Protein AF-0000000078283191 (afdb_homodimer)

Nearest PDB structures (foldseek):
  3tva-assembly1_A  TM=9.266E-01  e=3.000E-24  Planctopirus limnophila DSM 3776
  3tva-assembly2_B  TM=9.298E-01  e=2.323E-23  Planctopirus limnophila DSM 3776
  8ro4-assembly1_C  TM=7.508E-01  e=5.956E-14  Agrobacterium tumefaciens
  3p6l-assembly1_A  TM=7.601E-01  e=1.613E-10  Parabacteroides distasonis ATCC 8503
  1ixq-assembly1_C  TM=3.063E-01  e=9.419E-04  Escherichia coli

Organism: NCBI:txid1796616

Secondary structure (DSSP, 8-state):
--EEEEEEE-TT--HHHHHHHHHHTT--EEEEEE--GGG-SHHHHHHHHHHHHHHT-EEEEEEE---S----SSSHHHHHSTT-SHHHHHHHHHHHHHHHHHHHHTT--EEEE------SSTT-HHHHHHHHHHHHHHHHHHHTT-EEEEEPSSS-HHHHHHHHHHHHHHH-SSSEEEEE-HHHHHHTT---HHHHHHHHGGGEEEEEE-EE---SSTTSPPPEE-TTSSSS-HHHHHHHHHHTT--S-EEE-----SHHHHHHHHHHHHHHHHHH-/--EEEEEEE-TT--HHHHHHHHHHTT--EEEEEE--GGG-SHHHHHHHHHHHHHHT-EEEEEEE--SS----SSSHHHHHSTT-SHHHHHHHHHHHHHHHHH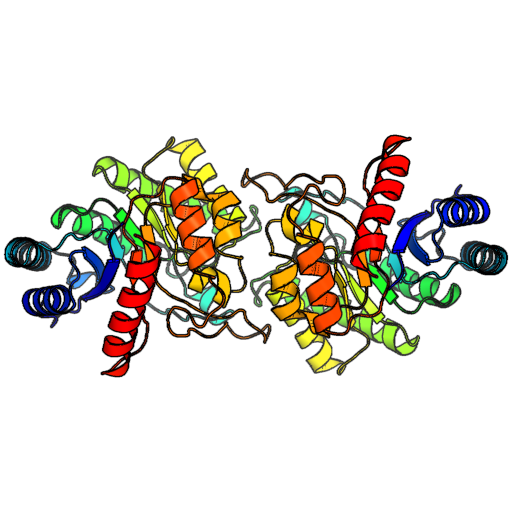HHHTT--EEEE------SSTTSHHHHHHHHHHHHHHHHHHHTT-EEEEEPSSS-HHHHHHHHHHHHHHH-SSSEEEEE-HHHHHHTT---HHHHHHHHGGGEEEEEE-EE---SSTTSPPPEE-TTSSSS-HHHHHHHHHHTT--S-EEE-----SHHHHHHHHHHHHHHHHHH-

Solvent-accessible surface area (backbone atoms only — not comparable to full-atom values): 27841 Å² total; per-residue (Å²): 100,52,56,23,35,62,44,75,53,56,95,83,53,58,57,49,60,53,47,49,52,43,44,72,73,74,32,47,36,27,31,40,31,40,52,56,74,86,60,53,43,68,69,49,27,51,49,48,46,50,31,27,63,72,64,60,43,45,59,66,28,33,33,41,48,58,75,75,69,71,41,98,50,63,59,62,14,63,64,29,23,45,43,43,20,70,94,48,20,66,64,36,50,53,41,43,53,45,39,53,53,34,26,54,67,54,71,27,42,32,36,29,31,60,55,29,54,59,53,72,48,73,81,39,67,52,36,58,54,38,50,55,52,48,46,54,52,30,51,53,23,46,75,69,67,19,28,33,21,44,34,51,30,65,41,32,48,39,50,51,39,28,53,53,50,58,43,26,72,76,72,39,86,69,36,59,38,23,30,40,28,37,14,34,20,22,16,60,37,22,32,44,42,52,62,37,42,70,43,40,43,93,37,55,69,36,34,41,44,42,18,7,27,61,26,69,44,49,78,46,65,22,52,77,38,59,60,87,70,36,66,41,48,62,72,62,31,50,52,48,38,54,72,75,62,60,64,52,45,37,23,33,50,70,99,62,72,66,70,63,34,57,54,45,49,53,51,33,47,54,58,49,55,66,66,66,102,100,49,56,22,36,61,43,76,53,55,96,81,53,58,57,50,59,50,47,49,52,42,43,73,73,73,31,47,35,27,32,40,32,40,52,53,74,84,61,54,41,69,68,49,27,52,49,47,45,51,30,27,64,73,63,62,43,45,58,66,27,34,34,41,48,58,75,76,69,72,41,98,49,64,58,62,14,64,63,29,22,44,43,44,19,70,92,48,20,66,66,38,51,54,42,44,52,44,37,54,52,34,27,53,67,51,72,26,43,34,37,30,32,59,52,28,54,60,55,73,50,72,80,41,67,52,36,59,55,37,48,56,53,48,43,54,52,31,52,52,23,47,77,69,70,17,27,34,22,44,34,50,29,65,41,32,48,39,49,50,37,27,52,53,50,58,43,26,73,74,72,39,86,67,38,59,37,22,29,40,27,39,14,35,20,22,16,60,38,21,33,45,42,52,62,37,43,69,41,40,42,92,37,54,70,36,34,40,44,40,17,6,26,61,25,69,44,48,77,45,64,23,50,77,39,59,59,88,70,36,65,42,48,60,71,61,31,50,52,48,38,54,70,74,62,59,63,53,44,38,24,35,50,68,99,60,71,64,71,62,35,56,53,46,50,53,51,33,46,54,57,48,55,66,66,66,104

pLDDT: mean 97.11, std 2.92, range [79.0, 98.94]

InterPro domains:
  IPR013022 Xylose isomerase-like, TIM barrel domain [PF01261] (19-260)
  IPR036237 Xylose isomerase-like superfamily [SSF51658] (14-260)
  IPR050312 IolE/XylA/MocC-like [PTHR12110] (2-276)

Foldseek 3Di:
DFEAAEAEDDPPDQLLVVLVVRVVLVGAEYAYEYADLVCLDLVNLVSNLVSCVVSVHHHAEYEYHYDDDDDPFPPCLQQTAALLNVVCNVRRLVSVLSVLVSCLSNPHAEYEYARGQQDPPCPPPSNVVSLVSVLVSLVSSVVSNHAYAHEDANAALQSVVVSQVVSCVVVNDDRYAHAYEQQNCQQNVRDQLLVSCVRRVVRHRHYEQWAWHHDPDPGGTTDTDQRPPHRNPVLSNLVSNVVSPPDDYHYYDDPDDDPVSVVSSSVSSVVVVVSND/DFEAAEEEDDPPDQLLVVLVVRVVLVGAEYEYEYADLVCLDLVNLVSNLVSCVVSVHHHAEYEYHYDDDDDPFPPCLQQTAALLNVVCNVRRLVSVLSVLVSCLSNPHAEYEYARGQQDPPCPPPSNVVSLVSVLVSLVSSVVSNHAYAHEDANAALQSVVVSQVVSCVVVNDDRYAHAYEQQNCQQNVRDQLLVSCVRRVVRHRHYEQWAWHHDPDPGGTTDTDQRPPHRNPVLSNLVSNVVSPPDDYHYYDDPDDDPVSVVSSSVSNVVVVVNND

Structure (mmCIF, N/CA/C/O backbone):
data_AF-0000000078283191-model_v1
#
loop_
_entity.id
_entity.type
_entity.pdbx_description
1 polymer 'Xylose isomerase'
#
loop_
_atom_site.group_PDB
_atom_site.id
_atom_site.type_symbol
_atom_site.label_atom_id
_atom_site.label_alt_id
_atom_site.label_comp_id
_atom_site.label_asym_id
_atom_site.label_entity_id
_atom_site.label_seq_id
_atom_site.pdbx_PDB_ins_code
_atom_site.Cartn_x
_atom_site.Cartn_y
_atom_site.Cartn_z
_atom_site.occupancy
_atom_site.B_iso_or_equiv
_atom_site.auth_seq_id
_atom_site.auth_comp_id
_atom_site.auth_asym_id
_atom_site.auth_atom_id
_atom_site.pdbx_PDB_model_num
ATOM 1 N N . MET A 1 1 ? -11.602 25.891 -3.531 1 89.31 1 MET A N 1
ATOM 2 C CA . MET A 1 1 ? -10.258 25.406 -3.221 1 89.31 1 MET A CA 1
ATOM 3 C C . MET A 1 1 ? -9.203 26.406 -3.684 1 89.31 1 MET A C 1
ATOM 5 O O . MET A 1 1 ? -9.305 26.969 -4.781 1 89.31 1 MET A O 1
ATOM 9 N N . ARG A 1 2 ? -8.438 26.859 -2.777 1 94 2 ARG A N 1
ATOM 10 C CA . ARG A 1 2 ? -7.324 27.734 -3.123 1 94 2 ARG A CA 1
ATOM 11 C C . ARG A 1 2 ? -6.004 26.969 -3.158 1 94 2 ARG A C 1
ATOM 13 O O . ARG A 1 2 ? -5.938 25.828 -2.709 1 94 2 ARG A O 1
ATOM 20 N N . VAL A 1 3 ? -5.074 27.625 -3.842 1 96.88 3 VAL A N 1
ATOM 21 C CA . VAL A 1 3 ? -3.725 27.078 -3.857 1 96.88 3 VAL A CA 1
ATOM 22 C C . VAL A 1 3 ? -2.844 27.828 -2.861 1 96.88 3 VAL A C 1
ATOM 24 O O . VAL A 1 3 ? -2.846 29.062 -2.828 1 96.88 3 VAL A O 1
ATOM 27 N N . GLY A 1 4 ? -2.25 27.109 -2.004 1 97.56 4 GLY A N 1
ATOM 28 C CA . GLY A 1 4 ? -1.301 27.672 -1.054 1 97.56 4 GLY A CA 1
ATOM 29 C C . GLY A 1 4 ? 0.091 27.078 -1.181 1 97.56 4 GLY A C 1
ATOM 30 O O . GLY A 1 4 ? 0.376 26.344 -2.133 1 97.56 4 GLY A O 1
ATOM 31 N N . VAL A 1 5 ? 0.969 27.484 -0.265 1 97.44 5 VAL A N 1
ATOM 32 C CA . VAL A 1 5 ? 2.336 26.984 -0.289 1 97.44 5 VAL A CA 1
ATOM 33 C C . VAL A 1 5 ? 2.803 26.688 1.134 1 97.44 5 VAL A C 1
ATOM 35 O O . VAL A 1 5 ? 2.334 27.312 2.09 1 97.44 5 VAL A O 1
ATOM 38 N N . LEU A 1 6 ? 3.635 25.734 1.225 1 97.19 6 LEU A N 1
ATOM 39 C CA . LEU A 1 6 ? 4.242 25.391 2.506 1 97.19 6 LEU A CA 1
ATOM 40 C C . LEU A 1 6 ? 5.375 26.344 2.844 1 97.19 6 LEU A C 1
ATOM 42 O O . LEU A 1 6 ? 6.238 26.609 2.004 1 97.19 6 LEU A O 1
ATOM 46 N N . ILE A 1 7 ? 5.375 26.875 4.035 1 96.44 7 ILE A N 1
ATOM 47 C CA . ILE A 1 7 ? 6.402 27.812 4.492 1 96.44 7 ILE A CA 1
ATOM 48 C C . ILE A 1 7 ? 7.043 27.281 5.773 1 96.44 7 ILE A C 1
ATOM 50 O O . ILE A 1 7 ? 6.359 27.078 6.777 1 96.44 7 ILE A O 1
ATOM 54 N N . GLU A 1 8 ? 8.281 27.078 5.727 1 96.06 8 GLU A N 1
ATOM 55 C CA . GLU A 1 8 ? 9.023 26.641 6.902 1 96.06 8 GLU A CA 1
ATOM 56 C C . GLU A 1 8 ? 9.602 27.828 7.664 1 96.06 8 GLU A C 1
ATOM 58 O O . GLU A 1 8 ? 10.117 28.766 7.059 1 96.06 8 GLU A O 1
ATOM 63 N N . ILE A 1 9 ? 9.445 27.812 8.953 1 95.94 9 ILE A N 1
ATOM 64 C CA . ILE A 1 9 ? 10 28.891 9.758 1 95.94 9 ILE A CA 1
ATOM 65 C C . ILE A 1 9 ? 11.195 28.391 10.562 1 95.94 9 ILE A C 1
ATOM 67 O O . ILE A 1 9 ? 11.148 27.297 11.125 1 95.94 9 ILE A O 1
ATOM 71 N N . PHE A 1 10 ? 12.195 29.141 10.516 1 96.06 10 PHE A N 1
ATOM 72 C CA . PHE A 1 10 ? 13.414 28.969 11.312 1 96.06 10 PHE A CA 1
ATOM 73 C C . PHE A 1 10 ? 13.609 30.156 12.25 1 96.06 10 PHE A C 1
ATOM 75 O O . PHE A 1 10 ? 12.844 31.125 12.219 1 96.06 10 PHE A O 1
ATOM 82 N N . ARG A 1 11 ? 14.617 30.078 13.094 1 94.88 11 ARG A N 1
ATOM 83 C CA . ARG A 1 11 ? 14.891 31.109 14.086 1 94.88 11 ARG A CA 1
ATOM 84 C C . ARG A 1 11 ? 15.094 32.469 13.422 1 94.88 11 ARG A C 1
ATOM 86 O O . ARG A 1 11 ? 14.719 33.5 13.984 1 94.88 11 ARG A O 1
ATOM 93 N N . ASP A 1 12 ? 15.672 32.438 12.25 1 95.19 12 ASP A N 1
ATOM 94 C CA . ASP A 1 12 ? 16.047 33.688 11.602 1 95.19 12 ASP A CA 1
ATOM 95 C C . ASP A 1 12 ? 15.078 34.031 10.461 1 95.19 12 ASP A C 1
ATOM 97 O O . ASP A 1 12 ? 15.344 34.938 9.664 1 95.19 12 ASP A O 1
ATOM 101 N N . THR A 1 13 ? 14.008 33.312 10.383 1 96 13 THR A N 1
ATOM 102 C CA . THR A 1 13 ? 13.062 33.562 9.297 1 96 13 THR A CA 1
ATOM 103 C C . THR A 1 13 ? 12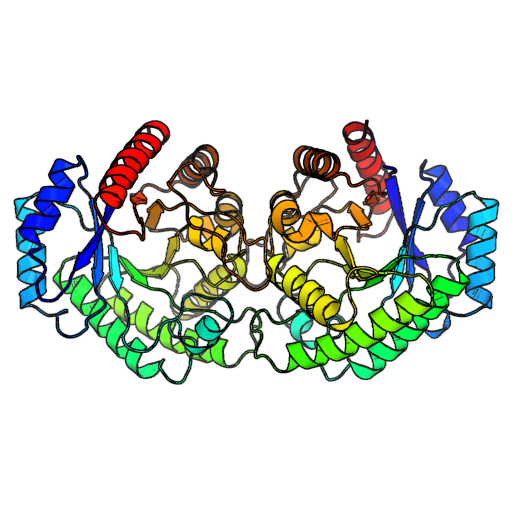.344 34.875 9.5 1 96 13 THR A C 1
ATOM 105 O O . THR A 1 13 ? 11.836 35.156 10.586 1 96 13 THR A O 1
ATOM 108 N N . ASP A 1 14 ? 12.359 35.75 8.531 1 97.38 14 ASP A N 1
ATOM 109 C CA . ASP A 1 14 ? 11.477 36.906 8.461 1 97.38 14 ASP A CA 1
ATOM 110 C C . ASP A 1 14 ? 10.102 36.5 7.93 1 97.38 14 ASP A C 1
ATOM 112 O O . ASP A 1 14 ? 9.859 36.531 6.723 1 97.38 14 ASP A O 1
ATOM 116 N N . VAL A 1 15 ? 9.203 36.25 8.836 1 97.81 15 VAL A N 1
ATOM 117 C CA . VAL A 1 15 ? 7.895 35.719 8.492 1 97.81 15 VAL A CA 1
ATOM 118 C C . VAL A 1 15 ? 7.133 36.719 7.633 1 97.81 15 VAL A C 1
ATOM 120 O O . VAL A 1 15 ? 6.426 36.344 6.695 1 97.81 15 VAL A O 1
ATOM 123 N N . ASP A 1 16 ? 7.219 38 7.992 1 98.19 16 ASP A N 1
ATOM 124 C CA . ASP A 1 16 ? 6.547 39.031 7.223 1 98.19 16 ASP A CA 1
ATOM 125 C C . ASP A 1 16 ? 7 39 5.766 1 98.19 16 ASP A C 1
ATOM 127 O O . ASP A 1 16 ? 6.172 39.062 4.852 1 98.19 16 ASP A O 1
ATOM 131 N N . ALA A 1 17 ? 8.25 38.906 5.539 1 97.88 17 ALA A N 1
ATOM 132 C CA . ALA A 1 17 ? 8.797 38.844 4.188 1 97.88 17 ALA A CA 1
ATOM 133 C C . ALA A 1 17 ? 8.328 37.594 3.451 1 97.88 17 ALA A C 1
ATOM 135 O O . ALA A 1 17 ? 8.078 37.656 2.246 1 97.88 17 ALA A O 1
ATOM 136 N N . LYS A 1 18 ? 8.289 36.469 4.145 1 96.88 18 LYS A N 1
ATOM 137 C CA . 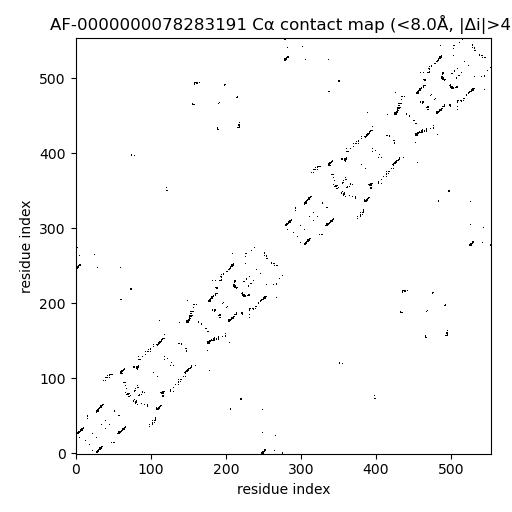LYS A 1 18 ? 7.84 35.219 3.539 1 96.88 18 LYS A CA 1
ATOM 138 C C . LYS A 1 18 ? 6.391 35.344 3.074 1 96.88 18 LYS A C 1
ATOM 140 O O . LYS A 1 18 ? 6.039 34.844 1.999 1 96.88 18 LYS A O 1
ATOM 145 N N . PHE A 1 19 ? 5.539 35.938 3.891 1 98.06 19 PHE A N 1
ATOM 146 C CA . PHE A 1 19 ? 4.133 36.094 3.535 1 98.06 19 PHE A CA 1
ATOM 147 C C . PHE A 1 19 ? 3.967 37.094 2.393 1 98.06 19 PHE A C 1
ATOM 149 O O . PHE A 1 19 ? 3.094 36.906 1.538 1 98.06 19 PHE A O 1
ATOM 156 N N . ALA A 1 20 ? 4.832 38.125 2.395 1 97.81 20 ALA A N 1
ATOM 157 C CA . ALA A 1 20 ? 4.836 39.031 1.256 1 97.81 20 ALA A CA 1
ATOM 158 C C . ALA A 1 20 ? 5.168 38.312 -0.039 1 97.81 20 ALA A C 1
ATOM 160 O O . ALA A 1 20 ? 4.551 38.562 -1.077 1 97.81 20 ALA A O 1
ATOM 161 N N . GLU A 1 21 ? 6.156 37.469 0.04 1 95.19 21 GLU A N 1
ATOM 162 C CA . GLU A 1 21 ? 6.555 36.688 -1.12 1 95.19 21 GLU A CA 1
ATOM 163 C C . GLU A 1 21 ? 5.422 35.75 -1.579 1 95.19 21 GLU A C 1
ATOM 165 O O . GLU A 1 21 ? 5.164 35.625 -2.777 1 95.19 21 GLU A O 1
ATOM 170 N N . LEU A 1 22 ? 4.801 35.062 -0.633 1 95.81 22 LEU A N 1
ATOM 171 C CA . LEU A 1 22 ? 3.643 34.25 -0.915 1 95.81 22 LEU A CA 1
ATOM 172 C C . LEU A 1 22 ? 2.576 35.031 -1.676 1 95.81 22 LEU A C 1
ATOM 174 O O . LEU A 1 22 ? 2.062 34.531 -2.693 1 95.81 22 LEU A O 1
ATOM 178 N N . ARG A 1 23 ? 2.258 36.25 -1.217 1 96.5 23 ARG A N 1
ATOM 179 C CA . ARG A 1 23 ? 1.251 37.094 -1.848 1 96.5 23 ARG A CA 1
ATOM 180 C C . ARG A 1 23 ? 1.688 37.531 -3.246 1 96.5 23 ARG A C 1
ATOM 182 O O . ARG A 1 23 ? 0.869 37.594 -4.164 1 96.5 23 ARG A O 1
ATOM 189 N N . SER A 1 24 ? 2.965 37.75 -3.379 1 95.62 24 SER A N 1
ATOM 190 C CA . SER A 1 24 ? 3.494 38.156 -4.672 1 95.62 24 SER A CA 1
ATOM 191 C C . SER A 1 24 ? 3.363 37.062 -5.715 1 95.62 24 SER A C 1
ATOM 193 O O . SER A 1 24 ? 3.312 37.344 -6.914 1 95.62 24 SER A O 1
ATOM 195 N N . MET A 1 25 ? 3.295 35.844 -5.266 1 93.5 25 MET A N 1
ATOM 196 C CA . MET A 1 25 ? 3.146 34.719 -6.168 1 93.5 25 MET A CA 1
ATOM 197 C C . MET A 1 25 ? 1.675 34.406 -6.445 1 93.5 25 MET A C 1
ATOM 199 O O . MET A 1 25 ? 1.345 33.438 -7.125 1 93.5 25 MET A O 1
ATOM 203 N N . GLY A 1 26 ? 0.811 35.219 -5.824 1 94.25 26 GLY A N 1
ATOM 204 C CA . GLY A 1 26 ? -0.61 35.125 -6.113 1 94.25 26 GLY A CA 1
ATOM 205 C C . GLY A 1 26 ? -1.332 34.125 -5.223 1 94.25 26 GLY A C 1
ATOM 206 O O . GLY A 1 26 ? -2.414 33.656 -5.566 1 94.25 26 GLY A O 1
ATOM 207 N N . MET A 1 27 ? -0.736 33.844 -4.09 1 96.69 27 MET A N 1
ATOM 208 C CA . MET A 1 27 ? -1.359 32.875 -3.172 1 96.69 27 MET A CA 1
ATOM 209 C C . MET A 1 27 ? -1.854 33.594 -1.914 1 96.69 27 MET A C 1
ATOM 211 O O . MET A 1 27 ? -1.395 34.688 -1.593 1 96.69 27 MET A O 1
ATOM 215 N N . GLU A 1 28 ? -2.824 32.969 -1.29 1 96.38 28 GLU A N 1
ATOM 216 C CA . GLU A 1 28 ? -3.441 33.625 -0.137 1 96.38 28 GLU A CA 1
ATOM 217 C C . GLU A 1 28 ? -3.404 32.719 1.091 1 96.38 28 GLU A C 1
ATOM 219 O O . GLU A 1 28 ? -3.807 33.125 2.182 1 96.38 28 GLU A O 1
ATOM 224 N N . SER A 1 29 ? -2.963 31.469 0.878 1 98.06 29 SER A N 1
ATOM 225 C CA . SER A 1 29 ? -2.951 30.531 2.002 1 98.06 29 SER A CA 1
ATOM 226 C C . SER A 1 29 ? -1.634 29.766 2.072 1 98.06 29 SER A C 1
ATOM 228 O O . SER A 1 29 ? -0.872 29.75 1.104 1 98.06 29 SER A O 1
ATOM 230 N N . CYS A 1 30 ? -1.354 29.25 3.252 1 98.38 30 CYS A N 1
ATOM 231 C CA . CYS A 1 30 ? -0.156 28.453 3.439 1 98.38 30 CYS A CA 1
ATOM 232 C C . CYS A 1 30 ? -0.353 27.438 4.559 1 98.38 30 CYS A C 1
ATOM 234 O O . CYS A 1 30 ? -1.354 27.484 5.277 1 98.38 30 CYS A O 1
ATOM 236 N N . GLN A 1 31 ? 0.432 26.453 4.586 1 98.75 31 GLN A N 1
ATOM 237 C CA . GLN A 1 31 ? 0.737 25.688 5.797 1 98.75 31 GLN A CA 1
ATOM 238 C C . GLN A 1 31 ? 2.088 26.109 6.375 1 98.75 31 GLN A C 1
ATOM 240 O O . GLN A 1 31 ? 3.049 26.312 5.637 1 98.75 31 GLN A O 1
ATOM 245 N N . LEU A 1 32 ? 2.098 26.297 7.637 1 98.62 32 LEU A N 1
ATOM 246 C CA . LEU A 1 32 ? 3.344 26.656 8.305 1 98.62 32 LEU A CA 1
ATOM 247 C C . LEU A 1 32 ? 4.016 25.422 8.898 1 98.62 32 LEU A C 1
ATOM 249 O O . LEU A 1 32 ? 3.35 24.578 9.484 1 98.62 32 LEU A O 1
ATOM 253 N N . VAL A 1 33 ? 5.336 25.328 8.695 1 98.25 33 VAL A N 1
ATOM 254 C CA . VAL A 1 33 ? 6.109 24.188 9.195 1 98.25 33 VAL A CA 1
ATOM 255 C C . VAL A 1 33 ? 7.145 24.672 10.211 1 98.25 33 VAL A C 1
ATOM 257 O O . VAL A 1 33 ? 7.797 25.703 10 1 98.25 33 VAL A O 1
ATOM 260 N N . CYS A 1 34 ? 7.281 24.016 11.234 1 98.38 34 CYS A N 1
ATOM 261 C CA . CYS A 1 34 ? 8.328 24.312 12.203 1 98.38 34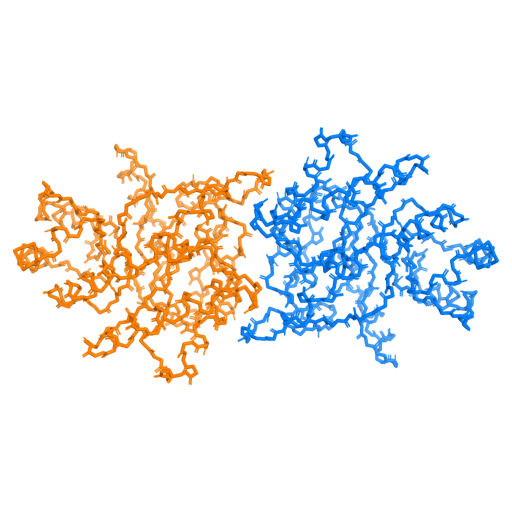 CYS A CA 1
ATOM 262 C C . CYS A 1 34 ? 8.891 23.031 12.812 1 98.38 34 CYS A C 1
ATOM 264 O O . CYS A 1 34 ? 8.133 22.172 13.258 1 98.38 34 CYS A O 1
ATOM 266 N N . TRP A 1 35 ? 10.211 22.922 12.883 1 97.12 35 TRP A N 1
ATOM 267 C CA . TRP A 1 35 ? 10.891 21.734 13.414 1 97.12 35 TRP A CA 1
ATOM 268 C C . TRP A 1 35 ? 11.578 22.062 14.742 1 97.12 35 TRP A C 1
ATOM 270 O O . TRP A 1 35 ? 12.117 21.172 15.398 1 97.12 35 TRP A O 1
ATOM 280 N N . ASP A 1 36 ? 11.562 23.312 15.117 1 97 36 ASP A N 1
ATOM 281 C CA . ASP A 1 36 ? 12.312 23.781 16.281 1 97 36 ASP A CA 1
ATOM 282 C C . ASP A 1 36 ? 11.375 24.125 17.438 1 97 36 ASP A C 1
ATOM 284 O O . ASP A 1 36 ? 10.75 25.203 17.422 1 97 36 ASP A O 1
ATOM 288 N N . LYS A 1 37 ? 11.406 23.297 18.469 1 96.56 37 LYS A N 1
ATOM 289 C CA . LYS A 1 37 ? 10.492 23.5 19.594 1 96.56 37 LYS A CA 1
ATOM 290 C C . LYS A 1 37 ? 10.781 24.812 20.312 1 96.56 37 LYS A C 1
ATOM 292 O O . LYS A 1 37 ? 9.906 25.375 20.969 1 96.56 37 LYS A O 1
ATOM 297 N N . GLU A 1 38 ? 11.938 25.344 20.156 1 96.88 38 GLU A N 1
ATOM 298 C CA . GLU A 1 38 ? 12.352 26.531 20.891 1 96.88 38 GLU A CA 1
ATOM 299 C C . GLU A 1 38 ? 11.672 27.781 20.359 1 96.88 38 GLU A C 1
ATOM 301 O O . GLU A 1 38 ? 11.539 28.781 21.062 1 96.88 38 GLU A O 1
ATOM 306 N N . ILE A 1 39 ? 11.227 27.734 19.141 1 97.75 39 ILE A N 1
ATOM 307 C CA . ILE A 1 39 ? 10.633 28.938 18.578 1 97.75 39 ILE A CA 1
ATOM 308 C C . ILE A 1 39 ? 9.117 28.781 18.5 1 97.75 39 ILE A C 1
ATOM 310 O O . ILE A 1 39 ? 8.43 29.656 17.953 1 97.75 39 ILE A O 1
ATOM 314 N N . MET A 1 40 ? 8.594 27.734 19.047 1 98.25 40 MET A N 1
ATOM 315 C CA . MET A 1 40 ? 7.148 27.578 19.219 1 98.25 40 MET A CA 1
ATOM 316 C C . MET A 1 40 ? 6.676 28.25 20.5 1 98.25 40 MET A C 1
ATOM 318 O O . MET A 1 40 ? 6.227 27.562 21.422 1 98.25 40 MET A O 1
ATOM 322 N N . ASN A 1 41 ? 6.746 29.547 20.516 1 97.94 41 ASN A N 1
ATOM 323 C CA . ASN A 1 41 ? 6.414 30.344 21.688 1 97.94 41 ASN A CA 1
ATOM 324 C C . ASN A 1 41 ? 5.59 31.578 21.328 1 97.94 41 ASN A C 1
ATOM 326 O O . ASN A 1 41 ? 5.262 31.781 20.156 1 97.94 41 ASN A O 1
ATOM 330 N N . GLN A 1 42 ? 5.246 32.375 22.344 1 98.31 42 GLN A N 1
ATOM 331 C CA . GLN A 1 42 ? 4.34 33.5 22.172 1 98.31 42 GLN A CA 1
ATOM 332 C C . GLN A 1 42 ? 4.965 34.562 21.266 1 98.31 42 GLN A C 1
ATOM 334 O O . GLN A 1 42 ? 4.273 35.188 20.453 1 98.31 42 GLN A O 1
ATOM 339 N N . GLU A 1 43 ? 6.215 34.75 21.391 1 97.94 43 GLU A N 1
ATOM 340 C CA . GLU A 1 43 ? 6.895 35.75 20.578 1 97.94 43 GLU A CA 1
ATOM 341 C C . GLU A 1 43 ? 6.781 35.438 19.094 1 97.94 43 GLU A C 1
ATOM 343 O O . GLU A 1 43 ? 6.418 36.312 18.297 1 97.94 43 GLU A O 1
ATOM 348 N N . THR A 1 44 ? 7.148 34.219 18.734 1 98.31 44 THR A N 1
ATOM 349 C CA . THR A 1 44 ? 7.023 33.781 17.344 1 98.31 44 THR A CA 1
ATOM 350 C C . THR A 1 44 ? 5.57 33.844 16.891 1 98.31 44 THR A C 1
ATOM 352 O O . THR A 1 44 ? 5.285 34.281 15.766 1 98.31 44 THR A O 1
ATOM 355 N N . ALA A 1 45 ? 4.656 33.438 17.75 1 98.69 45 ALA A N 1
ATOM 356 C CA . ALA A 1 45 ? 3.232 33.469 17.422 1 98.69 45 ALA A CA 1
ATOM 357 C C . ALA A 1 45 ? 2.764 34.875 17.109 1 98.69 45 ALA A C 1
ATOM 359 O O . ALA A 1 45 ? 2.004 35.094 16.156 1 98.69 45 ALA A O 1
ATOM 360 N N . ASP A 1 46 ? 3.225 35.844 17.875 1 98.56 46 ASP A N 1
ATOM 361 C CA . ASP A 1 46 ? 2.855 37.219 17.656 1 98.56 46 ASP A CA 1
ATOM 362 C C . ASP A 1 46 ? 3.33 37.719 16.281 1 98.56 46 ASP A C 1
ATOM 364 O O . ASP A 1 46 ? 2.607 38.406 15.586 1 98.56 46 ASP A O 1
ATOM 368 N N . GLN A 1 47 ? 4.527 37.281 15.945 1 98.38 47 GLN A N 1
ATOM 369 C CA . GLN A 1 47 ? 5.082 37.656 14.641 1 98.38 47 GLN A CA 1
ATOM 370 C C . GLN A 1 47 ? 4.273 37.031 13.508 1 98.38 47 GLN A C 1
ATOM 372 O O . GLN A 1 47 ? 3.973 37.688 12.516 1 98.38 47 GLN A O 1
ATOM 377 N N . VAL A 1 48 ? 3.947 35.812 13.656 1 98.75 48 VAL A N 1
ATOM 378 C CA . VAL A 1 48 ? 3.18 35.062 12.656 1 98.75 48 VAL A CA 1
ATOM 379 C C . VAL A 1 48 ? 1.802 35.719 12.492 1 98.75 48 VAL A C 1
ATOM 381 O O . VAL A 1 48 ? 1.361 35.969 11.367 1 98.75 48 VAL A O 1
ATOM 384 N N . ASN A 1 49 ? 1.118 35.969 13.625 1 98.81 49 ASN A N 1
ATOM 385 C CA . ASN A 1 49 ? -0.216 36.562 13.602 1 98.81 49 ASN A CA 1
ATOM 386 C C . ASN A 1 49 ? -0.201 37.969 12.977 1 98.81 49 ASN A C 1
ATOM 388 O O . ASN A 1 49 ? -1.093 38.312 12.203 1 98.81 49 ASN A O 1
ATOM 392 N N . ALA A 1 50 ? 0.78 38.719 13.32 1 98.69 50 ALA A N 1
ATOM 393 C CA . ALA A 1 50 ? 0.905 40.062 12.758 1 98.69 50 ALA A CA 1
ATOM 394 C C . ALA A 1 50 ? 1.105 40 11.25 1 98.69 50 ALA A C 1
ATOM 396 O O . ALA A 1 50 ? 0.49 40.781 10.508 1 98.69 50 ALA A O 1
ATOM 397 N N . ALA A 1 51 ? 2.006 39.156 10.828 1 98.69 51 ALA A N 1
ATOM 398 C CA . ALA A 1 51 ? 2.285 39 9.406 1 98.69 51 ALA A CA 1
ATOM 399 C C . ALA A 1 51 ? 1.049 38.5 8.648 1 98.69 51 ALA A C 1
ATOM 401 O O . ALA A 1 51 ? 0.759 38.969 7.551 1 98.69 51 ALA A O 1
ATOM 402 N N . ALA A 1 52 ? 0.375 37.5 9.227 1 98.75 52 ALA A N 1
ATOM 403 C CA . ALA A 1 52 ? -0.837 36.969 8.617 1 98.75 52 ALA A CA 1
ATOM 404 C C . ALA A 1 52 ? -1.888 38.062 8.43 1 98.75 52 ALA A C 1
ATOM 406 O O . ALA A 1 52 ? -2.521 38.125 7.371 1 98.75 52 ALA A O 1
ATOM 407 N N . LYS A 1 53 ? -2.072 38.875 9.445 1 98.5 53 LYS A N 1
ATOM 408 C CA . LYS A 1 53 ? -3.014 40 9.375 1 98.5 53 LYS A CA 1
ATOM 409 C C . LYS A 1 53 ? -2.557 41.031 8.359 1 98.5 53 LYS A C 1
ATOM 411 O O . LYS A 1 53 ? -3.355 41.531 7.543 1 98.5 53 LYS A O 1
ATOM 416 N N . HIS A 1 54 ? -1.298 41.344 8.422 1 98.56 54 HIS A N 1
ATOM 417 C CA . HIS A 1 54 ? -0.729 42.406 7.566 1 98.56 54 HIS A CA 1
ATOM 418 C C . HIS A 1 54 ? -0.884 42.031 6.094 1 98.56 54 HIS A C 1
ATOM 420 O O . HIS A 1 54 ? -1.152 42.906 5.266 1 98.56 54 HIS A O 1
ATOM 426 N N . HIS A 1 55 ? -0.667 40.844 5.73 1 98.5 55 HIS A N 1
ATOM 427 C CA . HIS A 1 55 ? -0.643 40.438 4.332 1 98.5 55 HIS A CA 1
ATOM 428 C C . HIS A 1 55 ? -1.912 39.688 3.953 1 98.5 55 HIS A C 1
ATOM 430 O O . HIS A 1 55 ? -2.061 39.25 2.811 1 98.5 55 HIS A O 1
ATOM 436 N N . ASP A 1 56 ? -2.83 39.469 4.906 1 98.25 56 ASP A N 1
ATOM 437 C CA . ASP A 1 56 ? -4.078 38.75 4.688 1 98.25 56 ASP A CA 1
ATOM 438 C C . ASP A 1 56 ? -3.811 37.312 4.191 1 98.25 56 ASP A C 1
ATOM 440 O O . ASP A 1 56 ? -4.309 36.938 3.135 1 98.25 56 ASP A O 1
ATOM 444 N N . VAL A 1 57 ? -3.002 36.656 4.922 1 98.56 57 VAL A N 1
ATOM 445 C CA . VAL A 1 57 ? -2.654 35.281 4.617 1 98.56 57 VAL A CA 1
ATOM 446 C C . VAL A 1 57 ? -3.412 34.312 5.551 1 98.56 57 VAL A C 1
ATOM 448 O O . VAL A 1 57 ? -3.459 34.531 6.762 1 98.56 57 VAL A O 1
ATOM 451 N N . ASP A 1 58 ? -4.074 33.312 4.965 1 98.56 58 ASP A N 1
ATOM 452 C CA . ASP A 1 58 ? -4.77 32.281 5.727 1 98.56 58 ASP A CA 1
ATOM 453 C C . ASP A 1 58 ? -3.85 31.094 6 1 98.56 58 ASP A C 1
ATOM 455 O O . ASP A 1 58 ? -3.359 30.453 5.066 1 98.56 58 ASP A O 1
ATOM 459 N N . ILE A 1 59 ? -3.551 30.797 7.227 1 98.81 59 ILE A N 1
ATOM 460 C CA . ILE A 1 59 ? -2.766 29.625 7.594 1 98.81 59 ILE A CA 1
ATOM 461 C C . ILE A 1 59 ? -3.695 28.438 7.84 1 98.81 59 ILE A C 1
ATOM 463 O O . ILE A 1 59 ? -4.379 28.391 8.867 1 98.81 59 ILE A O 1
ATOM 467 N N . THR A 1 60 ? -3.646 27.484 6.965 1 98.75 60 THR A N 1
ATOM 468 C CA . THR A 1 60 ? -4.664 26.438 6.945 1 98.75 60 THR A CA 1
ATOM 469 C C . THR A 1 60 ? -4.289 25.297 7.895 1 98.75 60 THR A C 1
ATOM 471 O O . THR A 1 60 ? -5.16 24.547 8.352 1 98.75 60 THR A O 1
ATOM 474 N N . ALA A 1 61 ? -3.018 25.125 8.109 1 98.88 61 ALA A N 1
ATOM 475 C CA . ALA A 1 61 ? -2.535 24.078 9.016 1 98.88 61 ALA A CA 1
ATOM 476 C C . ALA A 1 61 ? -1.148 24.422 9.555 1 98.88 61 ALA A C 1
ATOM 478 O O . ALA A 1 61 ? -0.415 25.203 8.945 1 98.88 61 ALA A O 1
ATOM 479 N N . PHE A 1 62 ? -0.872 23.953 10.711 1 98.88 62 PHE A N 1
ATOM 480 C CA . PHE A 1 62 ? 0.473 23.984 11.273 1 98.88 62 PHE A CA 1
ATOM 481 C C . PHE A 1 62 ? 1.104 22.594 11.227 1 98.88 62 PHE A C 1
ATOM 483 O O . PHE A 1 62 ? 0.602 21.656 11.859 1 98.88 62 PHE A O 1
ATOM 490 N N . TRP A 1 63 ? 2.098 22.484 10.453 1 98.69 63 TRP A N 1
ATOM 491 C CA . TRP A 1 63 ? 2.846 21.234 10.352 1 98.69 63 TRP A CA 1
ATOM 492 C C . TRP A 1 63 ? 3.982 21.188 11.367 1 98.69 63 TRP A C 1
ATOM 494 O O . TRP A 1 63 ? 4.98 21.906 11.219 1 98.69 63 TRP A O 1
ATOM 504 N N . CYS A 1 64 ? 3.832 20.375 12.336 1 98.56 64 CYS A N 1
ATOM 505 C CA . CYS A 1 64 ? 4.805 20.328 13.414 1 98.56 64 CYS A CA 1
ATOM 506 C C . CYS A 1 64 ? 5.793 19.188 13.203 1 98.56 64 CYS A C 1
ATOM 508 O O . CYS A 1 64 ? 5.406 18.016 13.195 1 98.56 64 CYS A O 1
ATOM 510 N N . GLY A 1 65 ? 7.078 19.547 13.07 1 96.56 65 GLY A N 1
ATOM 511 C CA . GLY A 1 65 ? 8.133 18.531 13.023 1 96.56 65 GLY A CA 1
ATOM 512 C C . GLY A 1 65 ? 8.562 18.062 14.391 1 96.56 65 GLY A C 1
ATOM 513 O O . GLY A 1 65 ? 7.91 18.359 15.398 1 96.56 65 GLY A O 1
ATOM 514 N N . TRP A 1 66 ? 9.469 17.25 14.461 1 96.06 66 TRP A N 1
ATOM 515 C CA . TRP A 1 66 ? 10.055 16.75 15.703 1 96.06 66 TRP A CA 1
ATOM 516 C C . TRP A 1 66 ? 11.578 16.672 15.594 1 96.06 66 TRP A C 1
ATOM 518 O O . TRP A 1 66 ? 12.117 16.656 14.484 1 96.06 66 TRP A O 1
ATOM 528 N N . GLU A 1 67 ? 12.195 16.703 16.734 1 95.38 67 GLU A N 1
ATOM 529 C CA . GLU A 1 67 ? 13.656 16.734 16.797 1 95.38 67 GLU A CA 1
ATOM 530 C C . GLU A 1 67 ? 14.227 15.312 16.812 1 95.38 67 GLU A C 1
ATOM 532 O O . GLU A 1 67 ? 13.508 14.344 17.047 1 95.38 67 GLU A O 1
ATOM 537 N N . GLY A 1 68 ? 15.555 15.242 16.531 1 95.38 68 GLY A N 1
ATOM 538 C CA . GLY A 1 68 ? 16.234 13.961 16.469 1 95.38 68 GLY A CA 1
ATOM 539 C C . GLY A 1 68 ? 16.406 13.438 15.062 1 95.38 68 GLY A C 1
ATOM 540 O O . GLY A 1 68 ? 16.156 14.156 14.094 1 95.38 68 GLY A O 1
ATOM 541 N N . PRO A 1 69 ? 16.922 12.203 14.969 1 96.88 69 PRO A N 1
ATOM 542 C CA . PRO A 1 69 ? 17.219 11.656 13.641 1 96.88 69 PRO A CA 1
ATOM 543 C C . PRO A 1 69 ? 15.953 11.445 12.805 1 96.88 69 PRO A C 1
ATOM 545 O O . PRO A 1 69 ? 14.914 11.055 13.336 1 96.88 69 PRO A O 1
ATOM 548 N N . ARG A 1 70 ? 16.062 11.773 11.57 1 96.75 70 ARG A N 1
ATOM 549 C CA . ARG A 1 70 ? 15.008 11.555 10.586 1 96.75 70 ARG A CA 1
ATOM 550 C C . ARG A 1 70 ? 15.602 11.219 9.219 1 96.75 70 ARG A C 1
ATOM 552 O O . ARG A 1 70 ? 16.266 12.055 8.609 1 96.75 70 ARG A O 1
ATOM 559 N N . VAL A 1 71 ? 15.414 10.008 8.82 1 97.69 71 VAL A N 1
ATOM 560 C CA . VAL A 1 71 ? 15.867 9.555 7.504 1 97.69 71 VAL A CA 1
ATOM 561 C C . VAL A 1 71 ? 14.672 9.102 6.672 1 97.69 71 VAL A C 1
ATOM 563 O O . VAL A 1 71 ? 13.883 8.266 7.113 1 97.69 71 VAL A O 1
ATOM 566 N N . TRP A 1 72 ? 14.523 9.672 5.52 1 97.12 72 TRP A N 1
ATOM 567 C CA . TRP A 1 72 ? 13.375 9.391 4.664 1 97.12 72 TRP A CA 1
ATOM 568 C C . TRP A 1 72 ? 13.695 8.289 3.664 1 97.12 72 TRP A C 1
ATOM 570 O O . TRP A 1 72 ? 13.945 8.555 2.488 1 97.12 72 TRP A O 1
ATOM 580 N N . ASP A 1 73 ? 13.727 7.035 4.074 1 98 73 ASP A N 1
ATOM 581 C CA . ASP A 1 73 ? 13.953 5.871 3.227 1 98 73 ASP A CA 1
ATOM 582 C C . ASP A 1 73 ? 13.242 4.641 3.781 1 98 73 ASP A C 1
ATOM 584 O O . ASP A 1 73 ? 12.453 4.746 4.727 1 98 73 ASP A O 1
ATOM 588 N N . PHE A 1 74 ? 13.422 3.49 3.172 1 98.06 74 PHE A N 1
ATOM 589 C CA . PHE A 1 74 ? 12.734 2.27 3.574 1 98.06 74 PHE A CA 1
ATOM 590 C C . PHE A 1 74 ? 13.469 1.593 4.727 1 98.06 74 PHE A C 1
ATOM 592 O O . PHE A 1 74 ? 12.938 0.674 5.352 1 98.06 74 PHE A O 1
ATOM 599 N N . TYR A 1 75 ? 14.68 2.004 5.051 1 97.62 75 TYR A N 1
ATOM 600 C CA . TYR A 1 75 ? 15.523 1.316 6.016 1 97.62 75 TYR A CA 1
ATOM 601 C C . TYR A 1 75 ? 15.648 2.121 7.305 1 97.62 75 TYR A C 1
ATOM 603 O O . TYR A 1 75 ? 14.812 1.997 8.203 1 97.62 75 TYR A O 1
ATOM 611 N N . ASP A 1 76 ? 16.438 3.207 7.266 1 97.75 76 ASP A N 1
ATOM 612 C CA . ASP A 1 76 ? 16.656 4 8.469 1 97.75 76 ASP A CA 1
ATOM 613 C C . ASP A 1 76 ? 15.391 4.73 8.883 1 97.75 76 ASP A C 1
ATOM 615 O O . ASP A 1 76 ? 15.219 5.086 10.055 1 97.75 76 ASP A O 1
ATOM 619 N N . GLY A 1 77 ? 14.508 4.953 7.902 1 97.94 77 GLY A N 1
ATOM 620 C CA . GLY A 1 77 ? 13.227 5.559 8.219 1 97.94 77 GLY A CA 1
ATOM 621 C C . GLY A 1 77 ? 12.422 4.762 9.234 1 97.94 77 GLY A C 1
ATOM 622 O O . GLY A 1 77 ? 11.734 5.336 10.078 1 97.94 77 GLY A O 1
ATOM 623 N N . GLN A 1 78 ? 12.578 3.424 9.172 1 97.25 78 GLN A N 1
ATOM 624 C CA . GLN A 1 78 ? 11.891 2.547 10.109 1 97.25 78 GLN A CA 1
ATOM 625 C C . GLN A 1 78 ? 12.328 2.83 11.547 1 97.25 78 GLN A C 1
ATOM 627 O O . GLN A 1 78 ? 11.555 2.629 12.484 1 97.25 78 GLN A O 1
ATOM 632 N N . LEU A 1 79 ? 13.484 3.363 11.703 1 97.06 79 LEU A N 1
ATOM 633 C CA . LEU A 1 79 ? 14.109 3.521 13.008 1 97.06 79 LEU A CA 1
ATOM 634 C C . LEU A 1 79 ? 14.023 4.969 13.484 1 97.06 79 LEU A C 1
ATOM 636 O O . LEU A 1 79 ? 14.266 5.258 14.656 1 97.06 79 LEU A O 1
ATOM 640 N N . THR A 1 80 ? 13.578 5.887 12.562 1 98.19 80 THR A N 1
ATOM 641 C CA . THR A 1 80 ? 13.844 7.273 12.938 1 98.19 80 THR A CA 1
ATOM 642 C C . THR A 1 80 ? 12.617 8.148 12.688 1 98.19 80 THR A C 1
ATOM 644 O O . THR A 1 80 ? 12.539 9.273 13.18 1 98.19 80 THR A O 1
ATOM 647 N N . LEU A 1 81 ? 11.641 7.664 12.008 1 98.25 81 LEU A N 1
ATOM 648 C CA . LEU A 1 81 ? 10.602 8.594 11.578 1 98.25 81 LEU A CA 1
ATOM 649 C C . LEU A 1 81 ? 9.398 8.539 12.516 1 98.25 81 LEU A C 1
ATOM 651 O O . LEU A 1 81 ? 8.914 7.453 12.844 1 98.25 81 LEU A O 1
ATOM 655 N N . GLY A 1 82 ? 8.961 9.711 12.93 1 98.19 82 GLY A N 1
ATOM 656 C CA . GLY A 1 82 ? 7.695 9.906 13.609 1 98.19 82 GLY A CA 1
ATOM 657 C C . GLY A 1 82 ? 7.695 9.383 15.031 1 98.19 82 GLY A C 1
ATOM 658 O O . GLY A 1 82 ? 8.695 9.5 15.742 1 98.19 82 GLY A O 1
ATOM 659 N N . LEU A 1 83 ? 6.539 8.875 15.445 1 98.5 83 LEU A N 1
ATOM 660 C CA . LEU A 1 83 ? 6.297 8.43 16.812 1 98.5 83 LEU A CA 1
ATOM 661 C C . LEU A 1 83 ? 6.555 6.93 16.938 1 98.5 83 LEU A C 1
ATOM 663 O O . LEU A 1 83 ? 6.559 6.395 18.047 1 98.5 83 LEU A O 1
ATOM 667 N N . VAL A 1 84 ? 6.816 6.238 15.836 1 98 84 VAL A N 1
ATOM 668 C CA . VAL A 1 84 ? 6.852 4.781 15.82 1 98 84 VAL A CA 1
ATOM 669 C C . VAL A 1 84 ? 8.117 4.285 16.516 1 98 84 VAL A C 1
ATOM 671 O O . VAL A 1 84 ? 8.062 3.363 17.328 1 98 84 VAL A O 1
ATOM 674 N N . PRO A 1 85 ? 9.281 4.934 16.266 1 97.25 85 PRO A N 1
ATOM 675 C CA . PRO A 1 85 ? 10.477 4.512 17 1 97.25 85 PRO A CA 1
ATOM 676 C C . PRO A 1 85 ? 10.391 4.812 18.5 1 97.25 85 PRO A C 1
ATOM 678 O O . PRO A 1 85 ? 10.383 5.98 18.891 1 97.25 85 PRO A O 1
ATOM 681 N N . GLU A 1 86 ? 10.438 3.832 19.234 1 97.38 86 GLU A N 1
ATOM 682 C CA . GLU A 1 86 ? 10.242 3.947 20.688 1 97.38 86 GLU A CA 1
ATOM 683 C C . GLU A 1 86 ? 11.297 4.859 21.312 1 97.38 86 GLU A C 1
ATOM 685 O O . GLU A 1 86 ? 11 5.602 22.25 1 97.38 86 GLU A O 1
ATOM 690 N N . ALA A 1 87 ? 12.453 4.828 20.75 1 97.31 87 ALA A N 1
ATOM 691 C CA . ALA A 1 87 ? 13.594 5.547 21.312 1 97.31 87 ALA A CA 1
ATOM 692 C C . ALA A 1 87 ? 13.344 7.055 21.328 1 97.31 87 ALA A C 1
ATOM 694 O O . ALA A 1 87 ? 13.867 7.77 22.172 1 97.31 87 ALA A O 1
ATOM 695 N N . PHE A 1 88 ? 12.469 7.539 20.484 1 98 88 PHE A N 1
ATOM 696 C CA . PHE A 1 88 ? 12.289 8.977 20.328 1 98 88 PHE A CA 1
ATOM 697 C C . PHE A 1 88 ? 10.852 9.383 20.656 1 98 88 PHE A C 1
ATOM 699 O O . PHE A 1 88 ? 10.531 10.57 20.688 1 98 88 PHE A O 1
ATOM 706 N N . ARG A 1 89 ? 9.992 8.438 20.938 1 98 89 ARG A N 1
ATOM 707 C CA . ARG A 1 89 ? 8.539 8.617 20.953 1 98 89 ARG A CA 1
ATOM 708 C C . ARG A 1 89 ? 8.117 9.617 22.016 1 98 89 ARG A C 1
ATOM 710 O O . ARG A 1 89 ? 7.387 10.562 21.734 1 98 89 ARG A O 1
ATOM 717 N N . PHE A 1 90 ? 8.609 9.43 23.172 1 97.5 90 PHE A N 1
ATOM 718 C CA . PHE A 1 90 ? 8.172 10.266 24.297 1 97.5 90 PHE A CA 1
ATOM 719 C C . PHE A 1 90 ? 8.539 11.727 24.062 1 97.5 90 PHE A C 1
ATOM 721 O O . PHE A 1 90 ? 7.699 12.609 24.219 1 97.5 90 PHE A O 1
ATOM 728 N N . GLU A 1 91 ? 9.766 11.961 23.688 1 97.94 91 GLU A N 1
ATOM 729 C CA . GLU A 1 91 ? 10.219 13.328 23.453 1 97.94 91 GLU A CA 1
ATOM 730 C C . GLU A 1 91 ? 9.461 13.961 22.297 1 97.94 91 GLU A C 1
ATOM 732 O O . GLU A 1 91 ? 9.164 15.156 22.328 1 97.94 91 GLU A O 1
ATOM 737 N N . ARG A 1 92 ? 9.164 13.188 21.328 1 98.56 92 ARG A N 1
ATOM 738 C CA . ARG A 1 92 ? 8.484 13.727 20.156 1 98.56 92 ARG A CA 1
ATOM 739 C C . ARG A 1 92 ? 7.012 13.984 20.453 1 98.56 92 ARG A C 1
ATOM 741 O O . ARG A 1 92 ? 6.426 14.93 19.922 1 98.56 92 ARG A O 1
ATOM 748 N N . VAL A 1 93 ? 6.426 13.18 21.344 1 98.62 93 VAL A N 1
ATOM 749 C CA . VAL A 1 93 ? 5.066 13.469 21.797 1 98.62 93 VAL A CA 1
ATOM 750 C C . VAL A 1 93 ? 5.039 14.812 22.5 1 98.62 93 VAL A C 1
ATOM 752 O O . VAL A 1 93 ? 4.152 15.633 22.266 1 98.62 93 VAL A O 1
ATOM 755 N N . LYS A 1 94 ? 6.008 15.055 23.328 1 98.31 94 LYS A N 1
ATOM 756 C CA . LYS A 1 94 ? 6.09 16.328 24.031 1 98.31 94 LYS A CA 1
ATOM 757 C C . LYS A 1 94 ? 6.215 17.5 23.062 1 98.31 94 LYS A C 1
ATOM 759 O O . LYS A 1 94 ? 5.582 18.531 23.266 1 98.31 94 LYS A O 1
ATOM 764 N N . MET A 1 95 ? 6.996 17.281 22.125 1 98.5 95 MET A N 1
ATOM 765 C CA . MET A 1 95 ? 7.168 18.328 21.141 1 98.5 95 MET A CA 1
ATOM 766 C C . MET A 1 95 ? 5.875 18.578 20.375 1 98.5 95 MET A C 1
ATOM 768 O O . MET A 1 95 ? 5.52 19.719 20.094 1 98.5 95 MET A O 1
ATOM 772 N N . LEU A 1 96 ? 5.227 17.531 20.016 1 98.81 96 LEU A N 1
ATOM 773 C CA . LEU A 1 96 ? 3.969 17.688 19.281 1 98.81 96 LEU A CA 1
ATOM 774 C C . LEU A 1 96 ? 2.918 18.359 20.156 1 98.81 96 LEU A C 1
ATOM 776 O O . LEU A 1 96 ? 2.088 19.125 19.656 1 98.81 96 LEU A O 1
ATOM 780 N N . GLN A 1 97 ? 2.957 18.062 21.453 1 98.69 97 GLN A N 1
ATOM 781 C CA . GLN A 1 97 ? 2.061 18.766 22.359 1 98.69 97 GLN A CA 1
ATOM 782 C C . GLN A 1 97 ? 2.346 20.266 22.375 1 98.69 97 GLN A C 1
ATOM 784 O O . GLN A 1 97 ? 1.42 21.078 22.406 1 98.69 97 GLN A O 1
ATOM 789 N N . LYS A 1 98 ? 3.598 20.594 22.344 1 98.44 98 LYS A N 1
ATOM 790 C CA . LYS A 1 98 ? 3.975 22 22.219 1 98.44 98 LYS A CA 1
ATOM 791 C C . LYS A 1 98 ? 3.49 22.578 20.891 1 98.44 98 LYS A C 1
ATOM 793 O O . LYS A 1 98 ? 3.078 23.75 20.828 1 98.44 98 LYS A O 1
ATOM 798 N N . GLY A 1 99 ? 3.621 21.766 19.875 1 98.75 99 GLY A N 1
ATOM 799 C CA . GLY A 1 99 ? 3.117 22.188 18.562 1 98.75 99 GLY A CA 1
ATOM 800 C C . GLY A 1 99 ? 1.624 22.453 18.562 1 98.75 99 GLY A C 1
ATOM 801 O O . GLY A 1 99 ? 1.165 23.422 17.969 1 98.75 99 GLY A O 1
ATOM 802 N N . VAL A 1 100 ? 0.845 21.594 19.219 1 98.81 100 VAL A N 1
ATOM 803 C CA . VAL A 1 100 ? -0.597 21.766 19.344 1 98.81 100 VAL A CA 1
ATOM 804 C C . VAL A 1 100 ? -0.892 23.078 20.062 1 98.81 100 VAL A C 1
ATOM 806 O O . VAL A 1 100 ? -1.753 23.844 19.625 1 98.81 100 VAL A O 1
ATOM 809 N N . ALA A 1 101 ? -0.201 23.375 21.109 1 98.69 101 ALA A N 1
ATOM 810 C CA . ALA A 1 101 ? -0.362 24.625 21.844 1 98.69 101 ALA A CA 1
ATOM 811 C C . ALA A 1 101 ? 0.004 25.828 20.969 1 98.69 101 ALA A C 1
ATOM 813 O O . ALA A 1 101 ? -0.687 26.844 20.984 1 98.69 101 ALA A O 1
ATOM 814 N N . PHE A 1 102 ? 1.103 25.703 20.281 1 98.81 102 PHE A N 1
ATOM 815 C CA . PHE A 1 102 ? 1.555 26.781 19.406 1 98.81 102 PHE A CA 1
ATOM 816 C C . PHE A 1 102 ? 0.524 27.062 18.328 1 98.81 102 PHE A C 1
ATOM 818 O O . PHE A 1 102 ? 0.247 28.219 18.016 1 98.81 102 PHE A O 1
ATOM 825 N N . ALA A 1 103 ? 0.013 25.984 17.719 1 98.88 103 ALA A N 1
ATOM 826 C CA . ALA A 1 103 ? -1.032 26.141 16.703 1 98.88 103 ALA A CA 1
ATOM 827 C C . ALA A 1 103 ? -2.205 26.953 17.25 1 98.88 103 ALA A C 1
ATOM 829 O O . ALA A 1 103 ? -2.801 27.75 16.547 1 98.88 103 ALA A O 1
ATOM 830 N N . ALA A 1 104 ? -2.561 26.719 18.5 1 98.69 104 ALA A N 1
ATOM 831 C CA . ALA A 1 104 ? -3.611 27.5 19.141 1 98.69 104 ALA A CA 1
ATOM 832 C C . ALA A 1 104 ? -3.221 28.969 19.25 1 98.69 104 ALA A C 1
ATOM 834 O O . ALA A 1 104 ? -4.051 29.859 19.031 1 98.69 104 ALA A O 1
ATOM 835 N N . MET A 1 105 ? -1.984 29.266 19.578 1 98.62 105 MET A N 1
ATOM 836 C CA . MET A 1 105 ? -1.493 30.625 19.703 1 98.62 105 MET A CA 1
ATOM 837 C C . MET A 1 105 ? -1.619 31.391 18.391 1 98.62 105 MET A C 1
ATOM 839 O O . MET A 1 105 ? -1.851 32.594 18.375 1 98.62 105 MET A O 1
ATOM 843 N N . ILE A 1 106 ? -1.484 30.641 17.281 1 98.75 106 ILE A N 1
ATOM 844 C CA . ILE A 1 106 ? -1.517 31.312 15.992 1 98.75 106 ILE A CA 1
ATOM 845 C C . ILE A 1 106 ? -2.881 31.125 15.336 1 98.75 106 ILE A C 1
ATOM 847 O O . ILE A 1 106 ? -3.043 31.375 14.141 1 98.75 106 ILE A O 1
ATOM 851 N N . HIS A 1 107 ? -3.84 30.578 16.016 1 98.38 107 HIS A N 1
ATOM 852 C CA . HIS A 1 107 ? -5.242 30.453 15.641 1 98.38 107 HIS A CA 1
ATOM 853 C C . HIS A 1 107 ? -5.414 29.516 14.453 1 98.38 107 HIS A C 1
ATOM 855 O O . HIS A 1 107 ? -6.164 29.797 13.523 1 98.38 107 HIS A O 1
ATOM 861 N N . VAL A 1 108 ? -4.684 28.469 14.492 1 98.75 108 VAL A N 1
ATOM 862 C CA . VAL A 1 108 ? -4.77 27.438 13.469 1 98.75 108 VAL A CA 1
ATOM 863 C C . VAL A 1 108 ? -5.395 26.172 14.062 1 98.75 108 VAL A C 1
ATOM 865 O O . VAL A 1 108 ? -4.969 25.703 15.117 1 98.75 108 VAL A O 1
ATOM 868 N N . LYS A 1 109 ? -6.352 25.641 13.391 1 98.56 109 LYS A N 1
ATOM 869 C CA . LYS A 1 109 ? -7.125 24.516 13.922 1 98.56 109 LYS A CA 1
ATOM 870 C C . LYS A 1 109 ? -6.465 23.188 13.57 1 98.56 109 LYS A C 1
ATOM 872 O O . LYS A 1 109 ? -6.508 22.234 14.359 1 98.56 109 LYS A O 1
ATOM 877 N N . ASP A 1 110 ? -5.852 23.047 12.406 1 98.88 110 ASP A N 1
ATOM 878 C CA . ASP A 1 110 ? -5.336 21.766 11.922 1 98.88 110 ASP A CA 1
ATOM 879 C C . ASP A 1 110 ? -3.844 21.641 12.227 1 98.88 110 ASP A C 1
ATOM 881 O O . ASP A 1 110 ? -3.039 22.453 11.773 1 98.88 110 ASP A O 1
ATOM 885 N N . VAL A 1 111 ? -3.49 20.641 12.984 1 98.94 111 VAL A N 1
ATOM 886 C CA . VAL A 1 111 ? -2.1 20.312 13.281 1 98.94 111 VAL A CA 1
ATOM 887 C C . VAL A 1 111 ? -1.717 19.016 12.586 1 98.94 111 VAL A C 1
ATOM 889 O O . VAL A 1 111 ? -2.355 17.969 12.797 1 98.94 111 VAL A O 1
ATOM 892 N N . ALA A 1 112 ? -0.693 19.047 11.797 1 98.88 112 ALA A N 1
ATOM 893 C CA . ALA A 1 112 ? -0.315 17.891 10.992 1 98.88 112 ALA A CA 1
ATOM 894 C C . ALA A 1 112 ? 1.11 17.453 11.312 1 98.88 112 ALA A C 1
ATOM 896 O O . ALA A 1 112 ? 1.949 18.266 11.703 1 98.88 112 ALA A O 1
ATOM 897 N N . THR A 1 113 ? 1.401 16.234 11.148 1 98.81 113 THR A N 1
ATOM 898 C CA . THR A 1 113 ? 2.752 15.703 11.273 1 98.81 113 THR A CA 1
ATOM 899 C C . THR A 1 113 ? 2.854 14.328 10.617 1 98.81 113 THR A C 1
ATOM 901 O O . THR A 1 113 ? 1.839 13.742 10.227 1 98.81 113 THR A O 1
ATOM 904 N N . HIS A 1 114 ? 4.094 13.836 10.422 1 98.5 114 HIS A N 1
ATOM 905 C CA . HIS A 1 114 ? 4.32 12.43 10.109 1 98.5 114 HIS A CA 1
ATOM 906 C C . HIS A 1 114 ? 4.355 11.586 11.383 1 98.5 114 HIS A C 1
ATOM 908 O O . HIS A 1 114 ? 5.145 11.852 12.289 1 98.5 114 HIS A O 1
ATOM 914 N N . VAL A 1 115 ? 3.572 10.562 11.367 1 98.44 115 VAL A N 1
ATOM 915 C CA . VAL A 1 115 ? 3.549 9.688 12.531 1 98.44 115 VAL A CA 1
ATOM 916 C C . VAL A 1 115 ? 4.555 8.555 12.352 1 98.44 115 VAL A C 1
ATOM 918 O O . VAL A 1 115 ? 4.949 7.902 13.32 1 98.44 115 VAL A O 1
ATOM 921 N N . GLY A 1 116 ? 5.02 8.367 11.094 1 97.94 116 GLY A N 1
ATOM 922 C CA . GLY A 1 116 ? 6.02 7.352 10.82 1 97.94 116 GLY A CA 1
ATOM 923 C C . GLY A 1 116 ? 5.434 6.074 10.25 1 97.94 116 GLY A C 1
ATOM 924 O O . GLY A 1 116 ? 4.316 6.074 9.727 1 97.94 116 GLY A O 1
ATOM 925 N N . TYR A 1 117 ? 6.227 4.977 10.25 1 97.94 117 TYR A N 1
ATOM 926 C CA . TYR A 1 117 ? 5.84 3.689 9.688 1 97.94 117 TYR A CA 1
ATOM 927 C C . TYR A 1 117 ? 4.898 2.945 10.625 1 97.94 117 TYR A C 1
ATOM 929 O O . TYR A 1 117 ? 5.289 1.952 11.242 1 97.94 117 TYR A O 1
ATOM 937 N N . MET A 1 118 ? 3.629 3.414 10.625 1 96.94 118 MET A N 1
ATOM 938 C CA . MET A 1 118 ? 2.633 2.695 11.414 1 96.94 118 MET A CA 1
ATOM 939 C C . MET A 1 118 ? 2.574 1.226 11.008 1 96.94 118 MET A C 1
ATOM 941 O O . MET A 1 118 ? 2.428 0.91 9.828 1 96.94 118 MET A O 1
ATOM 945 N N . PRO A 1 119 ? 2.666 0.309 11.977 1 95.88 119 PRO A N 1
ATOM 946 C CA . PRO A 1 119 ? 2.668 -1.113 11.633 1 95.88 119 PRO A CA 1
ATOM 947 C C . PRO A 1 119 ? 1.356 -1.565 10.992 1 95.88 119 PRO A C 1
ATOM 949 O O . PRO A 1 119 ? 0.276 -1.212 11.469 1 95.88 119 PRO A O 1
ATOM 952 N N . GLU A 1 120 ? 1.428 -2.309 9.945 1 95.88 120 GLU A N 1
ATOM 953 C CA . GLU A 1 120 ? 0.245 -2.928 9.352 1 95.88 120 GLU A CA 1
ATOM 954 C C . GLU A 1 120 ? -0.26 -4.082 10.211 1 95.88 120 GLU A C 1
ATOM 956 O O . GLU A 1 120 ? -1.46 -4.363 10.242 1 95.88 120 GLU A O 1
ATOM 961 N N . ASN A 1 121 ? 0.692 -4.793 10.891 1 96.25 121 ASN A N 1
ATOM 962 C CA . ASN A 1 121 ? 0.328 -5.832 11.852 1 96.25 121 ASN A CA 1
ATOM 963 C C . ASN A 1 121 ? -0.265 -5.234 13.125 1 96.25 121 ASN A C 1
ATOM 965 O O . ASN A 1 121 ? 0.441 -4.586 13.898 1 96.25 121 ASN A O 1
ATOM 969 N N . PRO A 1 122 ? -1.555 -5.469 13.359 1 95.69 122 PRO A N 1
ATOM 970 C CA . PRO A 1 122 ? -2.188 -4.848 14.531 1 95.69 122 PRO A CA 1
ATOM 971 C C . PRO A 1 122 ? -1.644 -5.387 15.852 1 95.69 122 PRO A C 1
ATOM 973 O O . PRO A 1 122 ? -1.882 -4.793 16.906 1 95.69 122 PRO A O 1
ATOM 976 N N . TYR A 1 123 ? -0.885 -6.484 15.781 1 95.38 123 TYR A N 1
ATOM 977 C CA . TYR A 1 123 ? -0.356 -7.078 17 1 95.38 123 TYR A CA 1
ATOM 978 C C . TYR A 1 123 ? 1.039 -6.547 17.312 1 95.38 123 TYR A C 1
ATOM 980 O O . TYR A 1 123 ? 1.618 -6.867 18.344 1 95.38 123 TYR A O 1
ATOM 988 N N . ASP A 1 124 ? 1.614 -5.785 16.391 1 95.75 124 ASP A N 1
ATOM 989 C CA . ASP A 1 124 ? 2.893 -5.137 16.656 1 95.75 124 ASP A CA 1
ATOM 990 C C . ASP A 1 124 ? 2.797 -4.23 17.891 1 95.75 124 ASP A C 1
ATOM 992 O O . ASP A 1 124 ? 1.91 -3.379 17.969 1 95.75 124 ASP A O 1
ATOM 996 N N . PRO A 1 125 ? 3.699 -4.395 18.812 1 95.06 125 PRO A N 1
ATOM 997 C CA . PRO A 1 125 ? 3.621 -3.578 20.031 1 95.06 125 PRO A CA 1
ATOM 998 C C . PRO A 1 125 ? 3.707 -2.082 19.75 1 95.06 125 PRO A C 1
ATOM 1000 O O . PRO A 1 125 ? 3.145 -1.272 20.484 1 95.06 125 PRO A O 1
ATOM 1003 N N . ASN A 1 126 ? 4.375 -1.739 18.719 1 96.19 126 ASN A N 1
ATOM 1004 C CA . ASN A 1 126 ? 4.457 -0.325 18.359 1 96.19 126 ASN A CA 1
ATOM 1005 C C . ASN A 1 126 ? 3.094 0.235 17.969 1 96.19 126 ASN A C 1
ATOM 1007 O O . ASN A 1 126 ? 2.83 1.426 18.141 1 96.19 126 ASN A O 1
ATOM 1011 N N . TYR A 1 127 ? 2.225 -0.62 17.438 1 97.5 127 TYR A N 1
ATOM 1012 C CA . TYR A 1 127 ? 0.901 -0.132 17.078 1 97.5 127 TYR A CA 1
ATOM 1013 C C . TYR A 1 127 ? 0.153 0.393 18.297 1 97.5 127 TYR A C 1
ATOM 1015 O O . TYR A 1 127 ? -0.304 1.539 18.297 1 97.5 127 TYR A O 1
ATOM 1023 N N . ALA A 1 128 ? 0.094 -0.379 19.344 1 97.44 128 ALA A N 1
ATOM 1024 C CA . ALA A 1 128 ? -0.604 0.01 20.562 1 97.44 128 ALA A CA 1
ATOM 1025 C C . ALA A 1 128 ? 0.07 1.21 21.234 1 97.44 128 ALA A C 1
ATOM 1027 O O . ALA A 1 128 ? -0.605 2.102 21.75 1 97.44 128 ALA A O 1
ATOM 1028 N N . GLY A 1 129 ? 1.386 1.205 21.219 1 98 129 GLY A N 1
ATOM 1029 C CA . GLY A 1 129 ? 2.125 2.299 21.828 1 98 129 GLY A CA 1
ATOM 1030 C C . GLY A 1 129 ? 1.9 3.629 21.141 1 98 129 GLY A C 1
ATOM 1031 O O . GLY A 1 129 ? 1.658 4.645 21.797 1 98 129 GLY A O 1
ATOM 1032 N N . VAL A 1 130 ? 1.956 3.617 19.828 1 98.56 130 VAL A N 1
ATOM 1033 C CA . VAL A 1 130 ? 1.759 4.84 19.062 1 98.56 130 VAL A CA 1
ATOM 1034 C C . VAL A 1 130 ? 0.316 5.316 19.219 1 98.56 130 VAL A C 1
ATOM 1036 O O . VAL A 1 130 ? 0.065 6.516 19.359 1 98.56 130 VAL A O 1
ATOM 1039 N N . LEU A 1 131 ? -0.613 4.344 19.203 1 98.44 131 LEU A N 1
ATOM 1040 C CA . LEU A 1 131 ? -2.025 4.691 19.328 1 98.44 131 LEU A CA 1
ATOM 1041 C C . LEU A 1 131 ? -2.293 5.406 20.641 1 98.44 131 LEU A C 1
ATOM 1043 O O . LEU A 1 131 ? -3.078 6.355 20.688 1 98.44 131 LEU A O 1
ATOM 1047 N N . ALA A 1 132 ? -1.698 4.953 21.688 1 98.31 132 ALA A N 1
ATOM 1048 C CA . ALA A 1 132 ? -1.859 5.594 22.984 1 98.31 132 ALA A CA 1
ATOM 1049 C C . ALA A 1 132 ? -1.392 7.047 22.953 1 98.31 132 ALA A C 1
ATOM 1051 O O . ALA A 1 132 ? -2.053 7.934 23.5 1 98.31 132 ALA A O 1
ATOM 1052 N N . CYS A 1 133 ? -0.277 7.301 22.297 1 98.62 133 CYS A N 1
ATOM 1053 C CA . CYS A 1 133 ? 0.265 8.648 22.156 1 98.62 133 CYS A CA 1
ATOM 1054 C C . CYS A 1 133 ? -0.648 9.523 21.312 1 98.62 133 CYS A C 1
ATOM 1056 O O . CYS A 1 133 ? -0.9 10.68 21.641 1 98.62 133 CYS A O 1
ATOM 1058 N N . LEU A 1 134 ? -1.137 8.945 20.266 1 98.81 134 LEU A N 1
ATOM 1059 C CA . LEU A 1 134 ? -2.004 9.672 19.344 1 98.81 134 LEU A CA 1
ATOM 1060 C C . LEU A 1 134 ? -3.305 10.078 20.031 1 98.81 134 LEU A C 1
ATOM 1062 O O . LEU A 1 134 ? -3.805 11.188 19.828 1 98.81 134 LEU A O 1
ATOM 1066 N N . LYS A 1 135 ? -3.875 9.18 20.844 1 98.69 135 LYS A N 1
ATOM 1067 C CA . LYS A 1 135 ? -5.102 9.492 21.562 1 98.69 135 LYS A CA 1
ATOM 1068 C C . LYS A 1 135 ? -4.902 10.688 22.484 1 98.69 135 LYS A C 1
ATOM 1070 O O . LYS A 1 135 ? -5.777 11.547 22.594 1 98.69 135 LYS A O 1
ATOM 1075 N N . GLU A 1 136 ? -3.756 10.773 23.062 1 98.5 136 GLU A N 1
ATOM 1076 C CA . GLU A 1 136 ? -3.451 11.914 23.938 1 98.5 136 GLU A CA 1
ATOM 1077 C C . GLU A 1 136 ? -3.35 13.203 23.141 1 98.5 136 GLU A C 1
ATOM 1079 O O . GLU A 1 136 ? -3.844 14.25 23.562 1 98.5 136 GLU A O 1
ATOM 1084 N N . LEU A 1 137 ? -2.717 13.133 22.031 1 98.81 137 LEU A N 1
ATOM 1085 C CA . LEU A 1 137 ? -2.576 14.305 21.172 1 98.81 137 LEU A CA 1
ATOM 1086 C C . LEU A 1 137 ? -3.936 14.766 20.656 1 98.81 137 LEU A C 1
ATOM 1088 O O . LEU A 1 137 ? -4.23 15.961 20.656 1 98.81 137 LEU A O 1
ATOM 1092 N N . VAL A 1 138 ? -4.773 13.836 20.234 1 98.81 138 VAL A N 1
ATOM 1093 C CA . VAL A 1 138 ? -6.098 14.148 19.703 1 98.81 138 VAL A CA 1
ATOM 1094 C C . VAL A 1 138 ? -6.961 14.758 20.797 1 98.81 138 VAL A C 1
ATOM 1096 O O . VAL A 1 138 ? -7.719 15.703 20.547 1 98.81 138 VAL A O 1
ATOM 1099 N N . LYS A 1 139 ? -6.859 14.203 22 1 98.38 139 LYS A N 1
ATOM 1100 C CA . LYS A 1 139 ? -7.574 14.773 23.141 1 98.38 139 LYS A CA 1
ATOM 1101 C C . LYS A 1 139 ? -7.184 16.234 23.375 1 98.38 139 LYS A C 1
ATOM 1103 O O . LYS A 1 139 ? -8.047 17.078 23.609 1 98.38 139 LYS A O 1
ATOM 1108 N N . GLN A 1 140 ? -5.922 16.484 23.312 1 98.31 140 GLN A N 1
ATOM 1109 C CA . GLN A 1 140 ? -5.453 17.844 23.484 1 98.31 140 GLN A CA 1
ATOM 1110 C C . GLN A 1 140 ? -5.973 18.75 22.375 1 98.31 140 GLN A C 1
ATOM 1112 O O . GLN A 1 140 ? -6.379 19.891 22.625 1 98.31 140 GLN A O 1
ATOM 1117 N N . CYS A 1 141 ? -5.898 18.25 21.156 1 98.75 141 CYS A N 1
ATOM 1118 C CA . CYS A 1 141 ? -6.453 19 20.047 1 98.75 141 CYS A CA 1
ATOM 1119 C C . CYS A 1 141 ? -7.926 19.328 20.281 1 98.75 141 CYS A C 1
ATOM 1121 O O . CYS A 1 141 ? -8.352 20.469 20.094 1 98.75 141 CYS A O 1
ATOM 1123 N N . ARG A 1 142 ? -8.656 18.359 20.688 1 97.94 142 ARG A N 1
ATOM 1124 C CA . ARG A 1 142 ? -10.086 18.516 20.938 1 97.94 142 ARG A CA 1
ATOM 1125 C C . ARG A 1 142 ? -10.336 19.609 21.969 1 97.94 142 ARG A C 1
ATOM 1127 O O . ARG A 1 142 ? -11.227 20.453 21.797 1 97.94 142 ARG A O 1
ATOM 1134 N N . GLU A 1 143 ? -9.602 19.625 22.984 1 97.19 143 GLU A N 1
ATOM 1135 C CA . GLU A 1 143 ? -9.742 20.609 24.047 1 97.19 143 GLU A CA 1
ATOM 1136 C C . GLU A 1 143 ? -9.516 22.031 23.531 1 97.19 143 GLU A C 1
ATOM 1138 O O . GLU A 1 143 ? -10.094 22.984 24.047 1 97.19 143 GLU A O 1
ATOM 1143 N N . ASN A 1 144 ? -8.734 22.125 22.5 1 97.25 144 ASN A N 1
ATOM 1144 C CA . ASN A 1 144 ? -8.406 23.438 21.906 1 97.25 144 ASN A CA 1
ATOM 1145 C C . ASN A 1 144 ? -9.266 23.734 20.688 1 97.25 144 ASN A C 1
ATOM 1147 O O . ASN A 1 144 ? -9.023 24.703 19.984 1 97.25 144 ASN A O 1
ATOM 1151 N N . GLY A 1 145 ? -10.203 22.844 20.406 1 97.81 145 GLY A N 1
ATOM 1152 C CA . GLY A 1 145 ? -10.992 23 19.203 1 97.81 145 GLY A CA 1
ATOM 1153 C C . GLY A 1 145 ? -10.195 22.766 17.922 1 97.81 145 GLY A C 1
ATOM 1154 O O . GLY A 1 145 ? -10.438 23.422 16.906 1 97.81 145 GLY A O 1
ATOM 1155 N N . GLN A 1 146 ? -9.219 21.906 18.031 1 98.81 146 GLN A N 1
ATOM 1156 C CA . GLN A 1 146 ? -8.289 21.656 16.922 1 98.81 146 GLN A CA 1
ATOM 1157 C C . GLN A 1 146 ? -8.445 20.234 16.406 1 98.81 146 GLN A C 1
ATOM 1159 O O . GLN A 1 146 ? -9.172 19.422 16.984 1 98.81 146 GLN A O 1
ATOM 1164 N N . ASN A 1 147 ? -7.836 19.969 15.258 1 98.88 147 ASN A N 1
ATOM 1165 C CA . ASN A 1 147 ? -7.738 18.625 14.664 1 98.88 147 ASN A CA 1
ATOM 1166 C C . ASN A 1 147 ? -6.289 18.156 14.578 1 98.88 147 ASN A C 1
ATOM 1168 O O . ASN A 1 147 ? -5.391 18.953 14.281 1 98.88 147 ASN A O 1
ATOM 1172 N N . PHE A 1 148 ? -6.109 16.922 14.844 1 98.94 148 PHE A N 1
ATOM 1173 C CA . PHE A 1 148 ? -4.84 16.266 14.57 1 98.94 148 PHE A CA 1
ATOM 1174 C C . PHE A 1 148 ? -4.871 15.562 13.211 1 98.94 148 PHE A C 1
ATOM 1176 O O . PHE A 1 148 ? -5.75 14.734 12.953 1 98.94 148 PHE A O 1
ATOM 1183 N N . LEU A 1 149 ? -3.902 15.859 12.352 1 98.94 149 LEU A N 1
ATOM 1184 C CA . LEU A 1 149 ? -3.908 15.305 11 1 98.94 149 LEU A CA 1
ATOM 1185 C C . LEU A 1 149 ? -2.67 14.445 10.758 1 98.94 149 LEU A C 1
ATOM 1187 O O . LEU A 1 149 ? -1.544 14.906 10.977 1 98.94 149 LEU A O 1
ATOM 1191 N N . PHE A 1 150 ? -2.904 13.227 10.305 1 98.88 150 PHE A N 1
ATOM 1192 C CA . PHE A 1 150 ? -1.837 12.367 9.805 1 98.88 150 PHE A CA 1
ATOM 1193 C C . PHE A 1 150 ? -1.351 12.852 8.438 1 98.88 150 PHE A C 1
ATOM 1195 O O . PHE A 1 150 ? -2.123 12.898 7.48 1 98.88 150 PHE A O 1
ATOM 1202 N N . GLU A 1 151 ? -0.144 13.219 8.391 1 98.62 151 GLU A N 1
ATOM 1203 C CA . GLU A 1 151 ? 0.409 13.391 7.047 1 98.62 151 GLU A CA 1
ATOM 1204 C C . GLU A 1 151 ? 0.752 12.047 6.414 1 98.62 151 GLU A C 1
ATOM 1206 O O . GLU A 1 151 ? 1.434 11.219 7.027 1 98.62 151 GLU A O 1
ATOM 1211 N N . THR A 1 152 ? 0.321 11.828 5.191 1 98.5 152 THR A N 1
ATOM 1212 C CA . THR A 1 152 ? 0.542 10.531 4.551 1 98.5 152 THR A CA 1
ATOM 1213 C C . THR A 1 152 ? 1.98 10.414 4.059 1 98.5 152 THR A C 1
ATOM 1215 O O . THR A 1 152 ? 2.605 11.414 3.697 1 98.5 152 THR A O 1
ATOM 1218 N N . GLY A 1 153 ? 2.441 9.086 4.023 1 95.62 153 GLY A N 1
ATOM 1219 C CA . GLY A 1 153 ? 3.74 8.75 3.461 1 95.62 153 GLY A CA 1
ATOM 1220 C C . GLY A 1 153 ? 4.133 7.305 3.68 1 95.62 153 GLY A C 1
ATOM 1221 O O . GLY A 1 153 ? 4.211 6.523 2.729 1 95.62 153 GLY A O 1
ATOM 1222 N N . GLN A 1 154 ? 4.18 6.984 4.938 1 97.31 154 GLN A N 1
ATOM 1223 C CA . GLN A 1 154 ? 4.816 5.715 5.273 1 97.31 154 GLN A CA 1
ATOM 1224 C C . GLN A 1 154 ? 3.781 4.613 5.48 1 97.31 154 GLN A C 1
ATOM 1226 O O . GLN A 1 154 ? 4.133 3.439 5.605 1 97.31 154 GLN A O 1
ATOM 1231 N N . GLU A 1 155 ? 2.455 4.941 5.48 1 97 155 GLU A N 1
ATOM 1232 C CA . GLU A 1 155 ? 1.41 3.963 5.77 1 97 155 GLU A CA 1
ATOM 1233 C C . GLU A 1 155 ? 0.494 3.764 4.562 1 97 155 GLU A C 1
ATOM 1235 O O . GLU A 1 155 ? 0.262 4.699 3.793 1 97 155 GLU A O 1
ATOM 1240 N N . THR A 1 156 ? -0.095 2.588 4.449 1 98.12 156 THR A N 1
ATOM 1241 C CA . THR A 1 156 ? -1.165 2.395 3.479 1 98.12 156 THR A CA 1
ATOM 1242 C C . THR A 1 156 ? -2.439 3.104 3.928 1 98.12 156 THR A C 1
ATOM 1244 O O . THR A 1 156 ? -2.627 3.361 5.117 1 98.12 156 THR A O 1
ATOM 1247 N N . PRO A 1 157 ? -3.342 3.387 2.98 1 98.62 157 PRO A N 1
ATOM 1248 C CA . PRO A 1 157 ? -4.613 4.02 3.344 1 98.62 157 PRO A CA 1
ATOM 1249 C C . PRO A 1 157 ? -5.418 3.197 4.344 1 98.62 157 PRO A C 1
ATOM 1251 O O . PRO A 1 157 ? -6.023 3.754 5.266 1 98.62 157 PRO A O 1
ATOM 1254 N N . VAL A 1 158 ? -5.379 1.879 4.273 1 98.5 158 VAL A N 1
ATOM 1255 C CA . VAL A 1 158 ? -6.168 1.021 5.148 1 98.5 158 VAL A CA 1
ATOM 1256 C C . VAL A 1 158 ? -5.602 1.072 6.566 1 98.5 158 VAL A C 1
ATOM 1258 O O . VAL A 1 158 ? -6.359 1.144 7.539 1 98.5 158 VAL A O 1
ATOM 1261 N N . THR A 1 159 ? -4.285 1.034 6.688 1 98.12 159 THR A N 1
ATOM 1262 C CA . THR A 1 159 ? -3.654 1.116 8 1 98.12 159 THR A CA 1
ATOM 1263 C C . THR A 1 159 ? -3.967 2.453 8.664 1 98.12 159 THR A C 1
ATOM 1265 O O . THR A 1 159 ? -4.262 2.502 9.859 1 98.12 159 THR A O 1
ATOM 1268 N N . LEU A 1 160 ? -3.863 3.477 7.867 1 98.5 160 LEU A N 1
ATOM 1269 C CA . LEU A 1 160 ? -4.16 4.809 8.383 1 98.5 160 LEU A CA 1
ATOM 1270 C C . LEU A 1 160 ? -5.617 4.91 8.82 1 98.5 160 LEU A C 1
ATOM 1272 O O . LEU A 1 160 ? -5.91 5.445 9.891 1 98.5 160 LEU A O 1
ATOM 1276 N N . LYS A 1 161 ? -6.512 4.434 8 1 98.62 161 LYS A N 1
ATOM 1277 C CA . LYS A 1 161 ? -7.926 4.434 8.359 1 98.62 161 LYS A CA 1
ATOM 1278 C C . LYS A 1 161 ? -8.172 3.643 9.641 1 98.62 161 LYS A C 1
ATOM 1280 O O . LYS A 1 161 ? -8.945 4.074 10.5 1 98.62 161 LYS A O 1
ATOM 1285 N N . ARG A 1 162 ? -7.559 2.504 9.781 1 98.69 162 ARG A N 1
ATOM 1286 C CA . ARG A 1 162 ? -7.695 1.702 10.992 1 98.69 162 ARG A CA 1
ATOM 1287 C C . ARG A 1 162 ? -7.273 2.496 12.227 1 98.69 162 ARG A C 1
ATOM 1289 O O . ARG A 1 162 ? -7.969 2.484 13.242 1 98.69 162 ARG A O 1
ATOM 1296 N N . ALA A 1 163 ? -6.125 3.145 12.125 1 98.62 163 ALA A N 1
ATOM 1297 C CA . ALA A 1 163 ? -5.625 3.936 13.242 1 98.62 163 ALA A CA 1
ATOM 1298 C C . ALA A 1 163 ? -6.625 5.016 13.641 1 98.62 163 ALA A C 1
ATOM 1300 O O . ALA A 1 163 ? -6.906 5.207 14.828 1 98.62 163 ALA A O 1
ATOM 1301 N N . ILE A 1 164 ? -7.164 5.703 12.641 1 98.81 164 ILE A N 1
ATOM 1302 C CA . ILE A 1 164 ? -8.133 6.766 12.891 1 98.81 164 ILE A CA 1
ATOM 1303 C C . ILE A 1 164 ? -9.383 6.176 13.547 1 98.81 164 ILE A C 1
ATOM 1305 O O . ILE A 1 164 ? -9.875 6.707 14.539 1 98.81 164 ILE A O 1
ATOM 1309 N N . GLN A 1 165 ? -9.852 5.035 13 1 98.75 165 GLN A N 1
ATOM 1310 C CA . GLN A 1 165 ? -11.023 4.383 13.562 1 98.75 165 GLN A CA 1
ATOM 1311 C C . GLN A 1 165 ? -10.773 3.922 14.992 1 98.75 165 GLN A C 1
ATOM 1313 O O . GLN A 1 165 ? -11.656 4.016 15.844 1 98.75 165 GLN A O 1
ATOM 1318 N N . ASP A 1 166 ? -9.625 3.447 15.25 1 98.69 166 ASP A N 1
ATOM 1319 C CA . ASP A 1 166 ? -9.281 2.99 16.594 1 98.69 166 ASP A CA 1
ATOM 1320 C C . ASP A 1 166 ? -9.234 4.16 17.578 1 98.69 166 ASP A C 1
ATOM 1322 O O . ASP A 1 166 ? -9.586 4.012 18.75 1 98.69 166 ASP A O 1
ATOM 1326 N N . ILE A 1 167 ? -8.758 5.305 17.125 1 98.75 167 ILE A N 1
ATOM 1327 C CA . ILE A 1 167 ? -8.773 6.508 17.953 1 98.75 167 ILE A CA 1
ATOM 1328 C C . ILE A 1 167 ? -10.219 6.926 18.219 1 98.75 167 ILE A C 1
ATOM 1330 O O . ILE A 1 167 ? -10.586 7.195 19.375 1 98.75 167 ILE A O 1
ATOM 1334 N N . GLU A 1 168 ? -11.023 6.895 17.188 1 98.56 168 GLU A N 1
ATOM 1335 C CA . GLU A 1 168 ? -12.406 7.359 17.281 1 98.56 168 GLU A CA 1
ATOM 1336 C C . GLU A 1 168 ? -13.242 6.434 18.172 1 98.56 168 GLU A C 1
ATOM 1338 O O . GLU A 1 168 ? -14.211 6.867 18.797 1 98.56 168 GLU A O 1
ATOM 1343 N N . LYS A 1 169 ? -12.883 5.145 18.156 1 98 169 LYS A N 1
ATOM 1344 C CA . LYS A 1 169 ? -13.578 4.195 19.031 1 98 169 LYS A CA 1
ATOM 1345 C C . LYS A 1 169 ? -13.555 4.66 20.484 1 98 169 LYS A C 1
ATOM 1347 O O . LYS A 1 169 ? -14.531 4.473 21.219 1 98 169 LYS A O 1
ATOM 1352 N N . GLU A 1 170 ? -12.5 5.262 20.828 1 97.12 170 GLU A N 1
ATOM 1353 C CA . GLU A 1 170 ? -12.344 5.676 22.219 1 97.12 170 GLU A CA 1
ATOM 1354 C C . GLU A 1 170 ? -12.75 7.137 22.406 1 97.12 170 GLU A C 1
ATOM 1356 O O . GLU A 1 170 ? -13.383 7.484 23.406 1 97.12 170 GLU A O 1
ATOM 1361 N N . LEU A 1 171 ? -12.461 8 21.438 1 97.94 171 LEU A N 1
ATOM 1362 C CA . LEU A 1 171 ? -12.57 9.438 21.656 1 97.94 171 LEU A CA 1
ATOM 1363 C C . LEU A 1 171 ? -13.797 10.008 20.953 1 97.94 171 LEU A C 1
ATOM 1365 O O . LEU A 1 171 ? -14.148 11.172 21.156 1 97.94 171 LEU A O 1
ATOM 1369 N N . GLY A 1 172 ? -14.461 9.156 20.172 1 97.12 172 GLY A N 1
ATOM 1370 C CA . GLY A 1 172 ? -15.562 9.648 19.344 1 97.12 172 GLY A CA 1
ATOM 1371 C C . GLY A 1 172 ? -15.109 10.242 18.031 1 97.12 172 GLY A C 1
ATOM 1372 O O . GLY A 1 172 ? -13.914 10.484 17.828 1 97.12 172 GLY A O 1
ATOM 1373 N N . LYS A 1 173 ? -16.078 10.477 17.188 1 95.81 173 LYS A N 1
ATOM 1374 C CA . LYS A 1 173 ? -15.781 11 15.859 1 95.81 173 LYS A CA 1
ATOM 1375 C C . LYS A 1 173 ? -15.398 12.477 15.93 1 95.81 173 LYS A C 1
ATOM 1377 O O . LYS A 1 173 ? -15.898 13.219 16.781 1 95.81 173 LYS A O 1
ATOM 1382 N N . GLY A 1 174 ? -14.438 12.727 15.102 1 94.12 174 GLY A N 1
ATOM 1383 C CA . GLY A 1 174 ? -14.023 14.117 14.984 1 94.12 174 GLY A CA 1
ATOM 1384 C C . GLY A 1 174 ? -12.633 14.375 15.539 1 94.12 174 GLY A C 1
ATOM 1385 O O . GLY A 1 174 ? -12.039 13.5 16.172 1 94.12 174 GLY A O 1
ATOM 1386 N N . ASN A 1 175 ? -11.953 15.492 15.141 1 98.12 175 ASN A N 1
ATOM 1387 C CA . ASN A 1 175 ? -10.711 16.078 15.609 1 98.12 175 ASN A CA 1
ATOM 1388 C C . ASN A 1 175 ? -9.492 15.305 15.125 1 98.12 175 ASN A C 1
ATOM 1390 O O . ASN A 1 175 ? -8.375 15.531 15.586 1 98.12 175 ASN A O 1
ATOM 1394 N N . VAL A 1 176 ? -9.695 14.227 14.43 1 98.88 176 VAL A N 1
ATOM 1395 C CA . VAL A 1 176 ? -8.594 13.492 13.828 1 98.88 176 VAL A CA 1
ATOM 1396 C C . VAL A 1 176 ? -8.859 13.273 12.344 1 98.88 176 VAL A C 1
ATOM 1398 O O . VAL A 1 176 ? -9.992 12.984 11.945 1 98.88 176 VAL A O 1
ATOM 1401 N N . GLY A 1 177 ? -7.867 13.461 11.531 1 98.75 177 GLY A N 1
ATOM 1402 C CA . GLY A 1 177 ? -8.016 13.328 10.086 1 98.75 177 GLY A CA 1
ATOM 1403 C C . GLY A 1 177 ? -6.684 13.203 9.367 1 98.75 177 GLY A C 1
ATOM 1404 O O . GLY A 1 177 ? -5.73 12.633 9.898 1 98.75 177 GLY A O 1
ATOM 1405 N N . ILE A 1 178 ? -6.711 13.633 8.117 1 98.88 178 ILE A N 1
ATOM 1406 C CA . ILE A 1 178 ? -5.562 13.367 7.258 1 98.88 178 ILE A CA 1
ATOM 1407 C C . ILE A 1 178 ? -5.156 14.648 6.527 1 98.88 178 ILE A C 1
ATOM 1409 O O . ILE A 1 178 ? -6.012 15.359 5.992 1 98.88 178 ILE A O 1
ATOM 1413 N N . ASN A 1 179 ? -3.906 15.031 6.641 1 98.88 179 ASN A N 1
ATOM 1414 C CA . ASN A 1 179 ? -3.254 15.883 5.648 1 98.88 179 ASN A CA 1
ATOM 1415 C C . ASN A 1 179 ? -2.643 15.062 4.52 1 98.88 179 ASN A C 1
ATOM 1417 O O . ASN A 1 179 ? -1.521 14.57 4.641 1 98.88 179 ASN A O 1
ATOM 1421 N N . LEU A 1 180 ? -3.354 14.953 3.426 1 98.88 180 LEU A N 1
ATOM 1422 C CA . LEU A 1 180 ? -3.008 14.016 2.363 1 98.88 180 LEU A CA 1
ATOM 1423 C C . LEU A 1 180 ? -1.913 14.586 1.469 1 98.88 180 LEU A C 1
ATOM 1425 O O . LEU A 1 180 ? -2.111 15.617 0.817 1 98.88 180 LEU A O 1
ATOM 1429 N N . ASP A 1 181 ? -0.793 14.047 1.501 1 98.81 181 ASP A N 1
ATOM 1430 C CA . ASP A 1 181 ? 0.23 14.227 0.475 1 98.81 181 ASP A CA 1
ATOM 1431 C C . ASP A 1 181 ? 0.167 13.109 -0.563 1 98.81 181 ASP A C 1
ATOM 1433 O O . ASP A 1 181 ? 0.672 12.008 -0.329 1 98.81 181 ASP A O 1
ATOM 1437 N N . PRO A 1 182 ? -0.418 13.328 -1.667 1 98.75 182 PRO A N 1
ATOM 1438 C CA . PRO A 1 182 ? -0.618 12.258 -2.646 1 98.75 182 PRO A CA 1
ATOM 1439 C C . PRO A 1 182 ? 0.695 11.734 -3.229 1 98.75 182 PRO A C 1
ATOM 1441 O O . PRO A 1 182 ? 0.798 10.555 -3.572 1 98.75 182 PRO A O 1
ATOM 1444 N N . ALA A 1 183 ? 1.704 12.594 -3.328 1 98.75 183 ALA A N 1
ATOM 1445 C CA . ALA A 1 183 ? 2.992 12.18 -3.879 1 98.75 183 ALA A CA 1
ATOM 1446 C C . ALA A 1 183 ? 3.703 11.211 -2.945 1 98.75 183 ALA A C 1
ATOM 1448 O O . ALA A 1 183 ? 4.359 10.273 -3.402 1 98.75 183 ALA A O 1
ATOM 1449 N N . ASN A 1 184 ? 3.592 11.469 -1.645 1 98.62 184 ASN A N 1
ATOM 1450 C CA . ASN A 1 184 ? 4.191 10.539 -0.692 1 98.62 184 ASN A CA 1
ATOM 1451 C C . ASN A 1 184 ? 3.59 9.148 -0.817 1 98.62 184 ASN A C 1
ATOM 1453 O O . ASN A 1 184 ? 4.309 8.148 -0.739 1 98.62 184 ASN A O 1
ATOM 1457 N N . LEU A 1 185 ? 2.262 9.031 -0.999 1 98.75 185 LEU A N 1
ATOM 1458 C CA . LEU A 1 185 ? 1.646 7.727 -1.213 1 98.75 185 LEU A CA 1
ATOM 1459 C C . LEU A 1 185 ? 2.293 7.008 -2.393 1 98.75 185 LEU A C 1
ATOM 1461 O O . LEU A 1 185 ? 2.564 5.809 -2.32 1 98.75 185 LEU A O 1
ATOM 1465 N N . VAL A 1 186 ? 2.547 7.781 -3.434 1 98.81 186 VAL A N 1
ATOM 1466 C CA . VAL A 1 186 ? 3.129 7.219 -4.648 1 98.81 186 VAL A CA 1
ATOM 1467 C C . VAL A 1 186 ? 4.582 6.832 -4.391 1 98.81 186 VAL A C 1
ATOM 1469 O O . VAL A 1 186 ? 4.973 5.68 -4.598 1 98.81 186 VAL A O 1
ATOM 1472 N N . MET A 1 187 ? 5.391 7.723 -3.846 1 98.81 187 MET A N 1
ATOM 1473 C CA . MET A 1 187 ? 6.84 7.57 -3.732 1 98.81 187 MET A CA 1
ATOM 1474 C C . MET A 1 187 ? 7.195 6.465 -2.746 1 98.81 187 MET A C 1
ATOM 1476 O O . MET A 1 187 ? 8.242 5.824 -2.873 1 98.81 187 MET A O 1
ATOM 1480 N N . TYR A 1 188 ? 6.34 6.254 -1.788 1 98.62 188 TYR A N 1
ATOM 1481 C CA . TYR A 1 188 ? 6.574 5.172 -0.838 1 98.62 188 TYR A CA 1
ATOM 1482 C C . TYR A 1 188 ? 5.93 3.879 -1.315 1 98.62 188 TYR A C 1
ATOM 1484 O O . TYR A 1 188 ? 6.035 2.842 -0.655 1 98.62 188 TYR A O 1
ATOM 1492 N N . GLY A 1 189 ? 5.207 3.906 -2.432 1 98.44 189 GLY A N 1
ATOM 1493 C CA . GLY A 1 189 ? 4.566 2.725 -2.984 1 98.44 189 GLY A CA 1
ATOM 1494 C C . GLY A 1 189 ? 3.371 2.258 -2.174 1 98.44 189 GLY A C 1
ATOM 1495 O O . GLY A 1 189 ? 3.109 1.057 -2.078 1 98.44 189 GLY A O 1
ATOM 1496 N N . LYS A 1 190 ? 2.617 3.205 -1.6 1 98.5 190 LYS A N 1
ATOM 1497 C CA . LYS A 1 190 ? 1.575 2.824 -0.652 1 98.5 190 LYS A CA 1
ATOM 1498 C C . LYS A 1 190 ? 0.2 2.834 -1.313 1 98.5 190 LYS A C 1
ATOM 1500 O O . LYS A 1 190 ? -0.701 2.104 -0.895 1 98.5 190 LYS A O 1
ATOM 1505 N N . ALA A 1 191 ? 0.045 3.689 -2.359 1 98.62 191 ALA A N 1
ATOM 1506 C CA . ALA A 1 191 ? -1.294 3.711 -2.941 1 98.62 191 ALA A CA 1
ATOM 1507 C C . ALA A 1 191 ? -1.353 4.645 -4.148 1 98.62 191 ALA A C 1
ATOM 1509 O O . ALA A 1 191 ? -0.512 5.535 -4.293 1 98.62 191 ALA A O 1
ATOM 1510 N N . ASN A 1 192 ? -2.33 4.379 -4.98 1 98.62 192 ASN A N 1
ATOM 1511 C CA . ASN A 1 192 ? -2.846 5.391 -5.898 1 98.62 192 ASN A CA 1
ATOM 1512 C C . ASN A 1 192 ? -3.646 6.461 -5.164 1 98.62 192 ASN A C 1
ATOM 1514 O O . ASN A 1 192 ? -4.609 6.148 -4.461 1 98.62 192 ASN A O 1
ATOM 1518 N N . PRO A 1 193 ? -3.225 7.688 -5.34 1 98.62 193 PRO A N 1
ATOM 1519 C CA . PRO A 1 193 ? -3.869 8.719 -4.527 1 98.62 193 PRO A CA 1
ATOM 1520 C C . PRO A 1 193 ? -5.371 8.828 -4.785 1 98.62 193 PRO A C 1
ATOM 1522 O O . PRO A 1 193 ? -6.141 9.125 -3.869 1 98.62 193 PRO A O 1
ATOM 1525 N N . VAL A 1 194 ? -5.801 8.633 -6.016 1 98.62 194 VAL A N 1
ATOM 1526 C CA . VAL A 1 194 ? -7.223 8.703 -6.332 1 98.62 194 VAL A CA 1
ATOM 1527 C C . VAL A 1 194 ? -7.965 7.562 -5.641 1 98.62 194 VAL A C 1
ATOM 1529 O O . VAL A 1 194 ? -9.016 7.777 -5.031 1 98.62 194 VAL A O 1
ATOM 1532 N N . ASP A 1 195 ? -7.402 6.344 -5.715 1 98.56 195 ASP A N 1
ATOM 1533 C CA . ASP A 1 195 ? -7.992 5.191 -5.043 1 98.56 195 ASP A CA 1
ATOM 1534 C C . ASP A 1 195 ? -8.023 5.391 -3.529 1 98.56 195 ASP A C 1
ATOM 1536 O O . ASP A 1 195 ? -8.953 4.945 -2.857 1 98.56 195 ASP A O 1
ATOM 1540 N N . ALA A 1 196 ? -7 6.004 -3.016 1 98.75 196 ALA A N 1
ATOM 1541 C CA . ALA A 1 196 ? -6.91 6.215 -1.574 1 98.75 196 ALA A CA 1
ATOM 1542 C C . ALA A 1 196 ? -8.109 7.012 -1.062 1 98.75 196 ALA A C 1
ATOM 1544 O O . ALA A 1 196 ? -8.562 6.801 0.063 1 98.75 196 ALA A O 1
ATOM 1545 N N . LEU A 1 197 ? -8.625 7.938 -1.881 1 98.69 197 LEU A N 1
ATOM 1546 C CA . LEU A 1 197 ? -9.773 8.758 -1.498 1 98.69 197 LEU A CA 1
ATOM 1547 C C . LEU A 1 197 ? -11.023 7.902 -1.354 1 98.69 197 LEU A C 1
ATOM 1549 O O . LEU A 1 197 ? -11.961 8.281 -0.646 1 98.69 197 LEU A O 1
ATOM 1553 N N . GLU A 1 198 ? -11.039 6.734 -1.966 1 97.31 198 GLU A N 1
ATOM 1554 C CA . GLU A 1 198 ? -12.141 5.797 -1.774 1 97.31 198 GLU A CA 1
ATOM 1555 C C . GLU A 1 198 ? -12.07 5.129 -0.403 1 97.31 198 GLU A C 1
ATOM 1557 O O . GLU A 1 198 ? -13.094 4.727 0.153 1 97.31 198 GLU A O 1
ATOM 1562 N N . VAL A 1 199 ? -10.906 5.062 0.117 1 98.5 199 VAL A N 1
ATOM 1563 C CA . VAL A 1 199 ? -10.68 4.352 1.369 1 98.5 199 VAL A CA 1
ATOM 1564 C C . VAL A 1 199 ? -10.852 5.305 2.549 1 98.5 199 VAL A C 1
ATOM 1566 O O . VAL A 1 199 ? -11.648 5.047 3.453 1 98.5 199 VAL A O 1
ATOM 1569 N N . PHE A 1 200 ? -10.164 6.512 2.432 1 98.56 200 PHE A N 1
ATOM 1570 C CA . PHE A 1 200 ? -10.141 7.352 3.623 1 98.56 200 PHE A CA 1
ATOM 1571 C C . PHE A 1 200 ? -10.555 8.781 3.289 1 98.56 200 PHE A C 1
ATOM 1573 O O . PHE A 1 200 ? -10.227 9.711 4.023 1 98.56 200 PHE A O 1
ATOM 1580 N N . GLY A 1 201 ? -11.266 9 2.172 1 98.44 201 GLY A N 1
ATOM 1581 C CA . GLY A 1 201 ? -11.625 10.328 1.692 1 98.44 201 GLY A CA 1
ATOM 1582 C C . GLY A 1 201 ? -12.375 11.148 2.719 1 98.44 201 GLY A C 1
ATOM 1583 O O . GLY A 1 201 ? -12.211 12.367 2.791 1 98.44 201 GLY A O 1
ATOM 1584 N N . GLU A 1 202 ? -13.188 10.555 3.553 1 97.94 202 GLU A N 1
ATOM 1585 C CA . GLU A 1 202 ? -14.031 11.234 4.535 1 97.94 202 GLU A CA 1
ATOM 1586 C C . GLU A 1 202 ? -13.18 11.891 5.621 1 97.94 202 GLU A C 1
ATOM 1588 O O . GLU A 1 202 ? -13.664 12.75 6.359 1 97.94 202 GLU A O 1
ATOM 1593 N N . TYR A 1 203 ? -11.898 11.492 5.672 1 98.44 203 TYR A N 1
ATOM 1594 C CA . TYR A 1 203 ? -11.047 11.977 6.754 1 98.44 203 TYR A CA 1
ATOM 1595 C C . TYR A 1 203 ? -10.086 13.055 6.258 1 98.44 203 TYR A C 1
ATOM 1597 O O . TYR A 1 203 ? -9.328 13.625 7.039 1 98.44 203 TYR A O 1
ATOM 1605 N N . VAL A 1 204 ? -10.078 13.375 4.977 1 98.69 204 VAL A N 1
ATOM 1606 C CA . VAL A 1 204 ? -9.102 14.305 4.414 1 98.69 204 VAL A CA 1
ATOM 1607 C C . VAL A 1 204 ? -9.492 15.734 4.773 1 98.69 204 VAL A C 1
ATOM 1609 O O . VAL A 1 204 ? -10.594 16.188 4.461 1 98.69 204 VAL A O 1
ATOM 1612 N N . MET A 1 205 ? -8.578 16.422 5.418 1 98.44 205 MET A N 1
ATOM 1613 C CA . MET A 1 205 ? -8.836 17.781 5.898 1 98.44 205 MET A CA 1
ATOM 1614 C C . MET A 1 205 ? -7.828 18.766 5.32 1 98.44 205 MET A C 1
ATOM 1616 O O . MET A 1 205 ? -8.016 19.984 5.426 1 98.44 205 MET A O 1
ATOM 1620 N N . GLY A 1 206 ? -6.797 18.312 4.738 1 98.44 206 GLY A N 1
ATOM 1621 C CA . GLY A 1 206 ? -5.762 19.094 4.074 1 98.44 206 GLY A CA 1
ATOM 1622 C C . GLY A 1 206 ? -5.047 18.312 2.982 1 98.44 206 GLY A C 1
ATOM 1623 O O . GLY A 1 206 ? -5.043 17.078 2.992 1 98.44 206 GLY A O 1
ATOM 1624 N N . ILE A 1 207 ? -4.445 19.016 2.062 1 98.56 207 ILE A N 1
ATOM 1625 C CA . ILE A 1 207 ? -3.797 18.359 0.936 1 98.56 207 ILE A CA 1
ATOM 1626 C C . ILE A 1 207 ? -2.502 19.078 0.583 1 98.56 207 ILE A C 1
ATOM 1628 O O . ILE A 1 207 ? -2.471 20.312 0.522 1 98.56 207 ILE A O 1
ATOM 1632 N N . HIS A 1 208 ? -1.513 18.281 0.348 1 98.69 208 HIS A N 1
ATOM 1633 C CA . HIS A 1 208 ? -0.304 18.828 -0.271 1 98.69 208 HIS A CA 1
ATOM 1634 C C . HIS A 1 208 ? -0.362 18.703 -1.789 1 98.69 208 HIS A C 1
ATOM 1636 O O . HIS A 1 208 ? -0.855 17.703 -2.316 1 98.69 208 HIS A O 1
ATOM 1642 N N . GLY A 1 209 ? 0.054 19.75 -2.467 1 98.19 209 GLY A N 1
ATOM 1643 C CA . GLY A 1 209 ? 0.329 19.672 -3.893 1 98.19 209 GLY A CA 1
ATOM 1644 C C . GLY A 1 209 ? 1.757 19.266 -4.207 1 98.19 209 GLY A C 1
ATOM 1645 O O . GLY A 1 209 ? 2.643 20.125 -4.301 1 98.19 209 GLY A O 1
ATOM 1646 N N . LYS A 1 210 ? 2.021 18.094 -4.348 1 98 210 LYS A N 1
ATOM 1647 C CA . LYS A 1 210 ? 3.299 17.438 -4.613 1 98 210 LYS A CA 1
ATOM 1648 C C . LYS A 1 210 ? 3.133 16.281 -5.598 1 98 210 LYS A C 1
ATOM 1650 O O . LYS A 1 210 ? 2.031 15.75 -5.758 1 98 210 LYS A O 1
ATOM 1655 N N . ASP A 1 211 ? 4.172 16 -6.371 1 98.31 211 ASP A N 1
ATOM 1656 C CA . ASP A 1 211 ? 4.051 14.891 -7.316 1 98.31 211 ASP A CA 1
ATOM 1657 C C . ASP A 1 211 ? 5.293 14.008 -7.293 1 98.31 211 ASP A C 1
ATOM 1659 O O . ASP A 1 211 ? 6.355 14.438 -6.836 1 98.31 211 ASP A O 1
ATOM 1663 N N . GLY A 1 212 ? 5.102 12.812 -7.629 1 98.25 212 GLY A N 1
ATOM 1664 C CA . GLY A 1 212 ? 6.191 11.852 -7.621 1 98.25 212 GLY A CA 1
ATOM 1665 C C . GLY A 1 212 ? 5.883 10.594 -8.414 1 98.25 212 GLY A C 1
ATOM 1666 O O . GLY A 1 212 ? 4.805 10.477 -9.008 1 98.25 212 GLY A O 1
ATOM 1667 N N . LYS A 1 213 ? 6.848 9.703 -8.484 1 98.75 213 LYS A N 1
ATOM 1668 C CA . LYS A 1 213 ? 6.738 8.438 -9.203 1 98.75 213 LYS A CA 1
ATOM 1669 C C . LYS A 1 213 ? 6.871 7.25 -8.258 1 98.75 213 LYS A C 1
ATOM 1671 O O . LYS A 1 213 ? 7.461 7.371 -7.18 1 98.75 213 LYS A O 1
ATOM 1676 N N . TYR A 1 214 ? 6.281 6.117 -8.711 1 98.69 214 TYR A N 1
ATOM 1677 C CA . TYR A 1 214 ? 6.414 4.902 -7.914 1 98.69 214 TYR A CA 1
ATOM 1678 C C . TYR A 1 214 ? 7.867 4.438 -7.867 1 98.69 214 TYR A C 1
ATOM 1680 O O . TYR A 1 214 ? 8.625 4.668 -8.812 1 98.69 214 TYR A O 1
ATOM 1688 N N . PRO A 1 215 ? 8.234 3.697 -6.758 1 98.5 215 PRO A N 1
ATOM 1689 C CA . PRO A 1 215 ? 9.547 3.059 -6.742 1 98.5 215 PRO A CA 1
ATOM 1690 C C . PRO A 1 215 ? 9.688 1.957 -7.793 1 98.5 215 PRO A C 1
ATOM 1692 O O . PRO A 1 215 ? 8.766 1.156 -7.973 1 98.5 215 PRO A O 1
ATOM 1695 N N . THR A 1 216 ? 10.742 1.921 -8.461 1 96 216 THR A N 1
ATOM 1696 C CA . THR A 1 216 ? 11.031 0.841 -9.398 1 96 216 THR A CA 1
ATOM 1697 C C . THR A 1 216 ? 12.203 -0.007 -8.898 1 96 216 THR A C 1
ATOM 1699 O O . THR A 1 216 ? 12.609 -0.959 -9.562 1 96 216 THR A O 1
ATOM 1702 N N . ASP A 1 217 ? 12.812 0.399 -7.84 1 97.94 217 ASP A N 1
ATOM 1703 C CA . ASP A 1 217 ? 13.758 -0.356 -7.023 1 97.94 217 ASP A CA 1
ATOM 1704 C C . ASP A 1 217 ? 13.188 -0.621 -5.629 1 97.94 217 ASP A C 1
ATOM 1706 O O . ASP A 1 217 ? 12.82 0.314 -4.914 1 97.94 217 ASP A O 1
ATOM 1710 N N . GLY A 1 218 ? 13.102 -1.898 -5.262 1 98.06 218 GLY A N 1
ATOM 1711 C CA . GLY A 1 218 ? 12.492 -2.279 -3.998 1 98.06 218 GLY A CA 1
ATOM 1712 C C . GLY A 1 218 ? 13.219 -1.722 -2.793 1 98.06 218 GLY A C 1
ATOM 1713 O O . GLY A 1 218 ? 12.703 -1.752 -1.675 1 98.06 218 GLY A O 1
ATOM 1714 N N . HIS A 1 219 ? 14.352 -1.069 -3.031 1 98.38 219 HIS A N 1
ATOM 1715 C CA . HIS A 1 219 ? 15.203 -0.618 -1.935 1 98.38 219 HIS A CA 1
ATOM 1716 C C . HIS A 1 219 ? 15.211 0.904 -1.837 1 98.38 219 HIS A C 1
ATOM 1718 O O . HIS A 1 219 ? 15.781 1.466 -0.897 1 98.38 219 HIS A O 1
ATOM 1724 N N . MET A 1 220 ? 14.578 1.577 -2.812 1 98.38 220 MET A N 1
ATOM 1725 C CA . MET A 1 220 ? 14.648 3.033 -2.879 1 98.38 220 MET A CA 1
ATOM 1726 C C . MET A 1 220 ? 13.258 3.633 -3.082 1 98.38 220 MET A C 1
ATOM 1728 O O . MET A 1 220 ? 12.438 3.074 -3.809 1 98.38 220 MET A O 1
ATOM 1732 N N . LEU A 1 221 ? 13.109 4.785 -2.521 1 98.38 221 LEU A N 1
ATOM 1733 C CA . LEU A 1 221 ? 11.867 5.523 -2.734 1 98.38 221 LEU A CA 1
ATOM 1734 C C . LEU A 1 221 ? 11.734 5.957 -4.191 1 98.38 221 LEU A C 1
ATOM 1736 O O . LEU A 1 221 ? 12.734 6.051 -4.906 1 98.38 221 LEU A O 1
ATOM 1740 N N . GLY A 1 222 ? 10.516 6.207 -4.574 1 98.44 222 GLY A N 1
ATOM 1741 C CA . GLY A 1 222 ? 10.289 6.863 -5.852 1 98.44 222 GLY A CA 1
ATOM 1742 C C . GLY A 1 222 ? 10.773 8.305 -5.875 1 98.44 222 GLY A C 1
ATOM 1743 O O . GLY A 1 222 ? 10.977 8.914 -4.824 1 98.44 222 GLY A O 1
ATOM 1744 N N . ASP A 1 223 ? 10.836 8.883 -7.059 1 97.75 223 ASP A N 1
ATOM 1745 C CA . ASP A 1 223 ? 11.359 10.234 -7.223 1 97.75 223 ASP A CA 1
ATOM 1746 C C . ASP A 1 223 ? 10.242 11.273 -7.121 1 97.75 223 ASP A C 1
ATOM 1748 O O . ASP A 1 223 ? 9.164 11.086 -7.68 1 97.75 223 ASP A O 1
ATOM 1752 N N . GLU A 1 224 ? 10.57 12.312 -6.367 1 97.12 224 GLU A N 1
ATOM 1753 C CA . GLU A 1 224 ? 9.734 13.5 -6.508 1 97.12 224 GLU A CA 1
ATOM 1754 C C . GLU A 1 224 ? 9.969 14.188 -7.852 1 97.12 224 GLU A C 1
ATOM 1756 O O . GLU A 1 224 ? 11.109 14.289 -8.312 1 97.12 224 GLU A O 1
ATOM 1761 N N . VAL A 1 225 ? 8.938 14.633 -8.477 1 96.88 225 VAL A N 1
ATOM 1762 C CA . VAL A 1 225 ? 9.031 15.367 -9.734 1 96.88 225 VAL A CA 1
ATOM 1763 C C . VAL A 1 225 ? 8.109 16.594 -9.688 1 96.88 225 VAL A C 1
ATOM 1765 O O . VAL A 1 225 ? 7.262 16.703 -8.797 1 96.88 225 VAL A O 1
ATOM 1768 N N . PRO A 1 226 ? 8.297 17.578 -10.523 1 95.56 226 PRO A N 1
ATOM 1769 C CA . PRO A 1 226 ? 7.367 18.719 -10.57 1 95.56 226 PRO A CA 1
ATOM 1770 C C . PRO A 1 226 ? 5.918 18.281 -10.773 1 95.56 226 PRO A C 1
ATOM 1772 O O . PRO A 1 226 ? 5.656 17.281 -11.445 1 95.56 226 PRO A O 1
ATOM 1775 N N . LEU A 1 227 ? 5.086 19.078 -10.164 1 97.12 227 LEU A N 1
ATOM 1776 C CA . LEU A 1 227 ? 3.656 18.781 -10.25 1 97.12 227 LEU A CA 1
ATOM 1777 C C . LEU A 1 227 ? 3.213 18.641 -11.695 1 97.12 227 LEU A C 1
ATOM 1779 O O . LEU A 1 227 ? 3.529 19.484 -12.539 1 97.12 227 LEU A O 1
ATOM 1783 N N . GLY A 1 228 ? 2.551 17.578 -11.977 1 95.69 228 GLY A N 1
ATOM 1784 C CA . GLY A 1 228 ? 2.072 17.312 -13.32 1 95.69 228 GLY A CA 1
ATOM 1785 C C . GLY A 1 228 ? 2.945 16.328 -14.078 1 95.69 228 GLY A C 1
ATOM 1786 O O . GLY A 1 228 ? 2.555 15.828 -15.141 1 95.69 228 GLY A O 1
ATOM 1787 N N . GLN A 1 229 ? 4.059 15.961 -13.531 1 96.5 229 GLN A N 1
ATOM 1788 C CA . GLN A 1 229 ? 5 15.094 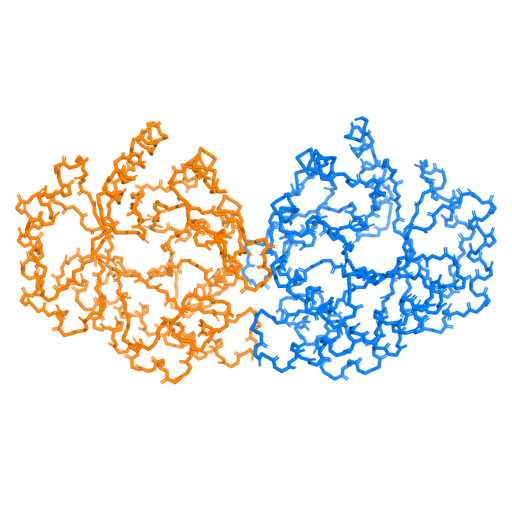-14.234 1 96.5 229 GLN A CA 1
ATOM 1789 C C . GLN A 1 229 ? 5.102 13.734 -13.555 1 96.5 229 GLN A C 1
ATOM 1791 O O . GLN A 1 229 ? 5.895 12.883 -13.969 1 96.5 229 GLN A O 1
ATOM 1796 N N . GLY A 1 230 ? 4.332 13.539 -12.492 1 97.88 230 GLY A N 1
ATOM 1797 C CA . GLY A 1 230 ? 4.398 12.281 -11.758 1 97.88 230 GLY A CA 1
ATOM 1798 C C . GLY A 1 230 ? 3.154 11.43 -11.922 1 97.88 230 GLY A C 1
ATOM 1799 O O . GLY A 1 230 ? 2.51 11.461 -12.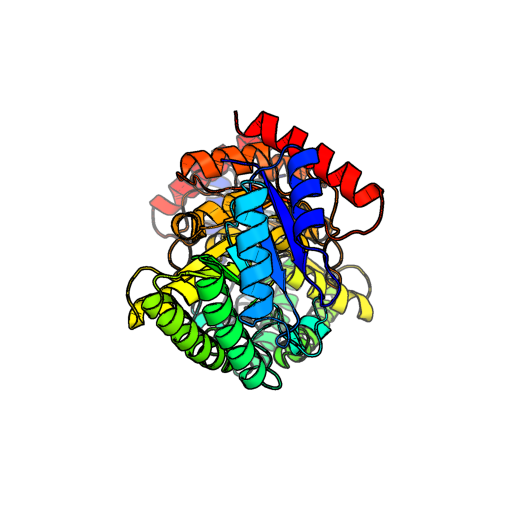969 1 97.88 230 GLY A O 1
ATOM 1800 N N . LYS A 1 231 ? 2.873 10.633 -10.922 1 98.38 231 LYS A N 1
ATOM 1801 C CA . LYS A 1 231 ? 1.843 9.609 -11.039 1 98.38 231 LYS A CA 1
ATOM 1802 C C . LYS A 1 231 ? 0.63 9.938 -10.172 1 98.38 231 LYS A C 1
ATOM 1804 O O . LYS A 1 231 ? -0.268 9.109 -10.008 1 98.38 231 LYS A O 1
ATOM 1809 N N . VAL A 1 232 ? 0.528 11.117 -9.664 1 98.56 232 VAL A N 1
ATOM 1810 C CA . VAL A 1 232 ? -0.624 11.5 -8.852 1 98.56 232 VAL A CA 1
ATOM 1811 C C . VAL A 1 232 ? -1.873 11.57 -9.734 1 98.56 232 VAL A C 1
ATOM 1813 O O . VAL A 1 232 ? -2.969 11.211 -9.289 1 98.56 232 VAL A O 1
ATOM 1816 N N . ASN A 1 233 ? -1.68 11.977 -11.047 1 98.06 233 ASN A N 1
ATOM 1817 C CA . ASN A 1 233 ? -2.807 12.203 -11.945 1 98.06 233 ASN A CA 1
ATOM 1818 C C . ASN A 1 233 ? -3.75 13.273 -11.391 1 98.06 233 ASN A C 1
ATOM 1820 O O . ASN A 1 233 ? -4.906 12.984 -11.078 1 98.06 233 ASN A O 1
ATOM 1824 N N . TYR A 1 234 ? -3.344 14.531 -11.43 1 98.25 234 TYR A N 1
ATOM 1825 C CA . TYR A 1 234 ? -4.023 15.633 -10.758 1 98.25 234 TYR A CA 1
ATOM 1826 C C . TYR A 1 234 ? -5.41 15.852 -11.344 1 98.25 234 TYR A C 1
ATOM 1828 O O . TYR A 1 234 ? -6.359 16.156 -10.609 1 98.25 234 TYR A O 1
ATOM 1836 N N . PRO A 1 235 ? -5.605 15.703 -12.727 1 98.19 235 PRO A N 1
ATOM 1837 C CA . PRO A 1 235 ? -6.977 15.852 -13.227 1 98.19 235 PRO A CA 1
ATOM 1838 C C . PRO A 1 235 ? -7.953 14.891 -12.547 1 98.19 235 PRO A C 1
ATOM 1840 O O . PRO A 1 235 ? -9.008 15.312 -12.07 1 98.19 235 PRO A O 1
ATOM 1843 N N . ALA A 1 236 ? -7.602 13.617 -12.453 1 98.38 236 ALA A N 1
ATOM 1844 C CA . ALA A 1 236 ? -8.469 12.633 -11.805 1 98.38 236 ALA A CA 1
ATOM 1845 C C . ALA A 1 236 ? -8.547 12.883 -10.297 1 98.38 236 ALA A C 1
ATOM 1847 O O . ALA A 1 236 ? -9.609 12.695 -9.688 1 98.38 236 ALA A O 1
ATOM 1848 N N . PHE A 1 237 ? -7.402 13.258 -9.75 1 98.56 237 PHE A N 1
ATOM 1849 C CA . PHE A 1 237 ? -7.309 13.5 -8.312 1 98.56 237 PHE A CA 1
ATOM 1850 C C . PHE A 1 237 ? -8.219 14.648 -7.891 1 98.56 237 PHE A C 1
ATOM 1852 O O . PHE A 1 237 ? -9.016 14.508 -6.957 1 98.56 237 PHE A O 1
ATOM 1859 N N . VAL A 1 238 ? -8.18 15.766 -8.578 1 98.12 238 VAL A N 1
ATOM 1860 C CA . VAL A 1 238 ? -8.992 16.938 -8.273 1 98.12 238 VAL A CA 1
ATOM 1861 C C . VAL A 1 238 ? -10.461 16.625 -8.516 1 98.12 238 VAL A C 1
ATOM 1863 O O . VAL A 1 238 ? -11.328 17.031 -7.73 1 98.12 238 VAL A O 1
ATOM 1866 N N . ALA A 1 239 ? -10.727 15.93 -9.57 1 97.94 239 ALA A N 1
ATOM 1867 C CA . ALA A 1 239 ? -12.109 15.523 -9.828 1 97.94 239 ALA A CA 1
ATOM 1868 C C . ALA A 1 239 ? -12.672 14.711 -8.672 1 97.94 239 ALA A C 1
ATOM 1870 O O . ALA A 1 239 ? -13.812 14.914 -8.258 1 97.94 239 ALA A O 1
ATOM 1871 N N . LYS A 1 240 ? -11.852 13.789 -8.164 1 98.31 240 LYS A N 1
ATOM 1872 C CA . LYS A 1 240 ? -12.305 12.953 -7.051 1 98.31 240 LYS A CA 1
ATOM 1873 C C . LYS A 1 240 ? -12.484 13.781 -5.777 1 98.31 240 LYS A C 1
ATOM 1875 O O . LYS A 1 240 ? -13.406 13.531 -4.996 1 98.31 240 LYS A O 1
ATOM 1880 N N . LEU A 1 241 ? -11.578 14.68 -5.547 1 98.12 241 LEU A N 1
ATOM 1881 C CA . LEU A 1 241 ? -11.711 15.57 -4.402 1 98.12 241 LEU A CA 1
ATOM 1882 C C . LEU A 1 241 ? -13.047 16.312 -4.445 1 98.12 241 LEU A C 1
ATOM 1884 O O . LEU A 1 241 ? -13.742 16.406 -3.432 1 98.12 241 LEU A O 1
ATOM 1888 N N . LYS A 1 242 ? -13.391 16.859 -5.625 1 97.19 242 LYS A N 1
ATOM 1889 C CA . LYS A 1 242 ? -14.672 17.531 -5.797 1 97.19 242 LYS A CA 1
ATOM 1890 C C . LYS A 1 242 ? -15.836 16.578 -5.539 1 97.19 242 LYS A C 1
ATOM 1892 O O . LYS A 1 242 ? -16.812 16.938 -4.875 1 97.19 242 LYS A O 1
ATOM 1897 N N . GLU A 1 243 ? -15.68 15.414 -6.023 1 97.31 243 GLU A N 1
ATOM 1898 C CA . GLU A 1 243 ? -16.719 14.406 -5.867 1 97.31 243 GLU A CA 1
ATOM 1899 C C . GLU A 1 243 ? -17 14.117 -4.391 1 97.31 243 GLU A C 1
ATOM 1901 O O . GLU A 1 243 ? -18.141 13.945 -3.992 1 97.31 243 GLU A O 1
ATOM 1906 N N . ILE A 1 244 ? -15.922 14.062 -3.602 1 96.5 244 ILE A N 1
ATOM 1907 C CA . ILE A 1 244 ? -16.125 13.672 -2.209 1 96.5 244 ILE A CA 1
ATOM 1908 C C . ILE A 1 244 ? -16.406 14.906 -1.36 1 96.5 244 ILE A C 1
ATOM 1910 O O . ILE A 1 244 ? -16.516 14.812 -0.136 1 96.5 244 ILE A O 1
ATOM 1914 N N . GLY A 1 245 ? -16.359 16.078 -1.943 1 96.75 245 GLY A N 1
ATOM 1915 C CA . GLY A 1 245 ? -16.797 17.297 -1.269 1 96.75 245 GLY A CA 1
ATOM 1916 C C . GLY A 1 245 ? -15.664 18 -0.531 1 96.75 245 GLY A C 1
ATOM 1917 O O . GLY A 1 245 ? -15.914 18.781 0.392 1 96.75 245 GLY A O 1
ATOM 1918 N N . TYR A 1 246 ? -14.461 17.703 -0.868 1 97.44 246 TYR A N 1
ATOM 1919 C CA . TYR A 1 246 ? -13.352 18.438 -0.27 1 97.44 246 TYR A CA 1
ATOM 1920 C C . TYR A 1 246 ? -13.359 19.891 -0.727 1 97.44 246 TYR A C 1
ATOM 1922 O O . TYR A 1 246 ? -13.414 20.172 -1.927 1 97.44 246 TYR A O 1
ATOM 1930 N N . ALA A 1 247 ? -13.188 20.781 0.228 1 94.5 247 ALA A N 1
ATOM 1931 C CA . ALA A 1 247 ? -13.281 22.203 -0.105 1 94.5 247 ALA A CA 1
ATOM 1932 C C . ALA A 1 247 ? -12.055 22.953 0.406 1 94.5 247 ALA A C 1
ATOM 1934 O O . ALA A 1 247 ? -11.984 24.188 0.275 1 94.5 247 ALA A O 1
ATOM 1935 N N . GLY A 1 248 ? -11.133 22.234 0.992 1 96.62 248 GLY A N 1
ATOM 1936 C CA . GLY A 1 248 ? -9.938 22.875 1.528 1 96.62 248 GLY A CA 1
ATOM 1937 C C . GLY A 1 248 ? -8.906 23.203 0.465 1 96.62 248 GLY A C 1
ATOM 1938 O O . GLY A 1 248 ? -9.133 22.953 -0.723 1 96.62 248 GLY A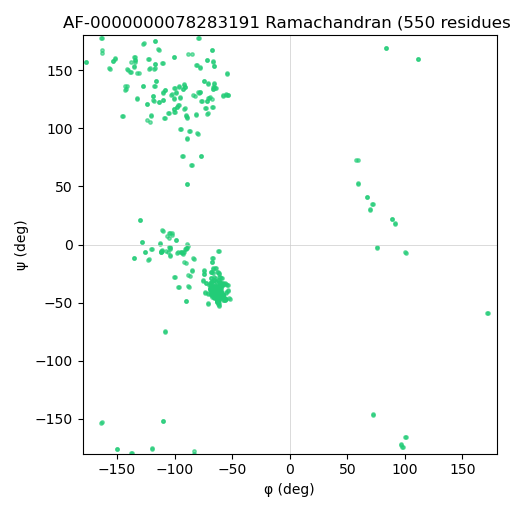 O 1
ATOM 1939 N N . ASP A 1 249 ? -7.871 23.797 0.859 1 97.75 249 ASP A N 1
ATOM 1940 C CA . ASP A 1 249 ? -6.824 24.266 -0.05 1 97.75 249 ASP A CA 1
ATOM 1941 C C . ASP A 1 249 ? -5.887 23.109 -0.432 1 97.75 249 ASP A C 1
ATOM 1943 O O . ASP A 1 249 ? -5.867 22.078 0.228 1 97.75 249 ASP A O 1
ATOM 1947 N N . ILE A 1 250 ? -5.289 23.234 -1.541 1 98.31 250 ILE A N 1
ATOM 1948 C CA . ILE A 1 250 ? -4.137 22.406 -1.9 1 98.31 250 ILE A CA 1
ATOM 1949 C C . ILE A 1 250 ? -2.852 23.203 -1.688 1 98.31 250 ILE A C 1
ATOM 1951 O O . ILE A 1 250 ? -2.654 24.25 -2.305 1 98.31 250 ILE A O 1
ATOM 1955 N N . THR A 1 251 ? -2.035 22.766 -0.813 1 98.5 251 THR A N 1
ATOM 1956 C CA . THR A 1 251 ? -0.824 23.484 -0.418 1 98.5 251 THR A CA 1
ATOM 1957 C C . THR A 1 251 ? 0.4 22.891 -1.113 1 98.5 251 THR A C 1
ATOM 1959 O O . THR A 1 251 ? 0.834 21.781 -0.785 1 98.5 251 THR A O 1
ATOM 1962 N N . ILE A 1 252 ? 1.024 23.641 -1.968 1 97.81 252 ILE A N 1
ATOM 1963 C CA . ILE A 1 252 ? 2.16 23.172 -2.75 1 97.81 252 ILE A CA 1
ATOM 1964 C C . ILE A 1 252 ? 3.355 22.922 -1.831 1 97.81 252 ILE A C 1
ATOM 1966 O O . ILE A 1 252 ? 3.689 23.781 -1.002 1 97.81 252 ILE A O 1
ATOM 1970 N N . GLU A 1 253 ? 3.865 21.703 -1.934 1 95.06 253 GLU A N 1
ATOM 1971 C CA . GLU A 1 253 ? 5.117 21.312 -1.29 1 95.06 253 GLU A CA 1
ATOM 1972 C C . GLU A 1 253 ? 6.145 20.844 -2.318 1 95.06 253 GLU A C 1
ATOM 1974 O O . GLU A 1 253 ? 5.941 19.844 -3 1 95.06 253 GLU A O 1
ATOM 1979 N N . ARG A 1 254 ? 7.16 21.594 -2.482 1 87.88 254 ARG A N 1
ATOM 1980 C CA . ARG A 1 254 ? 8.258 21.266 -3.389 1 87.88 254 ARG A CA 1
ATOM 1981 C C . ARG A 1 254 ? 9.586 21.25 -2.65 1 87.88 254 ARG A C 1
ATOM 1983 O O . ARG A 1 254 ? 10.125 22.297 -2.277 1 87.88 254 ARG A O 1
ATOM 1990 N N . GLU A 1 255 ? 10.094 20.016 -2.445 1 83.12 255 GLU A N 1
ATOM 1991 C CA . GLU A 1 255 ? 11.211 19.812 -1.529 1 83.12 255 GLU A CA 1
ATOM 1992 C C . GLU A 1 255 ? 12.547 19.953 -2.25 1 83.12 255 GLU A C 1
ATOM 1994 O O . GLU A 1 255 ? 13.344 19.016 -2.273 1 83.12 255 GLU A O 1
ATOM 1999 N N . ILE A 1 256 ? 12.742 21.047 -2.953 1 81 256 ILE A N 1
ATOM 2000 C CA . ILE A 1 256 ? 14.023 21.438 -3.529 1 81 256 ILE A CA 1
ATOM 2001 C C . ILE A 1 256 ? 14.367 22.875 -3.104 1 81 256 ILE A C 1
ATOM 2003 O O . ILE A 1 256 ? 13.641 23.484 -2.318 1 81 256 ILE A O 1
ATOM 2007 N N . SER A 1 257 ? 15.562 23.25 -3.441 1 79 257 SER A N 1
ATOM 2008 C CA . SER A 1 257 ? 15.984 24.594 -3.072 1 79 257 SER A CA 1
ATOM 2009 C C . SER A 1 257 ? 16.391 25.406 -4.297 1 79 257 SER A C 1
ATOM 2011 O O . SER A 1 257 ? 16.531 24.859 -5.395 1 79 257 SER A O 1
ATOM 2013 N N . GLY A 1 258 ? 16.375 26.734 -4.082 1 81 258 GLY A N 1
ATOM 2014 C CA . GLY A 1 258 ? 16.891 27.594 -5.125 1 81 258 GLY A CA 1
ATOM 2015 C C . GLY A 1 258 ? 15.805 28.156 -6.023 1 81 258 GLY A C 1
ATOM 2016 O O . GLY A 1 258 ? 14.625 28.125 -5.668 1 81 258 GLY A O 1
ATOM 2017 N N . GLU A 1 259 ? 16.203 28.797 -7.051 1 84.38 259 GLU A N 1
ATOM 2018 C CA . GLU A 1 259 ? 15.305 29.453 -7.996 1 84.38 259 GLU A CA 1
ATOM 2019 C C . GLU A 1 259 ? 14.375 28.453 -8.672 1 84.38 259 GLU A C 1
ATOM 2021 O O . GLU A 1 259 ? 13.227 28.781 -8.992 1 84.38 259 GLU A O 1
ATOM 2026 N N . GLU A 1 260 ? 14.883 27.312 -8.805 1 87.69 260 GLU A N 1
ATOM 2027 C CA . GLU A 1 260 ? 14.078 26.266 -9.438 1 87.69 260 GLU A CA 1
ATOM 2028 C C . GLU A 1 260 ? 12.844 25.938 -8.602 1 87.69 260 GLU A C 1
ATOM 2030 O O . GLU A 1 260 ? 11.789 25.625 -9.148 1 87.69 260 GLU A O 1
ATOM 2035 N N . GLN A 1 261 ? 12.992 26.078 -7.32 1 87.62 261 GLN A N 1
ATOM 2036 C CA . GLN A 1 261 ? 11.852 25.812 -6.441 1 87.62 261 GLN A CA 1
ATOM 2037 C C . GLN A 1 261 ? 10.711 26.797 -6.719 1 87.62 261 GLN A C 1
ATOM 2039 O O . GLN A 1 261 ? 9.555 26.391 -6.84 1 87.62 261 GLN A O 1
ATOM 2044 N N . LYS A 1 262 ? 11.07 28.047 -6.785 1 88 262 LYS A N 1
ATOM 2045 C CA . LYS A 1 262 ? 10.062 29.078 -7.023 1 88 262 LYS A CA 1
ATOM 2046 C C . LYS A 1 262 ? 9.383 28.875 -8.375 1 88 262 LYS A C 1
ATOM 2048 O O . LYS A 1 262 ? 8.164 29 -8.484 1 88 262 LYS A O 1
ATOM 2053 N N . LYS A 1 263 ? 10.18 28.562 -9.344 1 90.62 263 LYS A N 1
ATOM 2054 C CA . LYS A 1 263 ? 9.648 28.297 -10.672 1 90.62 263 LYS A CA 1
ATOM 2055 C C . LYS A 1 263 ? 8.664 27.125 -10.656 1 90.62 263 LYS A C 1
ATOM 2057 O O . LYS A 1 263 ? 7.59 27.203 -11.25 1 90.62 263 LYS A O 1
ATOM 2062 N N . ASP A 1 264 ? 9.039 26.125 -9.992 1 91.69 264 ASP A N 1
ATOM 2063 C CA . ASP A 1 264 ? 8.195 24.938 -9.891 1 91.69 264 ASP A CA 1
ATOM 2064 C C . ASP A 1 264 ? 6.887 25.25 -9.172 1 91.69 264 ASP A C 1
ATOM 2066 O O . ASP A 1 264 ? 5.832 24.719 -9.531 1 91.69 264 ASP A O 1
ATOM 2070 N N . ILE A 1 265 ? 6.949 26.078 -8.188 1 92.94 265 ILE A N 1
ATOM 2071 C CA . ILE A 1 265 ? 5.773 26.438 -7.406 1 92.94 265 ILE A CA 1
ATOM 2072 C C . ILE A 1 265 ? 4.789 27.219 -8.273 1 92.94 265 ILE A C 1
ATOM 2074 O O . ILE A 1 265 ? 3.588 26.938 -8.266 1 92.94 265 ILE A O 1
ATOM 2078 N N . VAL A 1 266 ? 5.359 28.078 -8.992 1 92.62 266 VAL A N 1
ATOM 2079 C CA . VAL A 1 266 ? 4.516 28.906 -9.852 1 92.62 266 VAL A CA 1
ATOM 2080 C C . VAL A 1 266 ? 3.885 28.031 -10.938 1 92.62 266 VAL A C 1
ATOM 2082 O O . VAL A 1 266 ? 2.705 28.188 -11.258 1 92.62 266 VAL A O 1
ATOM 2085 N N . MET A 1 267 ? 4.637 27.188 -11.453 1 93.62 267 MET A N 1
ATOM 2086 C CA . MET A 1 267 ? 4.113 26.266 -12.461 1 93.62 267 MET A CA 1
ATOM 2087 C C . MET A 1 267 ? 3.041 25.359 -11.867 1 93.62 267 MET A C 1
ATOM 2089 O O . MET A 1 267 ? 2.023 25.094 -12.516 1 93.62 267 MET A O 1
ATOM 2093 N N . ALA A 1 268 ? 3.342 24.859 -10.703 1 95.12 268 ALA A N 1
ATOM 2094 C CA . ALA A 1 268 ? 2.367 24.016 -10.016 1 95.12 268 ALA A CA 1
ATOM 2095 C C . ALA A 1 268 ? 1.055 24.766 -9.797 1 95.12 268 ALA A C 1
ATOM 2097 O O . ALA A 1 268 ? -0.026 24.203 -9.984 1 95.12 268 ALA A O 1
ATOM 2098 N N . LYS A 1 269 ? 1.184 26 -9.367 1 95.75 269 LYS A N 1
ATOM 2099 C CA . LYS A 1 269 ? -0.01 26.812 -9.156 1 95.75 269 LYS A CA 1
ATOM 2100 C C . LYS A 1 269 ? -0.82 26.938 -10.445 1 95.75 269 LYS A C 1
ATOM 2102 O O . LYS A 1 269 ? -2.049 26.844 -10.422 1 95.75 269 LYS A O 1
ATOM 2107 N N . ALA A 1 270 ? -0.141 27.172 -11.516 1 94.69 270 ALA A N 1
ATOM 2108 C CA . ALA A 1 270 ? -0.818 27.312 -12.797 1 94.69 270 ALA A CA 1
ATOM 2109 C C . ALA A 1 270 ? -1.597 26.062 -13.156 1 94.69 270 ALA A C 1
ATOM 2111 O O . ALA A 1 270 ? -2.744 26.141 -13.609 1 94.69 270 ALA A O 1
ATOM 2112 N N . VAL A 1 271 ? -0.989 24.953 -12.945 1 94.56 271 VAL A N 1
ATOM 2113 C CA . VAL A 1 271 ? -1.624 23.672 -13.234 1 94.56 271 VAL A CA 1
ATOM 2114 C C . VAL A 1 271 ? -2.863 23.5 -12.359 1 94.56 271 VAL A C 1
ATOM 2116 O O . VAL A 1 271 ? -3.934 23.141 -12.852 1 94.56 271 VAL A O 1
ATOM 2119 N N . LEU A 1 272 ? -2.74 23.766 -11.102 1 96.56 272 LEU A N 1
ATOM 2120 C CA . LEU A 1 272 ? -3.826 23.562 -10.148 1 96.56 272 LEU A CA 1
ATOM 2121 C C . LEU A 1 272 ? -4.953 24.562 -10.391 1 96.56 272 LEU A C 1
ATOM 2123 O O . LEU A 1 272 ? -6.133 24.219 -10.297 1 96.56 272 LEU A O 1
ATOM 2127 N N . ASP A 1 273 ? -4.57 25.797 -10.742 1 95.5 273 ASP A N 1
ATOM 2128 C CA . ASP A 1 273 ? -5.582 26.812 -11.008 1 95.5 273 ASP A CA 1
ATOM 2129 C C . ASP A 1 273 ? -6.5 26.391 -12.156 1 95.5 273 ASP A C 1
ATOM 2131 O O . ASP A 1 273 ? -7.703 26.656 -12.125 1 95.5 273 ASP A O 1
ATOM 2135 N N . GLU A 1 274 ? -5.93 25.781 -13.086 1 94.88 274 GLU A N 1
ATOM 2136 C CA . GLU A 1 274 ? -6.707 25.328 -14.234 1 94.88 274 GLU A CA 1
ATOM 2137 C C . GLU A 1 274 ? -7.656 24.188 -13.852 1 94.88 274 GLU A C 1
ATOM 2139 O O . GLU A 1 274 ? -8.781 24.125 -14.344 1 94.88 274 GLU A O 1
ATOM 2144 N N . LEU A 1 275 ? -7.258 23.375 -12.945 1 94.75 275 LEU A N 1
ATOM 2145 C CA . LEU A 1 275 ? -8.031 22.188 -12.578 1 94.75 275 LEU A CA 1
ATOM 2146 C C . LEU A 1 275 ? -9.094 22.531 -11.539 1 94.75 275 LEU A C 1
ATOM 2148 O O . LEU A 1 275 ? -10.109 21.844 -11.438 1 94.75 275 LEU A O 1
ATOM 2152 N N . LEU A 1 276 ? -8.883 23.594 -10.828 1 93.38 276 LEU A N 1
ATOM 2153 C CA . LEU A 1 276 ? -9.766 23.922 -9.711 1 93.38 276 LEU A CA 1
ATOM 2154 C C . LEU A 1 276 ? -10.898 24.828 -10.164 1 93.38 276 LEU A C 1
ATOM 2156 O O . LEU A 1 276 ? -11.805 25.141 -9.383 1 93.38 276 LEU A O 1
ATOM 2160 N N . LYS A 1 277 ? -10.891 25.281 -11.344 1 86.12 277 LYS A N 1
ATOM 2161 C CA . LYS A 1 277 ? -11.992 26.047 -11.922 1 86.12 277 LYS A CA 1
ATOM 2162 C C . LYS A 1 277 ? -13.25 25.203 -12.047 1 86.12 277 LYS A C 1
ATOM 2164 O O . LYS A 1 277 ? -13.172 23.984 -12.242 1 86.12 277 LYS A O 1
ATOM 2169 N N . MET B 1 1 ? -2.842 -14.406 -25.234 1 89.31 1 MET B N 1
ATOM 2170 C CA . MET B 1 1 ? -3.334 -14.625 -23.875 1 89.31 1 MET B CA 1
ATOM 2171 C C . MET B 1 1 ? -4.637 -15.414 -23.891 1 89.31 1 MET B C 1
ATOM 2173 O O . MET B 1 1 ? -5.512 -15.164 -24.719 1 89.31 1 MET B O 1
ATOM 2177 N N . ARG B 1 2 ? -4.621 -16.516 -23.25 1 93.94 2 ARG B N 1
ATOM 2178 C CA . ARG B 1 2 ? -5.836 -17.312 -23.109 1 93.94 2 ARG B CA 1
ATOM 2179 C C . ARG B 1 2 ? -6.457 -17.109 -21.734 1 93.94 2 ARG B C 1
ATOM 2181 O O . ARG B 1 2 ? -5.832 -16.531 -20.844 1 93.94 2 ARG B O 1
ATOM 2188 N N . VAL B 1 3 ? -7.742 -17.484 -21.719 1 96.81 3 VAL B N 1
ATOM 2189 C CA . VAL B 1 3 ? -8.438 -17.469 -20.422 1 96.81 3 VAL B CA 1
ATOM 2190 C C . VAL B 1 3 ? -8.508 -18.891 -19.859 1 96.81 3 VAL B C 1
ATOM 2192 O O . VAL B 1 3 ? -8.859 -19.828 -20.578 1 96.81 3 VAL B O 1
ATOM 2195 N N . GLY B 1 4 ? -8.047 -19.016 -18.688 1 97.56 4 GLY B N 1
ATOM 2196 C CA . GLY B 1 4 ? -8.141 -20.281 -17.969 1 97.56 4 GLY B CA 1
ATOM 2197 C C . GLY B 1 4 ? -8.93 -20.188 -16.672 1 97.56 4 GLY B C 1
ATOM 2198 O O . GLY B 1 4 ? -9.562 -19.172 -16.406 1 97.56 4 GLY B O 1
ATOM 2199 N N . VAL B 1 5 ? -8.953 -21.312 -15.953 1 97.38 5 VAL B N 1
ATOM 2200 C CA . VAL B 1 5 ? -9.68 -21.344 -14.688 1 97.38 5 VAL B CA 1
ATOM 2201 C C . VAL B 1 5 ? -8.867 -22.094 -13.641 1 97.38 5 VAL B C 1
ATOM 2203 O O . VAL B 1 5 ? -8.086 -22.984 -13.977 1 97.38 5 VAL B O 1
ATOM 2206 N N . LEU B 1 6 ? -9.039 -21.688 -12.445 1 97.12 6 LEU B N 1
ATOM 2207 C CA . LEU B 1 6 ? -8.406 -22.375 -11.328 1 97.12 6 LEU B CA 1
ATOM 2208 C C . LEU B 1 6 ? -9.18 -23.641 -10.953 1 97.12 6 LEU B C 1
ATOM 2210 O O . LEU B 1 6 ? -10.398 -23.594 -10.812 1 97.12 6 LEU B O 1
ATOM 2214 N N . ILE B 1 7 ? -8.492 -24.719 -10.812 1 96.31 7 ILE B N 1
ATOM 2215 C CA . ILE B 1 7 ? -9.102 -26 -10.445 1 96.31 7 ILE B CA 1
ATOM 2216 C C . ILE B 1 7 ? -8.43 -26.547 -9.188 1 96.31 7 ILE B C 1
ATOM 2218 O O . ILE B 1 7 ? -7.219 -26.781 -9.172 1 96.31 7 ILE B O 1
ATOM 2222 N N . GLU B 1 8 ? -9.18 -26.75 -8.203 1 95.94 8 GLU B N 1
ATOM 2223 C CA . GLU B 1 8 ? -8.68 -27.344 -6.969 1 95.94 8 GLU B CA 1
ATOM 2224 C C . GLU B 1 8 ? -8.859 -28.859 -6.965 1 95.94 8 GLU B C 1
ATOM 2226 O O . GLU B 1 8 ? -9.906 -29.359 -7.379 1 95.94 8 GLU B O 1
ATOM 2231 N N . ILE B 1 9 ? -7.84 -29.547 -6.578 1 95.88 9 ILE B N 1
ATOM 2232 C CA . ILE B 1 9 ? -7.938 -31 -6.52 1 95.88 9 ILE B CA 1
ATOM 2233 C C . ILE B 1 9 ? -7.973 -31.469 -5.062 1 95.88 9 ILE B C 1
ATOM 2235 O O . ILE B 1 9 ? -7.211 -30.969 -4.23 1 95.88 9 ILE B O 1
ATOM 2239 N N . PHE B 1 10 ? -8.883 -32.312 -4.809 1 95.94 10 PHE B N 1
ATOM 2240 C CA . PHE B 1 10 ? -9.039 -33 -3.545 1 95.94 10 PHE B CA 1
ATOM 2241 C C . PHE B 1 10 ? -8.852 -34.5 -3.742 1 95.94 10 PHE B C 1
ATOM 2243 O O . PHE B 1 10 ? -8.688 -34.969 -4.871 1 95.94 10 PHE B O 1
ATOM 2250 N N . ARG B 1 11 ? -8.875 -35.25 -2.662 1 94.88 11 ARG B N 1
ATOM 2251 C CA . ARG B 1 11 ? -8.656 -36.688 -2.697 1 94.88 11 ARG B CA 1
ATOM 2252 C C . ARG B 1 11 ? -9.672 -37.375 -3.598 1 94.88 11 ARG B C 1
ATOM 2254 O O . ARG B 1 11 ? -9.359 -38.375 -4.266 1 94.88 11 ARG B O 1
ATOM 2261 N N . ASP B 1 12 ? -10.859 -36.844 -3.607 1 95.12 12 ASP B N 1
ATOM 2262 C CA . ASP B 1 12 ? -11.938 -37.5 -4.328 1 95.12 12 ASP B CA 1
ATOM 2263 C C . ASP B 1 12 ? -12.242 -36.781 -5.645 1 95.12 12 ASP B C 1
ATOM 2265 O O . ASP B 1 12 ? -13.25 -37.062 -6.289 1 95.12 12 ASP B O 1
ATOM 2269 N N . THR B 1 13 ? -11.406 -35.875 -6.016 1 95.94 13 THR B N 1
ATOM 2270 C CA . THR B 1 13 ? -11.656 -35.125 -7.246 1 95.94 13 THR B CA 1
ATOM 2271 C C . THR B 1 13 ? -11.461 -36.031 -8.469 1 95.94 13 THR B C 1
ATOM 2273 O O . THR B 1 13 ? -10.445 -36.719 -8.578 1 95.94 13 THR B O 1
ATOM 2276 N N . ASP B 1 14 ? -12.422 -36.125 -9.328 1 97.31 14 ASP B N 1
ATOM 2277 C CA . ASP B 1 14 ? -12.266 -36.688 -10.672 1 97.31 14 ASP B CA 1
ATOM 2278 C C . ASP B 1 14 ? -11.648 -35.656 -11.617 1 97.31 14 ASP B C 1
ATOM 2280 O O . ASP B 1 14 ? -12.367 -34.875 -12.258 1 97.31 14 ASP B O 1
ATOM 2284 N N . VAL B 1 15 ? -10.359 -35.719 -11.766 1 97.75 15 VAL B N 1
ATOM 2285 C CA . VAL B 1 15 ? -9.609 -34.719 -12.523 1 97.75 15 VAL B CA 1
ATOM 2286 C C . VAL B 1 15 ? -10.055 -34.75 -13.984 1 97.75 15 VAL B C 1
ATOM 2288 O O . VAL B 1 15 ? -10.164 -33.688 -14.617 1 97.75 15 VAL B O 1
ATOM 2291 N N . ASP B 1 16 ? -10.242 -35.938 -14.531 1 98.12 16 ASP B N 1
ATOM 2292 C CA . ASP B 1 16 ? -10.688 -36.062 -15.914 1 98.12 16 ASP B CA 1
ATOM 2293 C C . ASP B 1 16 ? -12.008 -35.312 -16.141 1 98.12 16 ASP B C 1
ATOM 2295 O O . ASP B 1 16 ? -12.156 -34.562 -17.109 1 98.12 16 ASP B O 1
ATOM 2299 N N . ALA B 1 17 ? -12.922 -35.5 -15.266 1 97.81 17 ALA B N 1
ATOM 2300 C CA . ALA B 1 17 ? -14.219 -34.812 -15.359 1 97.81 17 ALA B CA 1
ATOM 2301 C C . ALA B 1 17 ? -14.062 -33.312 -15.234 1 97.81 17 ALA B C 1
ATOM 2303 O O . ALA B 1 17 ? -14.773 -32.562 -15.898 1 97.81 17 ALA B O 1
ATOM 2304 N N . LYS B 1 18 ? -13.195 -32.875 -14.336 1 96.81 18 LYS B N 1
ATOM 2305 C CA . LYS B 1 18 ? -12.961 -31.438 -14.156 1 96.81 18 LYS B CA 1
ATOM 2306 C C . LYS B 1 18 ? -12.406 -30.797 -15.43 1 96.81 18 LYS B C 1
ATOM 2308 O O . LYS B 1 18 ? -12.805 -29.703 -15.805 1 96.81 18 LYS B O 1
ATOM 2313 N N . PHE B 1 19 ? -11.477 -31.469 -16.094 1 98.06 19 PHE B N 1
ATOM 2314 C CA . PHE B 1 19 ? -10.883 -30.953 -17.312 1 98.06 19 PHE B CA 1
ATOM 2315 C C . PHE B 1 19 ? -11.898 -30.969 -18.453 1 98.06 19 PHE B C 1
ATOM 2317 O O . PHE B 1 19 ? -11.906 -30.078 -19.297 1 98.06 19 PHE B O 1
ATOM 2324 N N . ALA B 1 20 ? -12.766 -32 -18.438 1 97.81 20 ALA B N 1
ATOM 2325 C CA . ALA B 1 20 ? -13.852 -32.031 -19.406 1 97.81 20 ALA B CA 1
ATOM 2326 C C . ALA B 1 20 ? -14.758 -30.812 -19.234 1 97.81 20 ALA B C 1
ATOM 2328 O O . ALA B 1 20 ? -15.188 -30.188 -20.219 1 97.81 20 ALA B O 1
ATOM 2329 N N . GLU B 1 21 ? -15.078 -30.531 -18 1 95.12 21 GLU B N 1
ATOM 2330 C CA . GLU B 1 21 ? -15.906 -29.375 -17.688 1 95.12 21 GLU B CA 1
ATOM 2331 C C . GLU B 1 21 ? -15.234 -28.078 -18.141 1 95.12 21 GLU B C 1
ATOM 2333 O O . GLU B 1 21 ? -15.891 -27.203 -18.703 1 95.12 21 GLU B O 1
ATOM 2338 N N . LEU B 1 22 ? -13.961 -27.938 -17.828 1 95.75 22 LEU B N 1
ATOM 2339 C CA . LEU B 1 22 ? -13.172 -26.797 -18.266 1 95.75 22 LEU B CA 1
ATOM 2340 C C . LEU B 1 22 ? -13.273 -26.609 -19.781 1 95.75 22 LEU B C 1
ATOM 2342 O O . LEU B 1 22 ? -13.539 -25.5 -20.25 1 95.75 22 LEU B O 1
ATOM 2346 N N . ARG B 1 23 ? -13.133 -27.703 -20.547 1 96.44 23 ARG B N 1
ATOM 2347 C CA . ARG B 1 23 ? -13.203 -27.656 -22 1 96.44 23 ARG B CA 1
ATOM 2348 C C . ARG B 1 23 ? -14.609 -27.281 -22.469 1 96.44 23 ARG B C 1
ATOM 2350 O O . ARG B 1 23 ? -14.766 -26.531 -23.438 1 96.44 23 ARG B O 1
ATOM 2357 N N . SER B 1 24 ? -15.578 -27.75 -21.734 1 95.56 24 SER B N 1
ATOM 2358 C CA . SER B 1 24 ? -16.969 -27.469 -22.109 1 95.56 24 SER B CA 1
ATOM 2359 C C . SER B 1 24 ? -17.281 -25.984 -21.938 1 95.56 24 SER B C 1
ATOM 2361 O O . SER B 1 24 ? -18.188 -25.469 -22.594 1 95.56 24 SER B O 1
ATOM 2363 N N . MET B 1 25 ? -16.547 -25.312 -21.109 1 93.5 25 MET B N 1
ATOM 2364 C CA . MET B 1 25 ? -16.734 -23.891 -20.875 1 93.5 25 MET B CA 1
ATOM 2365 C C . MET B 1 25 ? -15.922 -23.062 -21.859 1 93.5 25 MET B C 1
ATOM 2367 O O . MET B 1 25 ? -15.898 -21.828 -21.781 1 93.5 25 MET B O 1
ATOM 2371 N N . GLY B 1 26 ? -15.188 -23.766 -22.719 1 94.12 26 GLY B N 1
ATOM 2372 C CA . GLY B 1 26 ? -14.461 -23.094 -23.781 1 94.12 26 GLY B CA 1
ATOM 2373 C C . GLY B 1 26 ? -13.07 -22.656 -23.375 1 94.12 26 GLY B C 1
ATOM 2374 O O . GLY B 1 26 ? -12.484 -21.766 -24 1 94.12 26 GLY B O 1
ATOM 2375 N N . MET B 1 27 ? -12.547 -23.281 -22.359 1 96.56 27 MET B N 1
ATOM 2376 C CA . MET B 1 27 ? -11.211 -22.938 -21.891 1 96.56 27 MET B CA 1
ATOM 2377 C C . MET B 1 27 ? -10.219 -24.062 -22.188 1 96.56 27 MET B C 1
ATOM 2379 O O . MET B 1 27 ? -10.617 -25.203 -22.375 1 96.56 27 MET B O 1
ATOM 2383 N N . GLU B 1 28 ? -8.969 -23.672 -22.266 1 96.31 28 GLU B N 1
ATOM 2384 C CA . GLU B 1 28 ? -7.957 -24.641 -22.641 1 96.31 28 GLU B CA 1
ATOM 2385 C C . GLU B 1 28 ? -6.828 -24.703 -21.625 1 96.31 28 GLU B C 1
ATOM 2387 O O . GLU B 1 28 ? -5.918 -25.531 -21.734 1 96.31 28 GLU B O 1
ATOM 2392 N N . SER B 1 29 ? -6.879 -23.781 -20.656 1 98 29 SER B N 1
ATOM 2393 C CA . SER B 1 29 ? -5.801 -23.75 -19.672 1 98 29 SER B CA 1
ATOM 2394 C C . SER B 1 29 ? -6.348 -23.625 -18.266 1 98 29 SER B C 1
ATOM 2396 O O . SER B 1 29 ? -7.512 -23.266 -18.062 1 98 29 SER B O 1
ATOM 2398 N N . CYS B 1 30 ? -5.527 -24.016 -17.312 1 98.31 30 CYS B N 1
ATOM 2399 C CA . CYS B 1 30 ? -5.902 -23.891 -15.906 1 98.31 30 CYS B CA 1
ATOM 2400 C C . CYS B 1 30 ? -4.672 -23.734 -15.023 1 98.31 30 CYS B C 1
ATOM 2402 O O . CYS B 1 30 ? -3.543 -23.891 -15.492 1 98.31 30 CYS B O 1
ATOM 2404 N N . GLN B 1 31 ? -4.84 -23.234 -13.883 1 98.75 31 GLN B N 1
ATOM 2405 C CA . GLN B 1 31 ? -3.939 -23.469 -12.758 1 98.75 31 GLN B CA 1
ATOM 2406 C C . GLN B 1 31 ? -4.504 -24.531 -11.812 1 98.75 31 GLN B C 1
ATOM 2408 O O . GLN B 1 31 ? -5.707 -24.547 -11.539 1 98.75 31 GLN B O 1
ATOM 2413 N N . LEU B 1 32 ? -3.684 -25.422 -11.43 1 98.62 32 LEU B N 1
ATOM 2414 C CA . LEU B 1 32 ? -4.105 -26.453 -10.492 1 98.62 32 LEU B CA 1
ATOM 2415 C C . LEU B 1 32 ? -3.729 -26.078 -9.062 1 98.62 32 LEU B C 1
ATOM 2417 O O . LEU B 1 32 ? -2.627 -25.578 -8.82 1 98.62 32 LEU B O 1
ATOM 2421 N N . VAL B 1 33 ? -4.664 -26.297 -8.141 1 98.19 33 VAL B N 1
ATOM 2422 C CA . VAL B 1 33 ? -4.441 -25.984 -6.734 1 98.19 33 VAL B CA 1
ATOM 2423 C C . VAL B 1 33 ? -4.527 -27.25 -5.895 1 98.19 33 VAL B C 1
ATOM 2425 O O . VAL B 1 33 ? -5.41 -28.094 -6.113 1 98.19 33 VAL B O 1
ATOM 2428 N N . CYS B 1 34 ? -3.68 -27.422 -5.023 1 98.25 34 CYS B N 1
ATOM 2429 C CA . CYS B 1 34 ? -3.746 -28.531 -4.078 1 98.25 34 CYS B CA 1
ATOM 2430 C C . CYS B 1 34 ? -3.277 -28.094 -2.693 1 98.25 34 CYS B C 1
ATOM 2432 O O . CYS B 1 34 ? -2.217 -27.469 -2.559 1 98.25 34 CYS B O 1
ATOM 2434 N N . TRP B 1 35 ? -4.023 -28.453 -1.661 1 96.75 35 TRP B N 1
ATOM 2435 C CA . TRP B 1 35 ? -3.709 -28.109 -0.281 1 96.75 35 TRP B CA 1
ATOM 2436 C C . TRP B 1 35 ? -3.305 -29.344 0.52 1 96.75 35 TRP B C 1
ATOM 2438 O O . TRP B 1 35 ? -2.916 -29.234 1.686 1 96.75 35 TRP B O 1
ATOM 2448 N N . ASP B 1 36 ? -3.395 -30.469 -0.081 1 96.81 36 ASP B N 1
ATOM 2449 C CA . ASP B 1 36 ? -3.189 -31.75 0.613 1 96.81 36 ASP B CA 1
ATOM 2450 C C . ASP B 1 36 ? -1.888 -32.406 0.17 1 96.81 36 ASP B C 1
ATOM 2452 O O . ASP B 1 36 ? -1.831 -33.031 -0.897 1 96.81 36 ASP B O 1
ATOM 2456 N N . LYS B 1 37 ? -0.91 -32.406 1.074 1 96.38 37 LYS B N 1
ATOM 2457 C CA . LYS B 1 37 ? 0.404 -32.938 0.728 1 96.38 37 LYS B CA 1
ATOM 2458 C C . LYS B 1 37 ? 0.33 -34.438 0.445 1 96.38 37 LYS B C 1
ATOM 2460 O O . LYS B 1 37 ? 1.182 -34.969 -0.258 1 96.38 37 LYS B O 1
ATOM 2465 N N . GLU B 1 38 ? -0.676 -35.094 0.901 1 96.75 38 GLU B N 1
ATOM 2466 C CA . GLU B 1 38 ? -0.777 -36.531 0.783 1 96.75 38 GLU B CA 1
ATOM 2467 C C . GLU B 1 38 ? -1.123 -36.938 -0.644 1 96.75 38 GLU B C 1
ATOM 2469 O O . GLU B 1 38 ? -0.833 -38.062 -1.058 1 96.75 38 GLU B O 1
ATOM 2474 N N . ILE B 1 39 ? -1.691 -36.062 -1.394 1 97.56 39 ILE B N 1
ATOM 2475 C CA . ILE B 1 39 ? -2.09 -36.438 -2.738 1 97.56 39 ILE B CA 1
ATOM 2476 C C . ILE B 1 39 ? -1.139 -35.844 -3.764 1 97.56 39 ILE B C 1
ATOM 2478 O O . ILE B 1 39 ? -1.357 -35.969 -4.973 1 97.56 39 ILE B O 1
ATOM 2482 N N . MET B 1 40 ? -0.084 -35.219 -3.314 1 98.19 40 MET B N 1
ATOM 2483 C CA . MET B 1 40 ? 0.99 -34.75 -4.195 1 98.19 40 MET B CA 1
ATOM 2484 C C . MET B 1 40 ? 2.002 -35.875 -4.434 1 98.19 40 MET B C 1
ATOM 2486 O O . MET B 1 40 ? 3.154 -35.781 -4.012 1 98.19 40 MET B O 1
ATOM 2490 N N . ASN B 1 41 ? 1.552 -36.875 -5.152 1 97.88 41 ASN B N 1
ATOM 2491 C CA . ASN B 1 41 ? 2.359 -38.062 -5.406 1 97.88 41 ASN B CA 1
ATOM 2492 C C . ASN B 1 41 ? 2.242 -38.531 -6.859 1 97.88 41 ASN B C 1
ATOM 2494 O O . ASN B 1 41 ? 1.555 -37.906 -7.66 1 97.88 41 ASN B O 1
ATOM 2498 N N . GLN B 1 42 ? 2.941 -39.625 -7.184 1 98.31 42 GLN B N 1
ATOM 2499 C CA . GLN B 1 42 ? 3.033 -40.094 -8.562 1 98.31 42 GLN B CA 1
ATOM 2500 C C . GLN B 1 42 ? 1.671 -40.531 -9.086 1 98.31 42 GLN B C 1
ATOM 2502 O O . GLN B 1 42 ? 1.341 -40.312 -10.25 1 98.31 42 GLN B O 1
ATOM 2507 N N . GLU B 1 43 ? 0.913 -41.125 -8.25 1 97.94 43 GLU B N 1
ATOM 2508 C CA . GLU B 1 43 ? -0.403 -41.594 -8.664 1 97.94 43 GLU B CA 1
ATOM 2509 C C . GLU B 1 43 ? -1.29 -40.438 -9.125 1 97.94 43 GLU B C 1
ATOM 2511 O O . GLU B 1 43 ? -1.891 -40.5 -10.203 1 97.94 43 GLU B O 1
ATOM 2516 N N . THR B 1 44 ? -1.401 -39.438 -8.289 1 98.31 44 THR B N 1
ATOM 2517 C CA . THR B 1 44 ? -2.17 -38.25 -8.641 1 98.31 44 THR B CA 1
ATOM 2518 C C . THR B 1 44 ? -1.593 -37.594 -9.891 1 98.31 44 THR B C 1
ATOM 2520 O O . THR B 1 44 ? -2.338 -37.156 -10.773 1 98.31 44 THR B O 1
ATOM 2523 N N . ALA B 1 45 ? -0.278 -37.531 -9.977 1 98.69 45 ALA B N 1
ATOM 2524 C CA . ALA B 1 45 ? 0.385 -36.906 -11.133 1 98.69 45 ALA B CA 1
ATOM 2525 C C . ALA B 1 45 ? 0.018 -37.656 -12.422 1 98.69 45 ALA B C 1
ATOM 2527 O O . ALA B 1 45 ? -0.242 -37 -13.445 1 98.69 45 ALA B O 1
ATOM 2528 N N . ASP B 1 46 ? -0.019 -38.938 -12.359 1 98.56 46 ASP B N 1
ATOM 2529 C CA . ASP B 1 46 ? -0.376 -39.75 -13.531 1 98.56 46 ASP B CA 1
ATOM 2530 C C . ASP B 1 46 ? -1.798 -39.438 -13.992 1 98.56 46 ASP B C 1
ATOM 2532 O O . ASP B 1 46 ? -2.057 -39.344 -15.195 1 98.56 46 ASP B O 1
ATOM 2536 N N . GLN B 1 47 ? -2.662 -39.281 -13.023 1 98.31 47 GLN B N 1
ATOM 2537 C CA . GLN B 1 47 ? -4.051 -38.969 -13.328 1 98.31 47 GLN B CA 1
ATOM 2538 C C . GLN B 1 47 ? -4.156 -37.594 -13.977 1 98.31 47 GLN B C 1
ATOM 2540 O O . GLN B 1 47 ? -4.875 -37.406 -14.961 1 98.31 47 GLN B O 1
ATOM 2545 N N . VAL B 1 48 ? -3.471 -36.656 -13.43 1 98.75 48 VAL B N 1
ATOM 2546 C CA . VAL B 1 48 ? -3.471 -35.281 -13.922 1 98.75 48 VAL B CA 1
ATOM 2547 C C . VAL B 1 48 ? -2.912 -35.25 -15.344 1 98.75 48 VAL B C 1
ATOM 2549 O O . VAL B 1 48 ? -3.516 -34.656 -16.234 1 98.75 48 VAL B O 1
ATOM 2552 N N . ASN B 1 49 ? -1.759 -35.906 -15.562 1 98.75 49 ASN B N 1
ATOM 2553 C CA . ASN B 1 49 ? -1.115 -35.938 -16.875 1 98.75 49 ASN B CA 1
ATOM 2554 C C . ASN B 1 49 ? -1.995 -36.625 -17.922 1 98.75 49 ASN B C 1
ATOM 2556 O O . ASN B 1 49 ? -2.094 -36.156 -19.062 1 98.75 49 ASN B O 1
ATOM 2560 N N . ALA B 1 50 ? -2.596 -37.688 -17.531 1 98.69 50 ALA B N 1
ATOM 2561 C CA . ALA B 1 50 ? -3.486 -38.375 -18.453 1 98.69 50 ALA B CA 1
ATOM 2562 C C . ALA B 1 50 ? -4.672 -37.5 -18.844 1 98.69 50 ALA B C 1
ATOM 2564 O O . ALA B 1 50 ? -5.051 -37.469 -20.016 1 98.69 50 ALA B O 1
ATOM 2565 N N . ALA B 1 51 ? -5.281 -36.906 -17.859 1 98.69 51 ALA B N 1
ATOM 2566 C CA . ALA B 1 51 ? -6.426 -36.031 -18.109 1 98.69 51 ALA B CA 1
ATOM 2567 C C . ALA B 1 51 ? -6.031 -34.844 -18.984 1 98.69 51 ALA B C 1
ATOM 2569 O O . ALA B 1 51 ? -6.777 -34.469 -19.891 1 98.69 51 ALA B O 1
ATOM 2570 N N . ALA B 1 52 ? -4.887 -34.219 -18.672 1 98.69 52 ALA B N 1
ATOM 2571 C CA . ALA B 1 52 ? -4.391 -33.094 -19.453 1 98.69 52 ALA B CA 1
ATOM 2572 C C . ALA B 1 52 ? -4.195 -33.469 -20.906 1 98.69 52 ALA B C 1
ATOM 2574 O O . ALA B 1 52 ? -4.578 -32.719 -21.812 1 98.69 52 ALA B O 1
ATOM 2575 N N . LYS B 1 53 ? -3.613 -34.656 -21.141 1 98.5 53 LYS B N 1
ATOM 2576 C CA . LYS B 1 53 ? -3.41 -35.156 -22.5 1 98.5 53 LYS B CA 1
ATOM 2577 C C . LYS B 1 53 ? -4.742 -35.469 -23.172 1 98.5 53 LYS B C 1
ATOM 2579 O O . LYS B 1 53 ? -4.961 -35.094 -24.328 1 98.5 53 LYS B O 1
ATOM 2584 N N . HIS B 1 54 ? -5.594 -36.125 -22.438 1 98.56 54 HIS B N 1
ATOM 2585 C CA . HIS B 1 54 ? -6.879 -36.562 -22.969 1 98.56 54 HIS B CA 1
ATOM 2586 C C . HIS B 1 54 ? -7.727 -35.375 -23.422 1 98.56 54 HIS B C 1
ATOM 2588 O O . HIS B 1 54 ? -8.414 -35.469 -24.438 1 98.56 54 HIS B O 1
ATOM 2594 N N . HIS B 1 55 ? -7.746 -34.344 -22.688 1 98.44 55 HIS B N 1
ATOM 2595 C CA . HIS B 1 55 ? -8.641 -33.219 -22.969 1 98.44 55 HIS B CA 1
ATOM 2596 C C . HIS B 1 55 ? -7.875 -32.062 -23.578 1 98.44 55 HIS B C 1
ATOM 2598 O O . HIS B 1 55 ? -8.461 -31 -23.859 1 98.44 55 HIS B O 1
ATOM 2604 N N . ASP B 1 56 ? -6.543 -32.156 -23.75 1 98.25 56 ASP B N 1
ATOM 2605 C CA . ASP B 1 56 ? -5.691 -31.125 -24.297 1 98.25 56 ASP B CA 1
ATOM 2606 C C . ASP B 1 56 ? -5.781 -29.844 -23.453 1 98.25 56 ASP B C 1
ATOM 2608 O O . ASP B 1 56 ? -6.102 -28.781 -23.984 1 98.25 56 ASP B O 1
ATOM 2612 N N . VAL B 1 57 ? -5.562 -30.031 -22.203 1 98.5 57 VAL B N 1
ATOM 2613 C CA . VAL B 1 57 ? -5.578 -28.922 -21.25 1 98.5 57 VAL B CA 1
ATOM 2614 C C . VAL B 1 57 ? -4.148 -28.531 -20.891 1 98.5 57 VAL B C 1
ATOM 2616 O O . VAL B 1 57 ? -3.322 -29.406 -20.594 1 98.5 57 VAL B O 1
ATOM 2619 N N . ASP B 1 58 ? -3.828 -27.234 -20.984 1 98.56 58 ASP B N 1
ATOM 2620 C CA . ASP B 1 58 ? -2.529 -26.703 -20.578 1 98.56 58 ASP B CA 1
ATOM 2621 C C . ASP B 1 58 ? -2.549 -26.25 -19.125 1 98.56 58 ASP B C 1
ATOM 2623 O O . ASP B 1 58 ? -3.328 -25.375 -18.75 1 98.56 58 ASP B O 1
ATOM 2627 N N . ILE B 1 59 ? -1.776 -26.859 -18.281 1 98.75 59 ILE B N 1
ATOM 2628 C CA . ILE B 1 59 ? -1.653 -26.422 -16.891 1 98.75 59 ILE B CA 1
ATOM 2629 C C . ILE B 1 59 ? -0.525 -25.406 -16.766 1 98.75 59 ILE B C 1
ATOM 2631 O O . ILE B 1 59 ? 0.654 -25.766 -16.828 1 98.75 59 ILE B O 1
ATOM 2635 N N . THR B 1 60 ? -0.884 -24.172 -16.484 1 98.75 60 THR B N 1
ATOM 2636 C CA . THR B 1 60 ? 0.066 -23.078 -16.594 1 98.75 60 THR B CA 1
ATOM 2637 C C . THR B 1 60 ? 0.845 -22.891 -15.297 1 98.75 60 THR B C 1
ATOM 2639 O O . THR B 1 60 ? 1.942 -22.328 -15.305 1 98.75 60 THR B O 1
ATOM 2642 N N . ALA B 1 61 ? 0.252 -23.281 -14.211 1 98.88 61 ALA B N 1
ATOM 2643 C CA . ALA B 1 61 ? 0.906 -23.172 -12.906 1 98.88 61 ALA B CA 1
ATOM 2644 C C . ALA B 1 61 ? 0.309 -24.172 -11.914 1 98.88 61 ALA B C 1
ATOM 2646 O O . ALA B 1 61 ? -0.826 -24.625 -12.078 1 98.88 61 ALA B O 1
ATOM 2647 N N . PHE B 1 62 ? 1.094 -24.578 -10.992 1 98.88 62 PHE B N 1
ATOM 2648 C CA . PHE B 1 62 ? 0.639 -25.344 -9.836 1 98.88 62 PHE B CA 1
ATOM 2649 C C . PHE B 1 62 ? 0.634 -24.469 -8.586 1 98.88 62 PHE B C 1
ATOM 2651 O O . PHE B 1 62 ? 1.684 -24 -8.148 1 98.88 62 PHE B O 1
ATOM 2658 N N . TRP B 1 63 ? -0.519 -24.219 -8.102 1 98.62 63 TRP B N 1
ATOM 2659 C CA . TRP B 1 63 ? -0.679 -23.469 -6.871 1 98.62 63 TRP B CA 1
ATOM 2660 C C . TRP B 1 63 ? -0.668 -24.375 -5.656 1 98.62 63 TRP B C 1
ATOM 2662 O O . TRP B 1 63 ? -1.62 -25.125 -5.426 1 98.62 63 TRP B O 1
ATOM 2672 N N . CYS B 1 64 ? 0.375 -24.281 -4.914 1 98.5 64 CYS B N 1
ATOM 2673 C CA . CYS B 1 64 ? 0.54 -25.172 -3.771 1 98.5 64 CYS B CA 1
ATOM 2674 C C . CYS B 1 64 ? 0.108 -24.5 -2.479 1 98.5 64 CYS B C 1
ATOM 2676 O O . CYS B 1 64 ? 0.672 -23.469 -2.094 1 98.5 64 CYS B O 1
ATOM 2678 N N . GLY B 1 65 ? -0.914 -25.078 -1.833 1 96.5 65 GLY B N 1
ATOM 2679 C CA . GLY B 1 65 ? -1.303 -24.625 -0.509 1 96.5 65 GLY B CA 1
ATOM 2680 C C . GLY B 1 65 ? -0.477 -25.234 0.604 1 96.5 65 GLY B C 1
ATOM 2681 O O . GLY B 1 65 ? 0.531 -25.891 0.342 1 96.5 65 GLY B O 1
ATOM 2682 N N . TRP B 1 66 ? -0.735 -24.906 1.791 1 95.69 66 TRP B N 1
ATOM 2683 C CA . TRP B 1 66 ? -0.077 -25.484 2.963 1 95.69 66 TRP B CA 1
ATOM 2684 C C . TRP B 1 66 ? -1.096 -25.844 4.039 1 95.69 66 TRP B C 1
ATOM 2686 O O . TRP B 1 66 ? -2.223 -25.344 4.027 1 95.69 66 TRP B O 1
ATOM 2696 N N . GLU B 1 67 ? -0.708 -26.75 4.871 1 94.88 67 GLU B N 1
ATOM 2697 C CA . GLU B 1 67 ? -1.58 -27.25 5.93 1 94.88 67 GLU B CA 1
ATOM 2698 C C . GLU B 1 67 ? -1.523 -26.344 7.16 1 94.88 67 GLU B C 1
ATOM 2700 O O . GLU B 1 67 ? -0.621 -25.516 7.285 1 94.88 67 GLU B O 1
ATOM 2705 N N . GLY B 1 68 ? -2.531 -26.531 8.047 1 95.12 68 GLY B N 1
ATOM 2706 C CA . GLY B 1 68 ? -2.615 -25.734 9.258 1 95.12 68 GLY B CA 1
ATOM 2707 C C . GLY B 1 68 ? -3.566 -24.562 9.133 1 95.12 68 GLY B C 1
ATOM 2708 O O . GLY B 1 68 ? -4.301 -24.453 8.148 1 95.12 68 GLY B O 1
ATOM 2709 N N . PRO B 1 69 ? -3.584 -23.734 10.18 1 96.81 69 PRO B N 1
ATOM 2710 C CA . PRO B 1 69 ? -4.539 -22.609 10.188 1 96.81 69 PRO B CA 1
ATOM 2711 C C . PRO B 1 69 ? -4.25 -21.578 9.094 1 96.81 69 PRO B C 1
ATOM 2713 O O . PRO B 1 69 ? -3.086 -21.297 8.797 1 96.81 69 PRO B O 1
ATOM 2716 N N . ARG B 1 70 ? -5.273 -21.141 8.5 1 96.62 70 ARG B N 1
ATOM 2717 C CA . ARG B 1 70 ? -5.23 -20.062 7.504 1 96.62 70 ARG B CA 1
ATOM 2718 C C . ARG B 1 70 ? -6.469 -19.188 7.598 1 96.62 70 ARG B C 1
ATOM 2720 O O . ARG B 1 70 ? -7.582 -19.641 7.328 1 96.62 70 ARG B O 1
ATOM 2727 N N . VAL B 1 71 ? -6.27 -17.984 8.047 1 97.62 71 VAL B N 1
ATOM 2728 C CA . VAL B 1 71 ? -7.352 -17.016 8.141 1 97.62 71 VAL B CA 1
ATOM 2729 C C . VAL B 1 71 ? -7.051 -15.82 7.238 1 97.62 71 VAL B C 1
ATOM 2731 O O . VAL B 1 71 ? -5.988 -15.203 7.344 1 97.62 71 VAL B O 1
ATOM 2734 N N . TRP B 1 72 ? -7.945 -15.531 6.344 1 97.06 72 TRP B N 1
ATOM 2735 C CA . TRP B 1 72 ? -7.746 -14.469 5.363 1 97.06 72 TRP B CA 1
ATOM 2736 C C . TRP B 1 72 ? -8.328 -13.148 5.867 1 97.06 72 TRP B C 1
ATOM 2738 O O . TRP B 1 72 ? -9.406 -12.734 5.441 1 97.06 72 TRP B O 1
ATOM 2748 N N . ASP B 1 73 ? -7.672 -12.469 6.781 1 98 73 ASP B N 1
ATOM 2749 C CA . ASP B 1 73 ? -8.062 -11.164 7.312 1 98 73 ASP B CA 1
ATOM 2750 C C . ASP B 1 73 ? -6.836 -10.359 7.746 1 98 73 ASP B C 1
ATOM 2752 O O . ASP B 1 73 ? -5.699 -10.766 7.5 1 98 73 ASP B O 1
ATOM 2756 N N . PHE B 1 74 ? -7.039 -9.203 8.32 1 98.06 74 PHE B N 1
ATOM 2757 C CA . PHE B 1 74 ? -5.941 -8.32 8.711 1 98.06 74 PHE B CA 1
ATOM 2758 C C . PHE B 1 74 ? -5.379 -8.719 10.062 1 98.06 74 PHE B C 1
ATOM 2760 O O . PHE B 1 74 ? -4.312 -8.25 10.469 1 98.06 74 PHE B O 1
ATOM 2767 N N . TYR B 1 75 ? -6.043 -9.586 10.812 1 97.62 75 TYR B N 1
ATOM 2768 C CA . TYR B 1 75 ? -5.684 -9.906 12.188 1 97.62 75 TYR B CA 1
ATOM 2769 C C . TYR B 1 75 ? -5.094 -11.305 12.289 1 97.62 75 TYR B C 1
ATOM 2771 O O . TYR B 1 75 ? -3.889 -11.492 12.109 1 97.62 75 TYR B O 1
ATOM 2779 N N . ASP B 1 76 ? -5.961 -12.32 12.203 1 97.75 76 ASP B N 1
ATOM 2780 C CA . ASP B 1 76 ? -5.488 -13.695 12.344 1 97.75 76 ASP B CA 1
ATOM 2781 C C . ASP B 1 76 ? -4.609 -14.102 11.164 1 97.75 76 ASP B C 1
ATOM 2783 O O . ASP B 1 76 ? -3.781 -15.008 11.281 1 97.75 76 ASP B O 1
ATOM 2787 N N . GLY B 1 77 ? -4.816 -13.414 10.039 1 97.94 77 GLY B N 1
ATOM 2788 C CA . GLY B 1 77 ? -3.957 -13.664 8.891 1 97.94 77 GLY B CA 1
ATOM 2789 C C . GLY B 1 77 ? -2.488 -13.422 9.18 1 97.94 77 GLY B C 1
ATOM 2790 O O . GLY B 1 77 ? -1.622 -14.125 8.664 1 97.94 77 GLY B O 1
ATOM 2791 N N . GLN B 1 78 ? -2.219 -12.438 10.062 1 97.38 78 GLN B N 1
ATOM 2792 C CA . GLN B 1 78 ? -0.847 -12.125 10.453 1 97.38 78 GLN B CA 1
ATOM 2793 C C . GLN B 1 78 ? -0.19 -13.32 11.133 1 97.38 78 GLN B C 1
ATOM 2795 O O . GLN B 1 78 ? 1.028 -13.492 11.062 1 97.38 78 GLN B O 1
ATOM 2800 N N . LEU B 1 79 ? -0.974 -14.156 11.695 1 97.12 79 LEU B N 1
ATOM 2801 C CA . LEU B 1 79 ? -0.488 -15.242 12.547 1 97.12 79 LEU B CA 1
ATOM 2802 C C . LEU B 1 79 ? -0.533 -16.578 11.812 1 97.12 79 LEU B C 1
ATOM 2804 O O . LEU B 1 79 ? 0.067 -17.547 12.25 1 97.12 79 LEU B O 1
ATOM 2808 N N . THR B 1 80 ? -1.196 -16.578 10.602 1 98.19 80 THR B N 1
ATOM 2809 C CA . THR B 1 80 ? -1.516 -17.922 10.109 1 98.19 80 THR B CA 1
ATOM 2810 C C . THR B 1 80 ? -1.18 -18.047 8.625 1 98.19 80 THR B C 1
ATOM 2812 O O . THR B 1 80 ? -1.116 -19.156 8.094 1 98.19 80 THR B O 1
ATOM 2815 N N . LEU B 1 81 ? -0.896 -16.984 7.961 1 98.25 81 LEU B N 1
ATOM 2816 C CA . LEU B 1 81 ? -0.82 -17.094 6.512 1 98.25 81 LEU B CA 1
ATOM 2817 C C . LEU B 1 81 ? 0.627 -17.234 6.051 1 98.25 81 LEU B C 1
ATOM 2819 O O . LEU B 1 81 ? 1.491 -16.453 6.473 1 98.25 81 LEU B O 1
ATOM 2823 N N . GLY B 1 82 ? 0.859 -18.219 5.211 1 98.19 82 GLY B N 1
ATOM 2824 C CA . GLY B 1 82 ? 2.092 -18.375 4.457 1 98.19 82 GLY B CA 1
ATOM 2825 C C . GLY B 1 82 ? 3.266 -18.812 5.312 1 98.19 82 GLY B C 1
ATOM 2826 O O . GLY B 1 82 ? 3.105 -19.625 6.223 1 98.19 82 GLY B O 1
ATOM 2827 N N . LEU B 1 83 ? 4.438 -18.328 4.938 1 98.5 83 LEU B N 1
ATOM 2828 C CA . LEU B 1 83 ? 5.703 -18.719 5.547 1 98.5 83 LEU B CA 1
ATOM 2829 C C . LEU B 1 83 ? 6.094 -17.75 6.66 1 98.5 83 LEU B C 1
ATOM 2831 O O . LEU B 1 83 ? 7.047 -18 7.398 1 98.5 83 LEU B O 1
ATOM 2835 N N . VAL B 1 84 ? 5.344 -16.656 6.836 1 98.06 84 VAL B N 1
ATOM 2836 C CA . VAL B 1 84 ? 5.75 -15.562 7.715 1 98.06 84 VAL B CA 1
ATOM 2837 C C . VAL B 1 84 ? 5.582 -15.984 9.172 1 98.06 84 VAL B C 1
ATOM 2839 O O . VAL B 1 84 ? 6.477 -15.766 9.992 1 98.06 84 VAL B O 1
ATOM 2842 N N . PRO B 1 85 ? 4.477 -16.688 9.516 1 97.38 85 PRO B N 1
ATOM 2843 C CA . PRO B 1 85 ? 4.367 -17.172 10.891 1 97.38 85 PRO B CA 1
ATOM 2844 C C . PRO B 1 85 ? 5.398 -18.25 11.219 1 97.38 85 PRO B C 1
ATOM 2846 O O . PRO B 1 85 ? 5.332 -19.359 10.68 1 97.38 85 PRO B O 1
ATOM 2849 N N . GLU B 1 86 ? 6.191 -17.969 12.125 1 97.38 86 GLU B N 1
ATOM 2850 C CA . GLU B 1 86 ? 7.305 -18.844 12.469 1 97.38 86 GLU B CA 1
ATOM 2851 C C . GLU B 1 86 ? 6.812 -20.219 12.914 1 97.38 86 GLU B C 1
ATOM 2853 O O . GLU B 1 86 ? 7.441 -21.234 12.625 1 97.38 86 GLU B O 1
ATOM 2858 N N . ALA B 1 87 ? 5.691 -20.234 13.547 1 97.25 87 ALA B N 1
ATOM 2859 C CA . ALA B 1 87 ? 5.152 -21.453 14.148 1 97.25 87 ALA B CA 1
ATOM 2860 C C . ALA B 1 87 ? 4.859 -22.5 13.078 1 97.25 87 ALA B C 1
ATOM 2862 O O . ALA B 1 87 ? 4.922 -23.703 13.352 1 97.25 87 ALA B O 1
ATOM 2863 N N . PHE B 1 88 ? 4.656 -22.078 11.859 1 98 88 PHE B N 1
ATOM 2864 C CA . PHE B 1 88 ? 4.223 -23.016 10.82 1 98 88 PHE B CA 1
ATOM 2865 C C . PHE B 1 88 ? 5.242 -23.078 9.688 1 98 88 PHE B C 1
ATOM 2867 O O . PHE B 1 88 ? 5.105 -23.875 8.766 1 98 88 PHE B O 1
ATOM 2874 N N . ARG B 1 89 ? 6.27 -22.281 9.742 1 98 89 ARG B N 1
ATOM 2875 C CA . ARG B 1 89 ? 7.152 -21.984 8.617 1 98 89 ARG B CA 1
ATOM 2876 C C . ARG B 1 89 ? 7.871 -23.234 8.133 1 98 89 ARG B C 1
ATOM 2878 O O . ARG B 1 89 ? 7.848 -23.562 6.945 1 98 89 ARG B O 1
ATOM 2885 N N . PHE B 1 90 ? 8.43 -23.938 9.031 1 97.5 90 PHE B N 1
ATOM 2886 C CA . PHE B 1 90 ? 9.242 -25.094 8.664 1 97.5 90 PHE B CA 1
ATOM 2887 C C . PHE B 1 90 ? 8.398 -26.141 7.969 1 97.5 90 PHE B C 1
ATOM 2889 O O . PHE B 1 90 ? 8.781 -26.656 6.906 1 97.5 90 PHE B O 1
ATOM 2896 N N . GLU B 1 91 ? 7.289 -26.484 8.555 1 97.88 91 GLU B N 1
ATOM 2897 C CA . GLU B 1 91 ? 6.418 -27.5 7.977 1 97.88 91 GLU B CA 1
ATOM 2898 C C . GLU B 1 91 ? 5.879 -27.062 6.621 1 97.88 91 GLU B C 1
ATOM 2900 O O . GLU B 1 91 ? 5.727 -27.891 5.711 1 97.88 91 GLU B O 1
ATOM 2905 N N . ARG B 1 92 ? 5.621 -25.828 6.492 1 98.5 92 ARG B N 1
ATOM 2906 C CA . ARG B 1 92 ? 5.059 -25.328 5.246 1 98.5 92 ARG B CA 1
ATOM 2907 C C . ARG B 1 92 ? 6.121 -25.25 4.156 1 98.5 92 ARG B C 1
ATOM 2909 O O . ARG B 1 92 ? 5.828 -25.469 2.977 1 98.5 92 ARG B O 1
ATOM 2916 N N . VAL B 1 93 ? 7.367 -24.984 4.555 1 98.62 93 VAL B N 1
ATOM 2917 C CA . VAL B 1 93 ? 8.461 -25.062 3.588 1 98.62 93 VAL B CA 1
ATOM 2918 C C . VAL B 1 93 ? 8.57 -26.5 3.051 1 98.62 93 VAL B C 1
ATOM 2920 O O . VAL B 1 93 ? 8.711 -26.703 1.842 1 98.62 93 VAL B O 1
ATOM 2923 N N . LYS B 1 94 ? 8.453 -27.438 3.912 1 98.25 94 LYS B N 1
ATOM 2924 C CA . LYS B 1 94 ? 8.523 -28.844 3.498 1 98.25 94 LYS B CA 1
ATOM 2925 C C . LYS B 1 94 ? 7.391 -29.188 2.529 1 98.25 94 LYS B C 1
ATOM 2927 O O . LYS B 1 94 ? 7.605 -29.891 1.539 1 98.25 94 LYS B O 1
ATOM 2932 N N . MET B 1 95 ? 6.305 -28.703 2.85 1 98.44 95 MET B N 1
ATOM 2933 C CA . MET B 1 95 ? 5.168 -28.953 1.973 1 98.44 95 MET B CA 1
ATOM 2934 C C . MET B 1 95 ? 5.363 -28.297 0.613 1 98.44 95 MET B C 1
ATOM 2936 O O . MET B 1 95 ? 5.043 -28.891 -0.42 1 98.44 95 MET B O 1
ATOM 2940 N N . LEU B 1 96 ? 5.844 -27.109 0.625 1 98.81 96 LEU B N 1
ATOM 2941 C CA . LEU B 1 96 ? 6.082 -26.406 -0.636 1 98.81 96 LEU B CA 1
ATOM 2942 C C . LEU B 1 96 ? 7.152 -27.125 -1.453 1 98.81 96 LEU B C 1
ATOM 2944 O O . LEU B 1 96 ? 7.086 -27.156 -2.684 1 98.81 96 LEU B O 1
ATOM 2948 N N . GLN B 1 97 ? 8.133 -27.688 -0.748 1 98.62 97 GLN B N 1
ATOM 2949 C CA . GLN B 1 97 ? 9.133 -28.484 -1.445 1 98.62 97 GLN B CA 1
ATOM 2950 C C . GLN B 1 97 ? 8.5 -29.688 -2.117 1 98.62 97 GLN B C 1
ATOM 2952 O O . GLN B 1 97 ? 8.859 -30.047 -3.244 1 98.62 97 GLN B O 1
ATOM 2957 N N . LYS B 1 98 ? 7.586 -30.297 -1.439 1 98.44 98 LYS B N 1
ATOM 2958 C CA . LYS B 1 98 ? 6.824 -31.391 -2.045 1 98.44 98 LYS B CA 1
ATOM 2959 C C . LYS B 1 98 ? 6.012 -30.891 -3.24 1 98.44 98 LYS B C 1
ATOM 2961 O O . LYS B 1 98 ? 5.871 -31.609 -4.238 1 98.44 98 LYS B O 1
ATOM 2966 N N . GLY B 1 99 ? 5.465 -29.703 -3.049 1 98.69 99 GLY B N 1
ATOM 2967 C CA . GLY B 1 99 ? 4.738 -29.094 -4.148 1 98.69 99 GLY B CA 1
ATOM 2968 C C . GLY B 1 99 ? 5.598 -28.859 -5.375 1 98.69 99 GLY B C 1
ATOM 2969 O O . GLY B 1 99 ? 5.164 -29.094 -6.504 1 98.69 99 GLY B O 1
ATOM 2970 N N . VAL B 1 100 ? 6.812 -28.344 -5.18 1 98.81 100 VAL B N 1
ATOM 2971 C CA . VAL B 1 100 ? 7.766 -28.125 -6.262 1 98.81 100 VAL B CA 1
ATOM 2972 C C . VAL B 1 100 ? 8.055 -29.453 -6.977 1 98.81 100 VAL B C 1
ATOM 2974 O O . VAL B 1 100 ? 8.055 -29.5 -8.211 1 98.81 100 VAL B O 1
ATOM 2977 N N . ALA B 1 101 ? 8.266 -30.484 -6.258 1 98.69 101 ALA B N 1
ATOM 2978 C CA . ALA B 1 101 ? 8.508 -31.812 -6.828 1 98.69 101 ALA B CA 1
ATOM 2979 C C . ALA B 1 101 ? 7.285 -32.312 -7.602 1 98.69 101 ALA B C 1
ATOM 2981 O O . ALA B 1 101 ? 7.418 -32.875 -8.695 1 98.69 101 ALA B O 1
ATOM 2982 N N . PHE B 1 102 ? 6.148 -32.156 -7.008 1 98.81 102 PHE B N 1
ATOM 2983 C CA . PHE B 1 102 ? 4.91 -32.562 -7.652 1 98.81 102 PHE B CA 1
ATOM 2984 C C . PHE B 1 102 ? 4.703 -31.828 -8.969 1 98.81 102 PHE B C 1
ATOM 2986 O O . PHE B 1 102 ? 4.301 -32.438 -9.969 1 98.81 102 PHE B O 1
ATOM 2993 N N . ALA B 1 103 ? 4.922 -30.5 -8.93 1 98.88 103 ALA B N 1
ATOM 2994 C CA . ALA B 1 103 ? 4.816 -29.703 -10.148 1 98.88 103 ALA B CA 1
ATOM 2995 C C . ALA B 1 103 ? 5.703 -30.281 -11.25 1 98.88 103 ALA B C 1
ATOM 2997 O O . ALA B 1 103 ? 5.32 -30.281 -12.43 1 98.88 103 ALA B O 1
ATOM 2998 N N . ALA B 1 104 ? 6.883 -30.734 -10.891 1 98.69 104 ALA B N 1
ATOM 2999 C CA . ALA B 1 104 ? 7.766 -31.391 -11.859 1 98.69 104 ALA B CA 1
ATOM 3000 C C . ALA B 1 104 ? 7.137 -32.656 -12.414 1 98.69 104 ALA B C 1
ATOM 3002 O O . ALA B 1 104 ? 7.23 -32.938 -13.609 1 98.69 104 ALA B O 1
ATOM 3003 N N . MET B 1 105 ? 6.496 -33.438 -11.578 1 98.62 105 MET B N 1
ATOM 3004 C CA . MET B 1 105 ? 5.859 -34.688 -11.984 1 98.62 105 MET B CA 1
ATOM 3005 C C . MET B 1 105 ? 4.77 -34.438 -13.016 1 98.62 105 MET B C 1
ATOM 3007 O O . MET B 1 105 ? 4.539 -35.281 -13.898 1 98.62 105 MET B O 1
ATOM 3011 N N . ILE B 1 106 ? 4.121 -33.281 -12.898 1 98.75 106 ILE B N 1
ATOM 3012 C CA . ILE B 1 106 ? 3.016 -33.031 -13.812 1 98.75 106 ILE B CA 1
ATOM 3013 C C . ILE B 1 106 ? 3.471 -32.062 -14.922 1 98.75 106 ILE B C 1
ATOM 3015 O O . ILE B 1 106 ? 2.645 -31.5 -15.633 1 98.75 106 ILE B O 1
ATOM 3019 N N . HIS B 1 107 ? 4.723 -31.766 -15.031 1 98.31 107 HIS B N 1
ATOM 3020 C CA . HIS B 1 107 ? 5.379 -31.031 -16.094 1 98.31 107 HIS B CA 1
ATOM 3021 C C . HIS B 1 107 ? 4.93 -29.562 -16.109 1 98.31 107 HIS B C 1
ATOM 3023 O O . HIS B 1 107 ? 4.652 -29 -17.172 1 98.31 107 HIS B O 1
ATOM 3029 N N . VAL B 1 108 ? 4.809 -29.031 -14.961 1 98.69 108 VAL B N 1
ATOM 3030 C CA . VAL B 1 108 ? 4.449 -27.641 -14.797 1 98.69 108 VAL B CA 1
ATOM 3031 C C . VAL B 1 108 ? 5.652 -26.844 -14.273 1 98.69 108 VAL B C 1
ATOM 3033 O O . VAL B 1 108 ? 6.285 -27.25 -13.297 1 98.69 108 VAL B O 1
ATOM 3036 N N . LYS B 1 109 ? 5.949 -25.766 -14.898 1 98.5 109 LYS B N 1
ATOM 3037 C CA . LYS B 1 109 ? 7.156 -25 -14.586 1 98.5 109 LYS B CA 1
ATOM 3038 C C . LYS B 1 109 ? 6.898 -24 -13.461 1 98.5 109 LYS B C 1
ATOM 3040 O O . LYS B 1 109 ? 7.777 -23.734 -12.641 1 98.5 109 LYS B O 1
ATOM 3045 N N . ASP B 1 110 ? 5.719 -23.391 -13.391 1 98.88 110 ASP B N 1
ATOM 3046 C CA . ASP B 1 110 ? 5.445 -22.312 -12.445 1 98.88 110 ASP B CA 1
ATOM 3047 C C . ASP B 1 110 ? 4.762 -22.844 -11.188 1 98.88 110 ASP B C 1
ATOM 3049 O O . ASP B 1 110 ? 3.682 -23.438 -11.266 1 98.88 110 ASP B O 1
ATOM 3053 N N . VAL B 1 111 ? 5.391 -22.656 -10.062 1 98.94 111 VAL B N 1
ATOM 3054 C CA . VAL B 1 111 ? 4.824 -23 -8.766 1 98.94 111 VAL B CA 1
ATOM 3055 C C . VAL B 1 111 ? 4.488 -21.734 -7.988 1 98.94 111 VAL B C 1
ATOM 3057 O O . VAL B 1 111 ? 5.355 -20.891 -7.766 1 98.94 111 VAL B O 1
ATOM 3060 N N . ALA B 1 112 ? 3.262 -21.609 -7.57 1 98.88 112 ALA B N 1
ATOM 3061 C CA . ALA B 1 112 ? 2.805 -20.375 -6.934 1 98.88 112 ALA B CA 1
ATOM 3062 C C . ALA B 1 112 ? 2.258 -20.656 -5.539 1 98.88 112 ALA B C 1
ATOM 3064 O O . ALA B 1 112 ? 1.738 -21.734 -5.27 1 98.88 112 ALA B O 1
ATOM 3065 N N . THR B 1 113 ? 2.346 -19.734 -4.68 1 98.75 113 THR B N 1
ATOM 3066 C CA . THR B 1 113 ? 1.751 -19.812 -3.35 1 98.75 113 THR B CA 1
ATOM 3067 C C . THR B 1 113 ? 1.653 -18.438 -2.719 1 98.75 113 THR B C 1
ATOM 3069 O O . THR B 1 113 ? 2.225 -17.469 -3.232 1 98.75 113 THR B O 1
ATOM 3072 N N . HIS B 1 114 ? 0.854 -18.312 -1.637 1 98.44 114 HIS B N 1
ATOM 3073 C CA . HIS B 1 114 ? 0.93 -17.141 -0.766 1 98.44 114 HIS B CA 1
ATOM 3074 C C . HIS B 1 114 ? 2.07 -17.281 0.238 1 98.44 114 HIS B C 1
ATOM 3076 O O . HIS B 1 114 ? 2.125 -18.25 0.993 1 98.44 114 HIS B O 1
ATOM 3082 N N . VAL B 1 115 ? 2.879 -16.281 0.265 1 98.44 115 VAL B N 1
ATOM 3083 C CA . VAL B 1 115 ? 3.99 -16.312 1.211 1 98.44 115 VAL B CA 1
ATOM 3084 C C . VAL B 1 115 ? 3.564 -15.672 2.531 1 98.44 115 VAL B C 1
ATOM 3086 O O . VAL B 1 115 ? 4.203 -15.891 3.566 1 98.44 115 VAL B O 1
ATOM 3089 N N . GLY B 1 116 ? 2.441 -14.93 2.5 1 97.88 116 GLY B N 1
ATOM 3090 C CA . GLY B 1 116 ? 1.922 -14.32 3.711 1 97.88 116 GLY B CA 1
ATOM 3091 C C . GLY B 1 116 ? 2.262 -12.844 3.824 1 97.88 116 GLY B C 1
ATOM 3092 O O . GLY B 1 116 ? 2.592 -12.195 2.826 1 97.88 116 GLY B O 1
ATOM 3093 N N . TYR B 1 117 ? 2.088 -12.273 5.035 1 97.94 117 TYR B N 1
ATOM 3094 C CA . TYR B 1 117 ? 2.32 -10.859 5.297 1 97.94 117 TYR B CA 1
ATOM 3095 C C . TYR B 1 117 ? 3.811 -10.562 5.422 1 97.94 117 TYR B C 1
ATOM 3097 O O . TYR B 1 117 ? 4.312 -10.312 6.52 1 97.94 117 TYR B O 1
ATOM 3105 N N . MET B 1 118 ? 4.477 -10.531 4.238 1 97 118 MET B N 1
ATOM 3106 C CA . MET B 1 118 ? 5.891 -10.164 4.25 1 97 118 MET B CA 1
ATOM 3107 C C . MET B 1 118 ? 6.09 -8.805 4.918 1 97 118 MET B C 1
ATOM 3109 O O . MET B 1 118 ? 5.434 -7.828 4.555 1 97 118 MET B O 1
ATOM 3113 N N . PRO B 1 119 ? 7.008 -8.711 5.883 1 95.94 119 PRO B N 1
ATOM 3114 C CA . PRO B 1 119 ? 7.195 -7.445 6.59 1 95.94 119 PRO B CA 1
ATOM 3115 C C . PRO B 1 119 ? 7.703 -6.332 5.676 1 95.94 119 PRO B C 1
ATOM 3117 O O . PRO B 1 119 ? 8.625 -6.547 4.887 1 95.94 119 PRO B O 1
ATOM 3120 N N . GLU B 1 120 ? 7.137 -5.184 5.766 1 95.88 120 GLU B N 1
ATOM 3121 C CA . GLU B 1 120 ? 7.652 -4.012 5.066 1 95.88 120 GLU B CA 1
ATOM 3122 C C . GLU B 1 120 ? 8.938 -3.504 5.711 1 95.88 120 GLU B C 1
ATOM 3124 O O . GLU B 1 120 ? 9.805 -2.955 5.031 1 95.88 120 GLU B O 1
ATOM 3129 N N . ASN B 1 121 ? 9.031 -3.652 7.074 1 96.25 121 ASN B N 1
ATOM 3130 C CA . ASN B 1 121 ? 10.266 -3.332 7.793 1 96.25 121 ASN B CA 1
ATOM 3131 C C . ASN B 1 121 ? 11.359 -4.352 7.508 1 96.25 121 ASN B C 1
ATOM 3133 O O . ASN B 1 121 ? 11.266 -5.508 7.922 1 96.25 121 ASN B O 1
ATOM 3137 N N . PRO B 1 122 ? 12.422 -3.928 6.82 1 95.69 122 PRO B N 1
ATOM 3138 C CA . PRO B 1 122 ? 13.461 -4.891 6.449 1 95.69 122 PRO B CA 1
ATOM 3139 C C . PRO B 1 122 ? 14.219 -5.43 7.66 1 95.69 122 PRO B C 1
ATOM 3141 O O . PRO B 1 122 ? 14.945 -6.422 7.543 1 95.69 122 PRO B O 1
ATOM 3144 N N . TYR B 1 123 ? 14.023 -4.801 8.828 1 95.44 123 TYR B N 1
ATOM 3145 C CA . TYR B 1 123 ? 14.742 -5.234 10.023 1 95.44 123 TYR B CA 1
ATOM 3146 C C . TYR B 1 123 ? 13.906 -6.227 10.828 1 95.44 123 TYR B C 1
ATOM 3148 O O . TYR B 1 123 ? 14.375 -6.773 11.828 1 95.44 123 TYR B O 1
ATOM 3156 N N . ASP B 1 124 ? 12.656 -6.43 10.445 1 95.75 124 ASP B N 1
ATOM 3157 C CA . ASP B 1 124 ? 11.844 -7.465 11.07 1 95.75 124 ASP B CA 1
ATOM 3158 C C . ASP B 1 124 ? 12.5 -8.836 10.938 1 95.75 124 ASP B C 1
ATOM 3160 O O . ASP B 1 124 ? 12.859 -9.25 9.836 1 95.75 124 ASP B O 1
ATOM 3164 N N . PRO B 1 125 ? 12.656 -9.531 12.039 1 95.19 125 PRO B N 1
ATOM 3165 C CA . PRO B 1 125 ? 13.32 -10.836 11.961 1 95.19 125 PRO B CA 1
ATOM 3166 C C . PRO B 1 125 ? 12.609 -11.812 11.023 1 95.19 125 PRO B C 1
ATOM 3168 O O . PRO B 1 125 ? 13.258 -12.68 10.43 1 95.19 125 PRO B O 1
ATOM 3171 N N . ASN B 1 126 ? 11.352 -11.672 10.891 1 96.38 126 ASN B N 1
ATOM 3172 C CA . ASN B 1 126 ? 10.625 -12.547 9.977 1 96.38 126 ASN B CA 1
ATOM 3173 C C . ASN B 1 126 ? 11.039 -12.312 8.531 1 96.38 126 ASN B C 1
ATOM 3175 O O . ASN B 1 126 ? 10.961 -13.219 7.699 1 96.38 126 ASN B O 1
ATOM 3179 N N . TYR B 1 127 ? 11.484 -11.102 8.211 1 97.56 127 TYR B N 1
ATOM 3180 C CA . TYR B 1 127 ? 11.906 -10.844 6.836 1 97.56 127 TYR B CA 1
ATOM 3181 C C . TYR B 1 127 ? 13.086 -11.734 6.453 1 97.56 127 TYR B C 1
ATOM 3183 O O . TYR B 1 127 ? 13.023 -12.461 5.461 1 97.56 127 TYR B O 1
ATOM 3191 N N . ALA B 1 128 ? 14.102 -11.75 7.262 1 97.44 128 ALA B N 1
ATOM 3192 C CA . ALA B 1 128 ? 15.297 -12.547 6.996 1 97.44 128 ALA B CA 1
ATOM 3193 C C . ALA B 1 128 ? 14.977 -14.039 7.023 1 97.44 128 ALA B C 1
ATOM 3195 O O . ALA B 1 128 ? 15.492 -14.812 6.211 1 97.44 128 ALA B O 1
ATOM 3196 N N . GLY B 1 129 ? 14.141 -14.43 7.965 1 98 129 GLY B N 1
ATOM 3197 C CA . GLY B 1 129 ? 13.773 -15.836 8.078 1 98 129 GLY B CA 1
ATOM 3198 C C . GLY B 1 129 ? 13.016 -16.359 6.875 1 98 129 GLY B C 1
ATOM 3199 O O . GLY B 1 129 ? 13.336 -17.438 6.355 1 98 129 GLY B O 1
ATOM 3200 N N . VAL B 1 130 ? 12.062 -15.602 6.441 1 98.56 130 VAL B N 1
ATOM 3201 C CA . VAL B 1 130 ? 11.258 -16 5.289 1 98.56 130 VAL B CA 1
ATOM 3202 C C . VAL B 1 130 ? 12.125 -16.016 4.031 1 98.56 130 VAL B C 1
ATOM 3204 O O . VAL B 1 130 ? 12.023 -16.922 3.205 1 98.56 130 VAL B O 1
ATOM 3207 N N . LEU B 1 131 ? 13 -14.992 3.934 1 98.44 131 LEU B N 1
ATOM 3208 C CA . LEU B 1 131 ? 13.867 -14.898 2.768 1 98.44 131 LEU B CA 1
ATOM 3209 C C . LEU B 1 131 ? 14.758 -16.125 2.652 1 98.44 131 LEU B C 1
ATOM 3211 O O . LEU B 1 131 ? 15 -16.625 1.549 1 98.44 131 LEU B O 1
ATOM 3215 N N . ALA B 1 132 ? 15.273 -16.578 3.736 1 98.31 132 ALA B N 1
ATOM 3216 C CA . ALA B 1 132 ? 16.109 -17.781 3.736 1 98.31 132 ALA B CA 1
ATOM 3217 C C . ALA B 1 132 ? 15.336 -18.984 3.197 1 98.31 132 ALA B C 1
ATOM 3219 O O . ALA B 1 132 ? 15.875 -19.766 2.406 1 98.31 132 ALA B O 1
ATOM 3220 N N . CYS B 1 133 ? 14.094 -19.125 3.598 1 98.62 133 CYS B N 1
ATOM 3221 C CA . CYS B 1 133 ? 13.242 -20.219 3.141 1 98.62 133 CYS B CA 1
ATOM 3222 C C . CYS B 1 133 ? 12.945 -20.094 1.652 1 98.62 133 CYS B C 1
ATOM 3224 O O . CYS B 1 133 ? 12.984 -21.078 0.918 1 98.62 133 CYS B O 1
ATOM 3226 N N . LEU B 1 134 ? 12.68 -18.891 1.251 1 98.81 134 LEU B N 1
ATOM 3227 C CA . LEU B 1 134 ? 12.352 -18.641 -0.146 1 98.81 134 LEU B CA 1
ATOM 3228 C C . LEU B 1 134 ? 13.531 -18.938 -1.053 1 98.81 134 LEU B C 1
ATOM 3230 O O . LEU B 1 134 ? 13.359 -19.5 -2.139 1 98.81 134 LEU B O 1
ATOM 3234 N N . LYS B 1 135 ? 14.742 -18.578 -0.624 1 98.69 135 LYS B N 1
ATOM 3235 C CA . LYS B 1 135 ? 15.938 -18.859 -1.41 1 98.69 135 LYS B CA 1
ATOM 3236 C C . LYS B 1 135 ? 16.109 -20.359 -1.618 1 98.69 135 LYS B C 1
ATOM 3238 O O . LYS B 1 135 ? 16.469 -20.812 -2.707 1 98.69 135 LYS B O 1
ATOM 3243 N N . GLU B 1 136 ? 15.766 -21.125 -0.633 1 98.5 136 GLU B N 1
ATOM 3244 C CA . GLU B 1 136 ? 15.852 -22.578 -0.754 1 98.5 136 GLU B CA 1
ATOM 3245 C C . GLU B 1 136 ? 14.82 -23.094 -1.749 1 98.5 136 GLU B C 1
ATOM 3247 O O . GLU B 1 136 ? 15.125 -23.984 -2.551 1 98.5 136 GLU B O 1
ATOM 3252 N N . LEU B 1 137 ? 13.656 -22.594 -1.667 1 98.81 137 LEU B N 1
ATOM 3253 C CA . LEU B 1 137 ? 12.602 -23 -2.582 1 98.81 137 LEU B CA 1
ATOM 3254 C C . LEU B 1 137 ? 12.945 -22.625 -4.02 1 98.81 137 LEU B C 1
ATOM 3256 O O . LEU B 1 137 ? 12.766 -23.438 -4.938 1 98.81 137 LEU B O 1
ATOM 3260 N N . VAL B 1 138 ? 13.445 -21.422 -4.234 1 98.81 138 VAL B N 1
ATOM 3261 C CA . VAL B 1 138 ? 13.805 -20.938 -5.566 1 98.81 138 VAL B CA 1
ATOM 3262 C C . VAL B 1 138 ? 14.953 -21.781 -6.125 1 98.81 138 VAL B C 1
ATOM 3264 O O . VAL B 1 138 ? 14.961 -22.109 -7.312 1 98.81 138 VAL B O 1
ATOM 3267 N N . LYS B 1 139 ? 15.922 -22.109 -5.27 1 98.38 139 LYS B N 1
ATOM 3268 C CA . LYS B 1 139 ? 17.016 -22.984 -5.684 1 98.38 139 LYS B CA 1
ATOM 3269 C C . LYS B 1 139 ? 16.484 -24.328 -6.176 1 98.38 139 LYS B C 1
ATOM 3271 O O . LYS B 1 139 ? 16.938 -24.844 -7.203 1 98.38 139 LYS B O 1
ATOM 3276 N N . GLN B 1 140 ? 15.57 -24.875 -5.441 1 98.31 140 GLN B N 1
ATOM 3277 C CA . GLN B 1 140 ? 14.977 -26.141 -5.844 1 98.31 140 GLN B CA 1
ATOM 3278 C C . GLN B 1 140 ? 14.234 -26.016 -7.168 1 98.31 140 GLN B C 1
ATOM 3280 O O . GLN B 1 140 ? 14.328 -26.891 -8.031 1 98.31 140 GLN B O 1
ATOM 3285 N N . CYS B 1 141 ? 13.469 -24.938 -7.281 1 98.75 141 CYS B N 1
ATOM 3286 C CA . CYS B 1 141 ? 12.789 -24.688 -8.547 1 98.75 141 CYS B CA 1
ATOM 3287 C C . CYS B 1 141 ? 13.789 -24.625 -9.695 1 98.75 141 CYS B C 1
ATOM 3289 O O . CYS B 1 141 ? 13.578 -25.234 -10.734 1 98.75 141 CYS B O 1
ATOM 3291 N N . ARG B 1 142 ? 14.836 -23.906 -9.492 1 97.88 142 ARG B N 1
ATOM 3292 C CA . ARG B 1 142 ? 15.859 -23.75 -10.523 1 97.88 142 ARG B CA 1
ATOM 3293 C C . ARG B 1 142 ? 16.422 -25.094 -10.953 1 97.88 142 ARG B C 1
ATOM 3295 O O . ARG B 1 142 ? 16.609 -25.344 -12.141 1 97.88 142 ARG B O 1
ATOM 3302 N N . GLU B 1 143 ? 16.688 -25.922 -10.039 1 97.12 143 GLU B N 1
ATOM 3303 C CA . GLU B 1 143 ? 17.234 -27.25 -10.32 1 97.12 143 GLU B CA 1
ATOM 3304 C C . GLU B 1 143 ? 16.281 -28.062 -11.188 1 97.12 143 GLU B C 1
ATOM 3306 O O . GLU B 1 143 ? 16.734 -28.906 -11.969 1 97.12 143 GLU B O 1
ATOM 3311 N N . ASN B 1 144 ? 15.023 -27.766 -11.078 1 97.19 144 ASN B N 1
ATOM 3312 C CA . ASN B 1 144 ? 14.008 -28.5 -11.828 1 97.19 144 ASN B CA 1
ATOM 3313 C C . ASN B 1 144 ? 13.578 -27.75 -13.086 1 97.19 144 ASN B C 1
ATOM 3315 O O . ASN B 1 144 ? 12.617 -28.125 -13.75 1 97.19 144 ASN B O 1
ATOM 3319 N N . GLY B 1 145 ? 14.234 -26.625 -13.344 1 97.75 145 GLY B N 1
ATOM 3320 C CA . GLY B 1 145 ? 13.82 -25.797 -14.461 1 97.75 145 GLY B CA 1
ATOM 3321 C C . GLY B 1 145 ? 12.484 -25.109 -14.234 1 97.75 145 GLY B C 1
ATOM 3322 O O . GLY B 1 145 ? 11.711 -24.938 -15.18 1 97.75 145 GLY B O 1
ATOM 3323 N N . GLN B 1 146 ? 12.203 -24.828 -12.992 1 98.81 146 GLN B N 1
ATOM 3324 C CA . GLN B 1 146 ? 10.922 -24.266 -12.594 1 98.81 146 GLN B CA 1
ATOM 3325 C C . GLN B 1 146 ? 11.078 -22.844 -12.062 1 98.81 146 GLN B C 1
ATOM 3327 O O . GLN B 1 146 ? 12.203 -22.375 -11.883 1 98.81 146 GLN B O 1
ATOM 3332 N N . ASN B 1 147 ? 9.953 -22.156 -11.914 1 98.88 147 ASN B N 1
ATOM 3333 C CA . ASN B 1 147 ? 9.875 -20.844 -11.289 1 98.88 147 ASN B CA 1
ATOM 3334 C C . ASN B 1 147 ? 9.047 -20.875 -10.008 1 98.88 147 ASN B C 1
ATOM 3336 O O . ASN B 1 147 ? 8.023 -21.562 -9.938 1 98.88 147 ASN B O 1
ATOM 3340 N N . PHE B 1 148 ? 9.516 -20.156 -9.055 1 98.94 148 PHE B N 1
ATOM 3341 C CA . PHE B 1 148 ? 8.711 -19.891 -7.863 1 98.94 148 PHE B CA 1
ATOM 3342 C C . PHE B 1 148 ? 7.98 -18.547 -7.992 1 98.94 148 PHE B C 1
ATOM 3344 O O . PHE B 1 148 ? 8.602 -17.516 -8.234 1 98.94 148 PHE B O 1
ATOM 3351 N N . LEU B 1 149 ? 6.668 -18.562 -7.797 1 98.94 149 LEU B N 1
ATOM 3352 C CA . LEU B 1 149 ? 5.879 -17.344 -7.988 1 98.94 149 LEU B CA 1
ATOM 3353 C C . LEU B 1 149 ? 5.188 -16.938 -6.691 1 98.94 149 LEU B C 1
ATOM 3355 O O . LEU B 1 149 ? 4.484 -17.75 -6.078 1 98.94 149 LEU B O 1
ATOM 3359 N N . PHE B 1 150 ? 5.398 -15.688 -6.32 1 98.81 150 PHE B N 1
ATOM 3360 C CA . PHE B 1 150 ? 4.625 -15.07 -5.246 1 98.81 150 PHE B CA 1
ATOM 3361 C C . PHE B 1 150 ? 3.201 -14.781 -5.703 1 98.81 150 PHE B C 1
ATOM 3363 O O . PHE B 1 150 ? 2.99 -14.016 -6.648 1 98.81 150 PHE B O 1
ATOM 3370 N N . GLU B 1 151 ? 2.287 -15.391 -5.066 1 98.62 151 GLU B N 1
ATOM 3371 C CA . GLU B 1 151 ? 0.93 -14.898 -5.277 1 98.62 151 GLU B CA 1
ATOM 3372 C C . GLU B 1 151 ? 0.674 -13.625 -4.48 1 98.62 151 GLU B C 1
ATOM 3374 O O . GLU B 1 151 ? 0.951 -13.57 -3.281 1 98.62 151 GLU B O 1
ATOM 3379 N N . THR B 1 152 ? 0.133 -12.609 -5.133 1 98.5 152 THR B N 1
ATOM 3380 C CA . THR B 1 152 ? -0.062 -11.328 -4.457 1 98.5 152 THR B CA 1
ATOM 3381 C C . THR B 1 152 ? -1.287 -11.375 -3.549 1 98.5 152 THR B C 1
ATOM 3383 O O . THR B 1 152 ? -2.24 -12.109 -3.822 1 98.5 152 THR B O 1
ATOM 3386 N N . GLY B 1 153 ? -1.205 -10.492 -2.471 1 95.69 153 GLY B N 1
ATOM 3387 C CA . GLY B 1 153 ? -2.326 -10.289 -1.565 1 95.69 153 GLY B CA 1
ATOM 3388 C C . GLY B 1 153 ? -1.969 -9.461 -0.347 1 95.69 153 GLY B C 1
ATOM 3389 O O . GLY B 1 153 ? -2.428 -8.328 -0.206 1 95.69 153 GLY B O 1
ATOM 3390 N N . GLN B 1 154 ? -1.024 -9.984 0.356 1 97.38 154 GLN B N 1
ATOM 3391 C CA . GLN B 1 154 ? -0.795 -9.43 1.688 1 97.38 154 GLN B CA 1
ATOM 3392 C C . GLN B 1 154 ? 0.34 -8.414 1.672 1 97.38 154 GLN B C 1
ATOM 3394 O O . GLN B 1 154 ? 0.57 -7.719 2.664 1 97.38 154 GLN B O 1
ATOM 3399 N N . GLU B 1 155 ? 1.074 -8.242 0.529 1 97 155 GLU B N 1
ATOM 3400 C CA . GLU B 1 155 ? 2.244 -7.375 0.466 1 97 155 GLU B CA 1
ATOM 3401 C C . GLU B 1 155 ? 2.025 -6.23 -0.521 1 97 155 GLU B C 1
ATOM 3403 O O . GLU B 1 155 ? 1.336 -6.395 -1.528 1 97 155 GLU B O 1
ATOM 3408 N N . THR B 1 156 ? 2.672 -5.105 -0.281 1 98.06 156 THR B N 1
ATOM 3409 C CA . THR B 1 156 ? 2.723 -4.062 -1.3 1 98.06 156 THR B CA 1
ATOM 3410 C C . THR B 1 156 ? 3.631 -4.473 -2.453 1 98.06 156 THR B C 1
ATOM 3412 O O . THR B 1 156 ? 4.52 -5.312 -2.281 1 98.06 156 THR B O 1
ATOM 3415 N N . PRO B 1 157 ? 3.439 -3.857 -3.629 1 98.62 157 PRO B N 1
ATOM 3416 C CA . PRO B 1 157 ? 4.305 -4.168 -4.77 1 98.62 157 PRO B CA 1
ATOM 3417 C C . PRO B 1 157 ? 5.781 -3.896 -4.48 1 98.62 157 PRO B C 1
ATOM 3419 O O . PRO B 1 157 ? 6.645 -4.676 -4.891 1 98.62 157 PRO B O 1
ATOM 3422 N N . VAL B 1 158 ? 6.113 -2.881 -3.715 1 98.5 158 VAL B N 1
ATOM 3423 C CA . VAL B 1 158 ? 7.504 -2.52 -3.447 1 98.5 158 VAL B CA 1
ATOM 3424 C C . VAL B 1 158 ? 8.141 -3.561 -2.531 1 98.5 158 VAL B C 1
ATOM 3426 O O . VAL B 1 158 ? 9.289 -3.953 -2.734 1 98.5 158 VAL B O 1
ATOM 3429 N N . THR B 1 159 ? 7.402 -4.004 -1.515 1 98.12 159 THR B N 1
ATOM 3430 C CA . THR B 1 159 ? 7.914 -5.031 -0.615 1 98.12 159 THR B CA 1
ATOM 3431 C C . THR B 1 159 ? 8.18 -6.328 -1.371 1 98.12 159 THR B C 1
ATOM 3433 O O . THR B 1 159 ? 9.203 -6.977 -1.155 1 98.12 159 THR B O 1
ATOM 3436 N N . LEU B 1 160 ? 7.238 -6.656 -2.201 1 98.44 160 LEU B N 1
ATOM 3437 C CA . LEU B 1 160 ? 7.391 -7.867 -2.998 1 98.44 160 LEU B CA 1
ATOM 3438 C C . LEU B 1 160 ? 8.594 -7.758 -3.93 1 98.44 160 LEU B C 1
ATOM 3440 O O . LEU B 1 160 ? 9.383 -8.703 -4.043 1 98.44 160 LEU B O 1
ATOM 3444 N N . LYS B 1 161 ? 8.711 -6.645 -4.594 1 98.56 161 LYS B N 1
ATOM 3445 C CA . LYS B 1 161 ? 9.859 -6.418 -5.473 1 98.56 161 LYS B CA 1
ATOM 3446 C C . LYS B 1 161 ? 11.172 -6.512 -4.695 1 98.56 161 LYS B C 1
ATOM 3448 O O . LYS B 1 161 ? 12.141 -7.113 -5.172 1 98.56 161 LYS B O 1
ATOM 3453 N N . ARG B 1 162 ? 11.234 -5.934 -3.535 1 98.69 162 ARG B N 1
ATOM 3454 C CA . ARG B 1 162 ? 12.43 -6.008 -2.701 1 98.69 162 ARG B CA 1
ATOM 3455 C C . ARG B 1 162 ? 12.797 -7.453 -2.396 1 98.69 162 ARG B C 1
ATOM 3457 O O . ARG B 1 162 ? 13.961 -7.836 -2.498 1 98.69 162 ARG B O 1
ATOM 3464 N N . ALA B 1 163 ? 11.797 -8.227 -1.993 1 98.62 163 ALA B N 1
ATOM 3465 C CA . ALA B 1 163 ? 12.039 -9.633 -1.675 1 98.62 163 ALA B CA 1
ATOM 3466 C C . ALA B 1 163 ? 12.625 -10.375 -2.873 1 98.62 163 ALA B C 1
ATOM 3468 O O . ALA B 1 163 ? 13.586 -11.133 -2.734 1 98.62 163 ALA B O 1
ATOM 3469 N N . ILE B 1 164 ? 12.047 -10.133 -4.043 1 98.81 164 ILE B N 1
ATOM 3470 C CA . ILE B 1 164 ? 12.508 -10.789 -5.262 1 98.81 164 ILE B CA 1
ATOM 3471 C C . ILE B 1 164 ? 13.945 -10.352 -5.559 1 98.81 164 ILE B C 1
ATOM 3473 O O . ILE B 1 164 ? 14.805 -11.188 -5.844 1 98.81 164 ILE B O 1
ATOM 3477 N N . GLN B 1 165 ? 14.195 -9.039 -5.43 1 98.75 165 GLN B N 1
ATOM 3478 C CA . GLN B 1 165 ? 15.539 -8.523 -5.672 1 98.75 165 GLN B CA 1
ATOM 3479 C C . GLN B 1 165 ? 16.531 -9.102 -4.672 1 98.75 165 GLN B C 1
ATOM 3481 O O . GLN B 1 165 ? 17.672 -9.406 -5.031 1 98.75 165 GLN B O 1
ATOM 3486 N N . ASP B 1 166 ? 16.141 -9.242 -3.475 1 98.69 166 ASP B N 1
ATOM 3487 C CA . ASP B 1 166 ? 17.016 -9.797 -2.451 1 98.69 166 ASP B CA 1
ATOM 3488 C C . ASP B 1 166 ? 17.328 -11.266 -2.729 1 98.69 166 ASP B C 1
ATOM 3490 O O . ASP B 1 166 ? 18.438 -11.742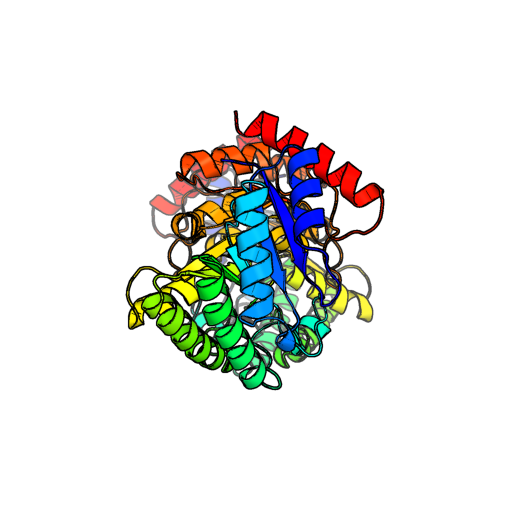 -2.441 1 98.69 166 ASP B O 1
ATOM 3494 N N . ILE B 1 167 ? 16.375 -12 -3.238 1 98.75 167 ILE B N 1
ATOM 3495 C CA . ILE B 1 167 ? 16.594 -13.383 -3.648 1 98.75 167 ILE B CA 1
ATOM 3496 C C . ILE B 1 167 ? 17.578 -13.414 -4.816 1 98.75 167 ILE B C 1
ATOM 3498 O O . ILE B 1 167 ? 18.547 -14.18 -4.805 1 98.75 167 ILE B O 1
ATOM 3502 N N . GLU B 1 168 ? 17.359 -12.547 -5.77 1 98.5 168 GLU B N 1
ATOM 3503 C CA . GLU B 1 168 ? 18.156 -12.531 -6.992 1 98.5 168 GLU B CA 1
ATOM 3504 C C . GLU B 1 168 ? 19.594 -12.109 -6.707 1 98.5 168 GLU B C 1
ATOM 3506 O O . GLU B 1 168 ? 20.516 -12.5 -7.426 1 98.5 168 GLU B O 1
ATOM 3511 N N . LYS B 1 169 ? 19.75 -11.25 -5.691 1 98 169 LYS B N 1
ATOM 3512 C CA . LYS B 1 169 ? 21.109 -10.844 -5.305 1 98 169 LYS B CA 1
ATOM 3513 C C . LYS B 1 169 ? 21.984 -12.055 -5.02 1 98 169 LYS B C 1
ATOM 3515 O O . LYS B 1 169 ? 23.172 -12.055 -5.332 1 98 169 LYS B O 1
ATOM 3520 N N . GLU B 1 170 ? 21.391 -13.039 -4.492 1 97.06 170 GLU B N 1
ATOM 3521 C CA . GLU B 1 170 ? 22.156 -14.219 -4.102 1 97.06 170 GLU B CA 1
ATOM 3522 C C . GLU B 1 170 ? 22.094 -15.297 -5.18 1 97.06 170 GLU B C 1
ATOM 3524 O O . GLU B 1 170 ? 23.094 -15.961 -5.469 1 97.06 170 GLU B O 1
ATOM 3529 N N . LEU B 1 171 ? 20.953 -15.445 -5.848 1 97.88 171 LEU B N 1
ATOM 3530 C CA . LEU B 1 171 ? 20.734 -16.625 -6.684 1 97.88 171 LEU B CA 1
ATOM 3531 C C . LEU B 1 171 ? 20.812 -16.25 -8.164 1 97.88 171 LEU B C 1
ATOM 3533 O O . LEU B 1 171 ? 20.812 -17.141 -9.023 1 97.88 171 LEU B O 1
ATOM 3537 N N . GLY B 1 172 ? 20.938 -14.945 -8.43 1 97.06 172 GLY B N 1
ATOM 3538 C CA . GLY B 1 172 ? 20.891 -14.5 -9.812 1 97.06 172 GLY B CA 1
ATOM 3539 C C . GLY B 1 172 ? 19.484 -14.305 -10.344 1 97.06 172 GLY B C 1
ATOM 3540 O O . GLY B 1 172 ? 18.516 -14.719 -9.695 1 97.06 172 GLY B O 1
ATOM 3541 N N . LYS B 1 173 ? 19.422 -13.695 -11.492 1 95.75 173 LYS B N 1
ATOM 3542 C CA . LYS B 1 173 ? 18.125 -13.391 -12.094 1 95.75 173 LYS B CA 1
ATOM 3543 C C . LYS B 1 173 ? 17.484 -14.648 -12.672 1 95.75 173 LYS B C 1
ATOM 3545 O O . LYS B 1 173 ? 18.188 -15.547 -13.133 1 95.75 173 LYS B O 1
ATOM 3550 N N . GLY B 1 174 ? 16.219 -14.625 -12.438 1 93.75 174 GLY B N 1
ATOM 3551 C CA . GLY B 1 174 ? 15.453 -15.719 -13.008 1 93.75 174 GLY B CA 1
ATOM 3552 C C . GLY B 1 174 ? 14.898 -16.672 -11.961 1 93.75 174 GLY B C 1
ATOM 3553 O O . GLY B 1 174 ? 15.234 -16.562 -10.781 1 93.75 174 GLY B O 1
ATOM 3554 N N . ASN B 1 175 ? 13.836 -17.484 -12.273 1 98 175 ASN B N 1
ATOM 3555 C CA . ASN B 1 175 ? 13.203 -18.578 -11.562 1 98 175 ASN B CA 1
ATOM 3556 C C . ASN B 1 175 ? 12.328 -18.078 -10.414 1 98 175 ASN B C 1
ATOM 3558 O O . ASN B 1 175 ? 11.875 -18.859 -9.578 1 98 175 ASN B O 1
ATOM 3562 N N . VAL B 1 176 ? 12.297 -16.797 -10.188 1 98.88 176 VAL B N 1
ATOM 3563 C CA . VAL B 1 176 ? 11.391 -16.234 -9.188 1 98.88 176 VAL B CA 1
ATOM 3564 C C . VAL B 1 176 ? 10.57 -15.109 -9.812 1 98.88 176 VAL B C 1
ATOM 3566 O O . VAL B 1 176 ? 11.094 -14.312 -10.602 1 98.88 176 VAL B O 1
ATOM 3569 N N . GLY B 1 177 ? 9.312 -15.078 -9.531 1 98.75 177 GLY B N 1
ATOM 3570 C CA . GLY B 1 177 ? 8.422 -14.078 -10.102 1 98.75 177 GLY B CA 1
ATOM 3571 C C . GLY B 1 177 ? 7.102 -13.961 -9.359 1 98.75 177 GLY B C 1
ATOM 3572 O O . GLY B 1 177 ? 7.055 -14.133 -8.141 1 98.75 177 GLY B O 1
ATOM 3573 N N . ILE B 1 178 ? 6.105 -13.547 -10.109 1 98.88 178 ILE B N 1
ATOM 3574 C CA . ILE B 1 178 ? 4.848 -13.188 -9.461 1 98.88 178 ILE B CA 1
ATOM 3575 C C . ILE B 1 178 ? 3.684 -13.836 -10.195 1 98.88 178 ILE B C 1
ATOM 3577 O O . ILE B 1 178 ? 3.623 -13.797 -11.43 1 98.88 178 ILE B O 1
ATOM 3581 N N . ASN B 1 179 ? 2.855 -14.578 -9.492 1 98.88 179 ASN B N 1
ATOM 3582 C CA . ASN B 1 179 ? 1.478 -14.828 -9.906 1 98.88 179 ASN B CA 1
ATOM 3583 C C . ASN B 1 179 ? 0.537 -13.734 -9.414 1 98.88 179 ASN B C 1
ATOM 3585 O O . ASN B 1 179 ? 0.069 -13.773 -8.273 1 98.88 179 ASN B O 1
ATOM 3589 N N . LEU B 1 180 ? 0.238 -12.797 -10.266 1 98.88 180 LEU B N 1
ATOM 3590 C CA . LEU B 1 180 ? -0.45 -11.57 -9.875 1 98.88 180 LEU B CA 1
ATOM 3591 C C . LEU B 1 180 ? -1.954 -11.805 -9.766 1 98.88 180 LEU B C 1
ATOM 3593 O O . LEU B 1 180 ? -2.607 -12.133 -10.758 1 98.88 180 LEU B O 1
ATOM 3597 N N . ASP B 1 181 ? -2.467 -11.75 -8.641 1 98.81 181 ASP B N 1
ATOM 3598 C CA . ASP B 1 181 ? -3.898 -11.594 -8.406 1 98.81 181 ASP B CA 1
ATOM 3599 C C . ASP B 1 181 ? -4.258 -10.125 -8.188 1 98.81 181 ASP B C 1
ATOM 3601 O O . ASP B 1 181 ? -4.082 -9.594 -7.094 1 98.81 181 ASP B O 1
ATOM 3605 N N . PRO B 1 182 ? -4.742 -9.461 -9.156 1 98.75 182 PRO B N 1
ATOM 3606 C CA . PRO B 1 182 ? -4.988 -8.023 -9.047 1 98.75 182 PRO B CA 1
ATOM 3607 C C . PRO B 1 182 ? -6.074 -7.688 -8.023 1 98.75 182 PRO B C 1
ATOM 3609 O O . PRO B 1 182 ? -6.023 -6.633 -7.387 1 98.75 182 PRO B O 1
ATOM 3612 N N . ALA B 1 183 ? -7.043 -8.578 -7.848 1 98.69 183 ALA B N 1
ATOM 3613 C CA . ALA B 1 183 ? -8.125 -8.336 -6.895 1 98.69 183 ALA B CA 1
ATOM 3614 C C . ALA B 1 183 ? -7.609 -8.375 -5.461 1 98.69 183 ALA B C 1
ATOM 3616 O O . ALA B 1 183 ? -8.062 -7.605 -4.609 1 98.69 183 ALA B O 1
ATOM 3617 N N . ASN B 1 184 ? -6.699 -9.305 -5.195 1 98.62 184 ASN B N 1
ATOM 3618 C CA . ASN B 1 184 ? -6.113 -9.359 -3.859 1 98.62 184 ASN B CA 1
ATOM 3619 C C . ASN B 1 184 ? -5.395 -8.055 -3.51 1 98.62 184 ASN B C 1
ATOM 3621 O O . ASN B 1 184 ? -5.488 -7.574 -2.381 1 98.62 184 ASN B O 1
ATOM 3625 N N . LEU B 1 185 ? -4.648 -7.457 -4.461 1 98.75 185 LEU B N 1
ATOM 3626 C CA . LEU B 1 185 ? -4.016 -6.168 -4.211 1 98.75 185 LEU B CA 1
ATOM 3627 C C . LEU B 1 185 ? -5.043 -5.133 -3.777 1 98.75 185 LEU B C 1
ATOM 3629 O O . LEU B 1 185 ? -4.801 -4.359 -2.846 1 98.75 185 LEU B O 1
ATOM 3633 N N . VAL B 1 186 ? -6.184 -5.176 -4.445 1 98.81 186 VAL B N 1
ATOM 3634 C CA . VAL B 1 186 ? -7.242 -4.215 -4.16 1 98.81 186 VAL B CA 1
ATOM 3635 C C . VAL B 1 186 ? -7.863 -4.52 -2.799 1 98.81 186 VAL B C 1
ATOM 3637 O O . VAL B 1 186 ? -7.914 -3.652 -1.924 1 98.81 186 VAL B O 1
ATOM 3640 N N . MET B 1 187 ? -8.258 -5.754 -2.541 1 98.81 187 MET B N 1
ATOM 3641 C CA . MET B 1 187 ? -9.047 -6.148 -1.376 1 98.81 187 MET B CA 1
ATOM 3642 C C . MET B 1 187 ? -8.227 -6.012 -0.096 1 98.81 187 MET B C 1
ATOM 3644 O O . MET B 1 187 ? -8.781 -5.777 0.978 1 98.81 187 MET B O 1
ATOM 3648 N N . TYR B 1 188 ? -6.941 -6.16 -0.219 1 98.62 188 TYR B N 1
ATOM 3649 C CA . TYR B 1 188 ? -6.082 -5.98 0.945 1 98.62 188 TYR B CA 1
ATOM 3650 C C . TYR B 1 188 ? -5.621 -4.531 1.064 1 98.62 188 TYR B C 1
ATOM 3652 O O . TYR B 1 188 ? -4.902 -4.176 2 1 98.62 188 TYR B O 1
ATOM 3660 N N . GLY B 1 189 ? -5.973 -3.672 0.109 1 98.5 189 GLY B N 1
ATOM 3661 C CA . GLY B 1 189 ? -5.605 -2.264 0.139 1 98.5 189 GLY B CA 1
ATOM 3662 C C . GLY B 1 189 ? -4.133 -2.025 -0.134 1 98.5 189 GLY B C 1
ATOM 3663 O O . GLY B 1 189 ? -3.535 -1.1 0.42 1 98.5 189 GLY B O 1
ATOM 3664 N N . LYS B 1 190 ? -3.529 -2.85 -1.007 1 98.5 190 LYS B N 1
ATOM 3665 C CA . LYS B 1 190 ? -2.08 -2.799 -1.166 1 98.5 190 LYS B CA 1
ATOM 3666 C C . LYS B 1 190 ? -1.69 -1.998 -2.406 1 98.5 190 LYS B C 1
ATOM 3668 O O . LYS B 1 190 ? -0.605 -1.416 -2.459 1 98.5 190 LYS B O 1
ATOM 3673 N N . ALA B 1 191 ? -2.6 -1.984 -3.418 1 98.62 191 ALA B N 1
ATOM 3674 C CA . ALA B 1 191 ? -2.174 -1.252 -4.605 1 98.62 191 ALA B CA 1
ATOM 3675 C C . ALA B 1 191 ? -3.281 -1.225 -5.656 1 98.62 191 ALA B C 1
ATOM 3677 O O . ALA B 1 191 ? -4.18 -2.066 -5.641 1 98.62 191 ALA B O 1
ATOM 3678 N N . ASN B 1 192 ? -3.182 -0.229 -6.512 1 98.62 192 ASN B N 1
ATOM 3679 C CA . ASN B 1 192 ? -3.816 -0.285 -7.82 1 98.62 192 ASN B CA 1
ATOM 3680 C C . ASN B 1 192 ? -3.109 -1.271 -8.75 1 98.62 192 ASN B C 1
ATOM 3682 O O . ASN B 1 192 ? -1.905 -1.153 -8.984 1 98.62 192 ASN B O 1
ATOM 3686 N N . PRO B 1 193 ? -3.875 -2.221 -9.242 1 98.62 193 PRO B N 1
ATOM 3687 C CA . PRO B 1 193 ? -3.197 -3.275 -9.992 1 98.62 193 PRO B CA 1
ATOM 3688 C C . PRO B 1 193 ? -2.471 -2.744 -11.227 1 98.62 193 PRO B C 1
ATOM 3690 O O . PRO B 1 193 ? -1.42 -3.27 -11.609 1 98.62 193 PRO B O 1
ATOM 3693 N N . VAL B 1 194 ? -3.014 -1.743 -11.891 1 98.62 194 VAL B N 1
ATOM 3694 C CA . VAL B 1 194 ? -2.363 -1.175 -13.07 1 98.62 194 VAL B CA 1
ATOM 3695 C C . VAL B 1 194 ? -1.054 -0.503 -12.664 1 98.62 194 VAL B C 1
ATOM 3697 O O . VAL B 1 194 ? -0.022 -0.7 -13.312 1 98.62 194 VAL B O 1
ATOM 3700 N N . ASP B 1 195 ? -1.093 0.281 -11.562 1 98.56 195 ASP B N 1
ATOM 3701 C CA . ASP B 1 195 ? 0.108 0.93 -11.047 1 98.56 195 ASP B CA 1
ATOM 3702 C C . ASP B 1 195 ? 1.146 -0.101 -10.609 1 98.56 195 ASP B C 1
ATOM 3704 O O . ASP B 1 195 ? 2.35 0.122 -10.758 1 98.56 195 ASP B O 1
ATOM 3708 N N . ALA B 1 196 ? 0.677 -1.179 -10.055 1 98.75 196 ALA B N 1
ATOM 3709 C CA . ALA B 1 196 ? 1.584 -2.215 -9.57 1 98.75 196 ALA B CA 1
ATOM 3710 C C . ALA B 1 196 ? 2.463 -2.748 -10.695 1 98.75 196 ALA B C 1
ATOM 3712 O O . ALA B 1 196 ? 3.617 -3.117 -10.469 1 98.75 196 ALA B O 1
ATOM 3713 N N . LEU B 1 197 ? 1.923 -2.803 -11.922 1 98.69 197 LEU B N 1
ATOM 3714 C CA . LEU B 1 197 ? 2.668 -3.295 -13.07 1 98.69 197 LEU B CA 1
ATOM 3715 C C . LEU B 1 197 ? 3.824 -2.359 -13.414 1 98.69 197 LEU B C 1
ATOM 3717 O O . LEU B 1 197 ? 4.805 -2.779 -14.031 1 98.69 197 LEU B O 1
ATOM 3721 N N . GLU B 1 198 ? 3.752 -1.121 -12.969 1 97.31 198 GLU B N 1
ATOM 3722 C CA . GLU B 1 198 ? 4.871 -0.199 -13.133 1 97.31 198 GLU B CA 1
ATOM 3723 C C . GLU B 1 198 ? 6.008 -0.532 -12.164 1 97.31 198 GLU B C 1
ATOM 3725 O O . GLU B 1 198 ? 7.172 -0.25 -12.445 1 97.31 198 GLU B O 1
ATOM 3730 N N . VAL B 1 199 ? 5.664 -1.138 -11.102 1 98.5 199 VAL B N 1
ATOM 3731 C CA . VAL B 1 199 ? 6.629 -1.411 -10.039 1 98.5 199 VAL B CA 1
ATOM 3732 C C . VAL B 1 199 ? 7.285 -2.77 -10.273 1 98.5 199 VAL B C 1
ATOM 3734 O O . VAL B 1 199 ? 8.508 -2.867 -10.352 1 98.5 199 VAL B O 1
ATOM 3737 N N . PHE B 1 200 ? 6.406 -3.812 -10.539 1 98.56 200 PHE B N 1
ATOM 3738 C CA . PHE B 1 200 ? 6.984 -5.152 -10.562 1 98.56 200 PHE B CA 1
ATOM 3739 C C . PHE B 1 200 ? 6.574 -5.898 -11.828 1 98.56 200 PHE B C 1
ATOM 3741 O O . PHE B 1 200 ? 6.605 -7.129 -11.867 1 98.56 200 PHE B O 1
ATOM 3748 N N . GLY B 1 201 ? 6.164 -5.191 -12.891 1 98.44 201 GLY B N 1
ATOM 3749 C CA . GLY B 1 201 ? 5.641 -5.797 -14.109 1 98.44 201 GLY B CA 1
ATOM 3750 C C . GLY B 1 201 ? 6.598 -6.785 -14.742 1 98.44 201 GLY B C 1
ATOM 3751 O O . GLY B 1 201 ? 6.172 -7.789 -15.312 1 98.44 201 GLY B O 1
ATOM 3752 N N . GLU B 1 202 ? 7.887 -6.586 -14.648 1 97.94 202 GLU B N 1
ATOM 3753 C CA . GLU B 1 202 ? 8.906 -7.422 -15.273 1 97.94 202 GLU B CA 1
ATOM 3754 C C . GLU B 1 202 ? 8.945 -8.812 -14.648 1 97.94 202 GLU B C 1
ATOM 3756 O O . GLU B 1 202 ? 9.516 -9.742 -15.219 1 97.94 202 GLU B O 1
ATOM 3761 N N . TYR B 1 203 ? 8.297 -8.938 -13.477 1 98.44 203 TYR B N 1
ATOM 3762 C CA . TYR B 1 203 ? 8.375 -10.188 -12.742 1 98.44 203 TYR B CA 1
ATOM 3763 C C . TYR B 1 203 ? 7.09 -10.992 -12.883 1 98.44 203 TYR B C 1
ATOM 3765 O O . TYR B 1 203 ? 6.988 -12.117 -12.383 1 98.44 203 TYR B O 1
ATOM 3773 N N . VAL B 1 204 ? 6.074 -10.484 -13.547 1 98.69 204 VAL B N 1
ATOM 3774 C CA . VAL B 1 204 ? 4.773 -11.141 -13.617 1 98.69 204 VAL B CA 1
ATOM 3775 C C . VAL B 1 204 ? 4.84 -12.312 -14.594 1 98.69 204 VAL B C 1
ATOM 3777 O O . VAL B 1 204 ? 5.172 -12.125 -15.766 1 98.69 204 VAL B O 1
ATOM 3780 N N . MET B 1 205 ? 4.504 -13.484 -14.109 1 98.44 205 MET B N 1
ATOM 3781 C CA . MET B 1 205 ? 4.598 -14.703 -14.906 1 98.44 205 MET B CA 1
ATOM 3782 C C . MET B 1 205 ? 3.248 -15.406 -14.992 1 98.44 205 MET B C 1
ATOM 3784 O O . MET B 1 205 ? 3.07 -16.328 -15.789 1 98.44 205 MET B O 1
ATOM 3788 N N . GLY B 1 206 ? 2.322 -15.039 -14.211 1 98.44 206 GLY B N 1
ATOM 3789 C CA . GLY B 1 206 ? 0.958 -15.539 -14.172 1 98.44 206 GLY B CA 1
ATOM 3790 C C . GLY B 1 206 ? -0.033 -14.531 -13.625 1 98.44 206 GLY B C 1
ATOM 3791 O O . GLY B 1 206 ? 0.348 -13.609 -12.898 1 98.44 206 GLY B O 1
ATOM 3792 N N . ILE B 1 207 ? -1.283 -14.711 -13.953 1 98.56 207 ILE B N 1
ATOM 3793 C CA . ILE B 1 207 ? -2.291 -13.742 -13.531 1 98.56 207 ILE B CA 1
ATOM 3794 C C . ILE B 1 207 ? -3.584 -14.469 -13.172 1 98.56 207 ILE B C 1
ATOM 3796 O O . ILE B 1 207 ? -4.02 -15.367 -13.891 1 98.56 207 ILE B O 1
ATOM 3800 N N . HIS B 1 208 ? -4.133 -14.031 -12.086 1 98.69 208 HIS B N 1
ATOM 3801 C CA . HIS B 1 208 ? -5.504 -14.43 -11.773 1 98.69 208 HIS B CA 1
ATOM 3802 C C . HIS B 1 208 ? -6.508 -13.422 -12.328 1 98.69 208 HIS B C 1
ATOM 3804 O O . HIS B 1 208 ? -6.262 -12.211 -12.297 1 98.69 208 HIS B O 1
ATOM 3810 N N . GLY B 1 209 ? -7.574 -13.938 -12.891 1 98.12 209 GLY B N 1
ATOM 3811 C CA . GLY B 1 209 ? -8.742 -13.125 -13.195 1 98.12 209 GLY B CA 1
ATOM 3812 C C . GLY B 1 209 ? -9.742 -13.07 -12.055 1 98.12 209 GLY B C 1
ATOM 3813 O O . GLY B 1 209 ? -10.625 -13.922 -11.961 1 98.12 209 GLY B O 1
ATOM 3814 N N . LYS B 1 210 ? -9.648 -12.18 -11.242 1 98 210 LYS B N 1
ATOM 3815 C CA . LYS B 1 210 ? -10.445 -11.922 -10.047 1 98 210 LYS B CA 1
ATOM 3816 C C . LYS B 1 210 ? -10.688 -10.422 -9.859 1 98 210 LYS B C 1
ATOM 3818 O O . LYS B 1 210 ? -9.953 -9.602 -10.398 1 98 210 LYS B O 1
ATOM 3823 N N . ASP B 1 211 ? -11.805 -10.078 -9.242 1 98.31 211 ASP B N 1
ATOM 3824 C CA . ASP B 1 211 ? -12.07 -8.656 -9.039 1 98.31 211 ASP B CA 1
ATOM 3825 C C . ASP B 1 211 ? -12.57 -8.391 -7.621 1 98.31 211 ASP B C 1
ATOM 3827 O O . ASP B 1 211 ? -13.047 -9.297 -6.941 1 98.31 211 ASP B O 1
ATOM 3831 N N . GLY B 1 212 ? -12.32 -7.242 -7.184 1 98.25 212 GLY B N 1
ATOM 3832 C CA . GLY B 1 212 ? -12.703 -6.859 -5.832 1 98.25 212 GLY B CA 1
ATOM 3833 C C . GLY B 1 212 ? -12.695 -5.355 -5.613 1 98.25 212 GLY B C 1
ATOM 3834 O O . GLY B 1 212 ? -12.383 -4.594 -6.527 1 98.25 212 GLY B O 1
ATOM 3835 N N . LYS B 1 213 ? -13.086 -4.945 -4.426 1 98.75 213 LYS B N 1
ATOM 3836 C CA . LYS B 1 213 ? -13.141 -3.541 -4.027 1 98.75 213 LYS B CA 1
ATOM 3837 C C . LYS B 1 213 ? -12.18 -3.256 -2.873 1 98.75 213 LYS B C 1
ATOM 3839 O O . LYS B 1 213 ? -11.828 -4.164 -2.119 1 98.75 213 LYS B O 1
ATOM 3844 N N . TYR B 1 214 ? -11.789 -1.968 -2.801 1 98.69 214 TYR B N 1
ATOM 3845 C CA . TYR B 1 214 ? -10.938 -1.568 -1.688 1 98.69 214 TYR B CA 1
ATOM 3846 C C . TYR B 1 214 ? -11.672 -1.688 -0.361 1 98.69 214 TYR B C 1
ATOM 3848 O O . TYR B 1 214 ? -12.898 -1.538 -0.311 1 98.69 214 TYR B O 1
ATOM 3856 N N . PRO B 1 215 ? -10.891 -1.899 0.756 1 98.5 215 PRO B N 1
ATOM 3857 C CA . PRO B 1 215 ? -11.523 -1.837 2.078 1 98.5 215 PRO B CA 1
ATOM 3858 C C . PRO B 1 215 ? -12.023 -0.438 2.428 1 98.5 215 PRO B C 1
ATOM 3860 O O . PRO B 1 215 ? -11.328 0.552 2.18 1 98.5 215 PRO B O 1
ATOM 3863 N N . THR B 1 216 ? -13.164 -0.343 2.943 1 95.94 216 THR B N 1
ATOM 3864 C CA . THR B 1 216 ? -13.688 0.925 3.432 1 95.94 216 THR B CA 1
ATOM 3865 C C . THR B 1 216 ? -13.805 0.912 4.953 1 95.94 216 THR B C 1
ATOM 3867 O O . THR B 1 216 ? -14.242 1.895 5.555 1 95.94 216 THR B O 1
ATOM 3870 N N . ASP B 1 217 ? -13.562 -0.202 5.559 1 97.94 217 ASP B N 1
ATOM 3871 C CA . ASP B 1 217 ? -13.344 -0.401 6.988 1 97.94 217 ASP B CA 1
ATOM 3872 C C . ASP B 1 217 ? -11.914 -0.85 7.266 1 97.94 217 ASP B C 1
ATOM 3874 O O . ASP B 1 217 ? -11.453 -1.856 6.719 1 97.94 217 ASP B O 1
ATOM 3878 N N . GLY B 1 218 ? -11.195 -0.088 8.086 1 98.06 218 GLY B N 1
ATOM 3879 C CA . GLY B 1 218 ? -9.789 -0.36 8.352 1 98.06 218 GLY B CA 1
ATOM 3880 C C . GLY B 1 218 ? -9.555 -1.711 9 1 98.06 218 GLY B C 1
ATOM 3881 O O . GLY B 1 218 ? -8.422 -2.188 9.062 1 98.06 218 GLY B O 1
ATOM 3882 N N . HIS B 1 219 ? -10.641 -2.404 9.344 1 98.38 219 HIS B N 1
ATOM 3883 C CA . HIS B 1 219 ? -10.523 -3.648 10.094 1 98.38 219 HIS B CA 1
ATOM 3884 C C . HIS B 1 219 ? -10.93 -4.848 9.242 1 98.38 219 HIS B C 1
ATOM 3886 O O . HIS B 1 219 ? -10.789 -5.996 9.664 1 98.38 219 HIS B O 1
ATOM 3892 N N . MET B 1 220 ? -11.445 -4.574 8.031 1 98.38 220 MET B N 1
ATOM 3893 C CA . MET B 1 220 ? -11.977 -5.645 7.195 1 98.38 220 MET B CA 1
ATOM 3894 C C . MET B 1 220 ? -11.43 -5.555 5.777 1 98.38 220 MET B C 1
ATOM 3896 O O . MET B 1 220 ? -11.25 -4.461 5.242 1 98.38 220 MET B O 1
ATOM 3900 N N . LEU B 1 221 ? -11.289 -6.699 5.195 1 98.38 221 LEU B N 1
ATOM 3901 C CA . LEU B 1 221 ? -10.883 -6.754 3.795 1 98.38 221 LEU B CA 1
ATOM 3902 C C . LEU B 1 221 ? -11.969 -6.18 2.891 1 98.38 221 LEU B C 1
ATOM 3904 O O . LEU B 1 221 ? -13.141 -6.125 3.275 1 98.38 221 LEU B O 1
ATOM 3908 N N . GLY B 1 222 ? -11.531 -5.766 1.73 1 98.44 222 GLY B N 1
ATOM 3909 C CA . GLY B 1 222 ? -12.5 -5.434 0.697 1 98.44 222 GLY B CA 1
ATOM 3910 C C . GLY B 1 222 ? -13.266 -6.637 0.189 1 98.44 222 GLY B C 1
ATOM 3911 O O . GLY B 1 222 ? -12.844 -7.777 0.383 1 98.44 222 GLY B O 1
ATOM 3912 N N . ASP B 1 223 ? -14.328 -6.398 -0.559 1 97.75 223 ASP B N 1
ATOM 3913 C CA . ASP B 1 223 ? -15.188 -7.469 -1.043 1 97.75 223 ASP B CA 1
ATOM 3914 C C . ASP B 1 223 ? -14.734 -7.973 -2.41 1 97.75 223 ASP B C 1
ATOM 3916 O O . ASP B 1 223 ? -14.375 -7.176 -3.281 1 97.75 223 ASP B O 1
ATOM 3920 N N . GLU B 1 224 ? -14.727 -9.297 -2.51 1 97.12 224 GLU B N 1
ATOM 3921 C CA . GLU B 1 224 ? -14.664 -9.844 -3.859 1 97.12 224 GLU B CA 1
ATOM 3922 C C . GLU B 1 224 ? -15.977 -9.633 -4.605 1 97.12 224 GLU B C 1
ATOM 3924 O O . GLU B 1 224 ? -17.062 -9.797 -4.031 1 97.12 224 GLU B O 1
ATOM 3929 N N . VAL B 1 225 ? -15.898 -9.273 -5.832 1 96.88 225 VAL B N 1
ATOM 3930 C CA . VAL B 1 225 ? -17.078 -9.102 -6.676 1 96.88 225 VAL B CA 1
ATOM 3931 C C . VAL B 1 225 ? -16.844 -9.766 -8.031 1 96.88 225 VAL B C 1
ATOM 3933 O O . VAL B 1 225 ? -15.711 -10.117 -8.367 1 96.88 225 VAL B O 1
ATOM 3936 N N . PRO B 1 226 ? -17.859 -10.062 -8.805 1 95.56 226 PRO B N 1
ATOM 3937 C CA . PRO B 1 226 ? -17.656 -10.602 -10.148 1 95.56 226 PRO B CA 1
ATOM 3938 C C . PRO B 1 226 ? -16.75 -9.719 -11.008 1 95.56 226 PRO B C 1
ATOM 3940 O O . PRO B 1 226 ? -16.766 -8.492 -10.859 1 95.56 226 PRO B O 1
ATOM 3943 N N . LEU B 1 227 ? -16.047 -10.422 -11.844 1 97.12 227 LEU B N 1
ATOM 3944 C CA . LEU B 1 227 ? -15.109 -9.727 -12.719 1 97.12 227 LEU B CA 1
ATOM 3945 C C . LEU B 1 227 ? -15.82 -8.617 -13.5 1 97.12 227 LEU B C 1
ATOM 3947 O O . LEU B 1 227 ? -16.875 -8.852 -14.078 1 97.12 227 LEU B O 1
ATOM 3951 N N . GLY B 1 228 ? -15.273 -7.465 -13.453 1 95.62 228 GLY B N 1
ATOM 3952 C CA . GLY B 1 228 ? -15.844 -6.32 -14.148 1 95.62 228 GLY B CA 1
ATOM 3953 C C . GLY B 1 228 ? -16.641 -5.406 -13.227 1 95.62 228 GLY B C 1
ATOM 3954 O O . GLY B 1 228 ? -16.984 -4.289 -13.609 1 95.62 228 GLY B O 1
ATOM 3955 N N . GLN B 1 229 ? -16.828 -5.801 -12.008 1 96.44 229 GLN B N 1
ATOM 3956 C CA . GLN B 1 229 ? -17.656 -5.027 -11.086 1 96.44 229 GLN B CA 1
ATOM 3957 C C . GLN B 1 229 ? -16.812 -4.441 -9.961 1 96.44 229 GLN B C 1
ATOM 3959 O O . GLN B 1 229 ? -17.359 -3.811 -9.039 1 96.44 229 GLN B O 1
ATOM 3964 N N . GLY B 1 230 ? -15.516 -4.691 -9.992 1 97.88 230 GLY B N 1
ATOM 3965 C CA . GLY B 1 230 ? -14.648 -4.207 -8.938 1 97.88 230 GLY B CA 1
ATOM 3966 C C . GLY B 1 230 ? -13.719 -3.096 -9.383 1 97.88 230 GLY B C 1
ATOM 3967 O O . GLY B 1 230 ? -14.078 -2.299 -10.258 1 97.88 230 GLY B O 1
ATOM 3968 N N . LYS B 1 231 ? -12.586 -2.996 -8.742 1 98.38 231 LYS B N 1
ATOM 3969 C CA . LYS B 1 231 ? -11.703 -1.844 -8.914 1 98.38 231 LYS B CA 1
ATOM 3970 C C . LYS B 1 231 ? -10.43 -2.232 -9.656 1 98.38 231 LYS B C 1
ATOM 3972 O O . LYS B 1 231 ? -9.492 -1.438 -9.75 1 98.38 231 LYS B O 1
ATOM 3977 N N . VAL B 1 232 ? -10.367 -3.387 -10.227 1 98.56 232 VAL B N 1
ATOM 3978 C CA . VAL B 1 232 ? -9.18 -3.797 -10.961 1 98.56 232 VAL B CA 1
ATOM 3979 C C . VAL B 1 232 ? -9.039 -2.955 -12.234 1 98.56 232 VAL B C 1
ATOM 3981 O O . VAL B 1 232 ? -7.926 -2.615 -12.641 1 98.56 232 VAL B O 1
ATOM 3984 N N . ASN B 1 233 ? -10.234 -2.535 -12.82 1 98 233 ASN B N 1
ATOM 3985 C CA . ASN B 1 233 ? -10.234 -1.838 -14.102 1 98 233 ASN B CA 1
ATOM 3986 C C . ASN B 1 233 ? -9.57 -2.674 -15.195 1 98 233 ASN B C 1
ATOM 3988 O O . ASN B 1 233 ? -8.531 -2.291 -15.727 1 98 233 ASN B O 1
ATOM 3992 N N . TYR B 1 234 ? -10.227 -3.719 -15.656 1 98.25 234 TYR B N 1
ATOM 3993 C CA . TYR B 1 234 ? -9.656 -4.734 -16.531 1 98.25 234 TYR B CA 1
ATOM 3994 C C . TYR B 1 234 ? -9.266 -4.133 -17.875 1 98.25 234 TYR B C 1
ATOM 3996 O O . TYR B 1 234 ? -8.234 -4.496 -18.453 1 98.25 234 TYR B O 1
ATOM 4004 N N . PRO B 1 235 ? -10.094 -3.145 -18.453 1 98.19 235 PRO B N 1
ATOM 4005 C CA . PRO B 1 235 ? -9.625 -2.549 -19.703 1 98.19 235 PRO B CA 1
ATOM 4006 C C . PRO B 1 235 ? -8.234 -1.932 -19.578 1 98.19 235 PRO B C 1
ATOM 4008 O O . PRO B 1 235 ? -7.352 -2.211 -20.406 1 98.19 235 PRO B O 1
ATOM 4011 N N . ALA B 1 236 ? -7.992 -1.138 -18.547 1 98.31 236 ALA B N 1
ATOM 4012 C CA . ALA B 1 236 ? -6.684 -0.522 -18.344 1 98.31 236 ALA B CA 1
ATOM 4013 C C . ALA B 1 236 ? -5.637 -1.569 -17.984 1 98.31 236 ALA B C 1
ATOM 4015 O O . ALA B 1 236 ? -4.477 -1.47 -18.391 1 98.31 236 ALA B O 1
ATOM 4016 N N . PHE B 1 237 ? -6.086 -2.531 -17.172 1 98.56 237 PHE B N 1
ATOM 4017 C CA . PHE B 1 237 ? -5.195 -3.584 -16.703 1 98.56 237 PHE B CA 1
ATOM 4018 C C . PHE B 1 237 ? -4.668 -4.414 -17.875 1 98.56 237 PHE B C 1
ATOM 4020 O O . PHE B 1 237 ? -3.459 -4.613 -18 1 98.56 237 PHE B O 1
ATOM 4027 N N . VAL B 1 238 ? -5.527 -4.855 -18.766 1 98.12 238 VAL B N 1
ATOM 4028 C CA . VAL B 1 238 ? -5.156 -5.668 -19.906 1 98.12 238 VAL B CA 1
ATOM 4029 C C . VAL B 1 238 ? -4.297 -4.848 -20.875 1 98.12 238 VAL B C 1
ATOM 4031 O O . VAL B 1 238 ? -3.314 -5.348 -21.422 1 98.12 238 VAL B O 1
ATOM 4034 N N . ALA B 1 239 ? -4.664 -3.623 -21.062 1 97.94 239 ALA B N 1
ATOM 4035 C CA . ALA B 1 239 ? -3.859 -2.746 -21.906 1 97.94 239 ALA B CA 1
ATOM 4036 C C . ALA B 1 239 ? -2.428 -2.648 -21.391 1 97.94 239 ALA B C 1
ATOM 4038 O O . ALA B 1 239 ? -1.475 -2.703 -22.172 1 97.94 239 ALA B O 1
ATOM 4039 N N . LYS B 1 240 ? -2.303 -2.512 -20.062 1 98.31 240 LYS B N 1
ATOM 4040 C CA . LYS B 1 240 ? -0.973 -2.402 -19.469 1 98.31 240 LYS B CA 1
ATOM 4041 C C . LYS B 1 240 ? -0.204 -3.715 -19.594 1 98.31 240 LYS B C 1
ATOM 4043 O O . LYS B 1 240 ? 1.01 -3.711 -19.812 1 98.31 240 LYS B O 1
ATOM 4048 N N . LEU B 1 241 ? -0.888 -4.805 -19.406 1 98.12 241 LEU B N 1
ATOM 4049 C CA . LEU B 1 241 ? -0.258 -6.109 -19.594 1 98.12 241 LEU B CA 1
ATOM 4050 C C . LEU B 1 241 ? 0.328 -6.234 -20.984 1 98.12 241 LEU B C 1
ATOM 4052 O O . LEU B 1 241 ? 1.459 -6.695 -21.156 1 98.12 241 LEU B O 1
ATOM 4056 N N . LYS B 1 242 ? -0.453 -5.848 -22 1 97.19 242 LYS B N 1
ATOM 4057 C CA . LYS B 1 242 ? 0.03 -5.863 -23.375 1 97.19 242 LYS B CA 1
ATOM 4058 C C . LYS B 1 242 ? 1.24 -4.949 -23.547 1 97.19 242 LYS B C 1
ATOM 4060 O O . LYS B 1 242 ? 2.219 -5.316 -24.203 1 97.19 242 LYS B O 1
ATOM 4065 N N . GLU B 1 243 ? 1.147 -3.832 -22.938 1 97.31 243 GLU B N 1
ATOM 4066 C CA . GLU B 1 243 ? 2.227 -2.852 -23.031 1 97.31 243 GLU B CA 1
ATOM 4067 C C . GLU B 1 243 ? 3.537 -3.426 -22.5 1 97.31 243 GLU B C 1
ATOM 4069 O O . GLU B 1 243 ? 4.602 -3.184 -23.062 1 97.31 243 GLU B O 1
ATOM 4074 N N . ILE B 1 244 ? 3.443 -4.18 -21.406 1 96.5 244 ILE B N 1
ATOM 4075 C CA . ILE B 1 244 ? 4.68 -4.645 -20.781 1 96.5 244 ILE B CA 1
ATOM 4076 C C . ILE B 1 244 ? 5.086 -5.988 -21.375 1 96.5 244 ILE B C 1
ATOM 4078 O O . ILE B 1 244 ? 6.059 -6.605 -20.938 1 96.5 244 ILE B O 1
ATOM 4082 N N . GLY B 1 245 ? 4.285 -6.539 -22.266 1 96.81 245 GLY B N 1
ATOM 4083 C CA . GLY B 1 245 ? 4.672 -7.715 -23.016 1 96.81 245 GLY B CA 1
ATOM 4084 C C . GLY B 1 245 ? 4.27 -9.016 -22.359 1 96.81 245 GLY B C 1
ATOM 4085 O O . GLY B 1 245 ? 4.844 -10.07 -22.641 1 96.81 245 GLY B O 1
ATOM 4086 N N . TYR B 1 246 ? 3.359 -8.969 -21.438 1 97.44 246 TYR B N 1
ATOM 4087 C CA . TYR B 1 246 ? 2.857 -10.203 -20.859 1 97.44 246 TYR B CA 1
ATOM 4088 C C . TYR B 1 246 ? 2.086 -11.023 -21.891 1 97.44 246 TYR B C 1
ATOM 4090 O O . TYR B 1 246 ? 1.18 -10.508 -22.547 1 97.44 246 TYR B O 1
ATOM 4098 N N . ALA B 1 247 ? 2.391 -12.297 -21.922 1 94.56 247 ALA B N 1
ATOM 4099 C CA . ALA B 1 247 ? 1.776 -13.141 -22.953 1 94.56 247 ALA B CA 1
ATOM 4100 C C . ALA B 1 247 ? 1.136 -14.375 -22.344 1 94.56 247 ALA B C 1
ATOM 4102 O O . ALA B 1 247 ? 0.619 -15.234 -23.062 1 94.56 247 ALA B O 1
ATOM 4103 N N . GLY B 1 248 ? 1.188 -14.461 -21.031 1 96.56 248 GLY B N 1
ATOM 4104 C CA . GLY B 1 248 ? 0.623 -15.617 -20.359 1 96.56 248 GLY B CA 1
ATOM 4105 C C . GLY B 1 248 ? -0.887 -15.547 -20.219 1 96.56 248 GLY B C 1
ATOM 4106 O O . GLY B 1 248 ? -1.516 -14.602 -20.688 1 96.56 248 GLY B O 1
ATOM 4107 N N . ASP B 1 249 ? -1.443 -16.547 -19.672 1 97.75 249 ASP B N 1
ATOM 4108 C CA . ASP B 1 249 ? -2.891 -16.672 -19.531 1 97.75 249 ASP B CA 1
ATOM 4109 C C . ASP B 1 249 ? -3.404 -15.867 -18.344 1 97.75 249 ASP B C 1
ATOM 4111 O O . ASP B 1 249 ? -2.627 -15.484 -17.469 1 97.75 249 ASP B O 1
ATOM 4115 N N . ILE B 1 250 ? -4.605 -15.484 -18.406 1 98.31 250 ILE B N 1
ATOM 4116 C CA . ILE B 1 250 ? -5.34 -15.008 -17.234 1 98.31 250 ILE B CA 1
ATOM 4117 C C . ILE B 1 250 ? -6.246 -16.109 -16.703 1 98.31 250 ILE B C 1
ATOM 4119 O O . ILE B 1 250 ? -7.129 -16.594 -17.422 1 98.31 250 ILE B O 1
ATOM 4123 N N . THR B 1 251 ? -6 -16.547 -15.531 1 98.5 251 THR B N 1
ATOM 4124 C CA . THR B 1 251 ? -6.703 -17.672 -14.938 1 98.5 251 THR B CA 1
ATOM 4125 C C . THR B 1 251 ? -7.789 -17.203 -13.984 1 98.5 251 THR B C 1
ATOM 4127 O O . THR B 1 251 ? -7.488 -16.703 -12.898 1 98.5 251 THR B O 1
ATOM 4130 N N . ILE B 1 252 ? -9.031 -17.453 -14.305 1 97.75 252 ILE B N 1
ATOM 4131 C CA . ILE B 1 252 ? -10.156 -16.969 -13.508 1 97.75 252 ILE B CA 1
ATOM 4132 C C . ILE B 1 252 ? -10.18 -17.703 -12.164 1 97.75 252 ILE B C 1
ATOM 4134 O O . ILE B 1 252 ? -10.062 -18.922 -12.109 1 97.75 252 ILE B O 1
ATOM 4138 N N . GLU B 1 253 ? -10.203 -16.875 -11.117 1 94.94 253 GLU B N 1
ATOM 4139 C CA . GLU B 1 253 ? -10.406 -17.344 -9.75 1 94.94 253 GLU B CA 1
ATOM 4140 C C . GLU B 1 253 ? -11.648 -16.703 -9.133 1 94.94 253 GLU B C 1
ATOM 4142 O O . GLU B 1 253 ? -11.688 -15.492 -8.922 1 94.94 253 GLU B O 1
ATOM 4147 N N . ARG B 1 254 ? -12.641 -17.469 -8.93 1 87.69 254 ARG B N 1
ATOM 4148 C CA . ARG B 1 254 ? -13.875 -17.031 -8.297 1 87.69 254 ARG B CA 1
ATOM 4149 C C . ARG B 1 254 ? -14.18 -17.844 -7.047 1 87.69 254 ARG B C 1
ATOM 4151 O O . ARG B 1 254 ? -14.586 -19.016 -7.145 1 87.69 254 ARG B O 1
ATOM 4158 N N . GLU B 1 255 ? -13.969 -17.219 -5.887 1 82.81 255 GLU B N 1
ATOM 4159 C CA . GLU B 1 255 ? -13.953 -17.953 -4.625 1 82.81 255 GLU B CA 1
ATOM 4160 C C . GLU B 1 255 ? -15.352 -18.031 -4.016 1 82.81 255 GLU B C 1
ATOM 4162 O O . GLU B 1 255 ? -15.578 -17.562 -2.9 1 82.81 255 GLU B O 1
ATOM 4167 N N . ILE B 1 256 ? -16.312 -18.484 -4.801 1 80.94 256 ILE B N 1
ATOM 4168 C CA . ILE B 1 256 ? -17.656 -18.828 -4.328 1 80.94 256 ILE B CA 1
ATOM 4169 C C . ILE B 1 256 ? -18 -20.25 -4.758 1 80.94 256 ILE B C 1
ATOM 4171 O O . ILE B 1 256 ? -17.172 -20.953 -5.344 1 80.94 256 ILE B O 1
ATOM 4175 N N . SER B 1 257 ? -19.125 -20.688 -4.262 1 79.06 257 SER B N 1
ATOM 4176 C CA . SER B 1 257 ? -19.547 -22.047 -4.609 1 79.06 257 SER B CA 1
ATOM 4177 C C . SER B 1 257 ? -20.922 -22.047 -5.254 1 79.06 257 SER B C 1
ATOM 4179 O O . SER B 1 257 ? -21.625 -21.031 -5.25 1 79.06 257 SER B O 1
ATOM 4181 N N . GLY B 1 258 ? -21.172 -23.156 -5.961 1 81 258 GLY B N 1
ATOM 4182 C CA . GLY B 1 258 ? -22.5 -23.344 -6.5 1 81 258 GLY B CA 1
ATOM 4183 C C . GLY B 1 258 ? -22.625 -22.906 -7.949 1 81 258 GLY B C 1
ATOM 4184 O O . GLY B 1 258 ? -21.625 -22.734 -8.641 1 81 258 GLY B O 1
ATOM 4185 N N . GLU B 1 259 ? -23.812 -22.891 -8.422 1 84.31 259 GLU B N 1
ATOM 4186 C CA . GLU B 1 259 ? -24.125 -22.562 -9.812 1 84.31 259 GLU B CA 1
ATOM 4187 C C . GLU B 1 259 ? -23.703 -21.125 -10.141 1 84.31 259 GLU B C 1
ATOM 4189 O O . GLU B 1 259 ? -23.312 -20.844 -11.273 1 84.31 259 GLU B O 1
ATOM 4194 N N . GLU B 1 260 ? -23.766 -20.344 -9.164 1 87.62 260 GLU B N 1
ATOM 4195 C CA . GLU B 1 260 ? -23.391 -18.953 -9.367 1 87.62 260 GLU B CA 1
ATOM 4196 C C . GLU B 1 260 ? -21.922 -18.828 -9.734 1 87.62 260 GLU B C 1
ATOM 4198 O O . GLU B 1 260 ? -21.547 -17.938 -10.508 1 87.62 260 GLU B O 1
ATOM 4203 N N . GLN B 1 261 ? -21.125 -19.719 -9.219 1 87.5 261 GLN B N 1
ATOM 4204 C CA . GLN B 1 261 ? -19.703 -19.703 -9.547 1 87.5 261 GLN B CA 1
ATOM 4205 C C . GLN B 1 261 ? -19.484 -19.938 -11.047 1 87.5 261 GLN B C 1
ATOM 4207 O O . GLN B 1 261 ? -18.719 -19.203 -11.68 1 87.5 261 GLN B O 1
ATOM 4212 N N . LYS B 1 262 ? -20.141 -20.938 -11.555 1 88.12 262 LYS B N 1
ATOM 4213 C CA . LYS B 1 262 ? -20 -21.266 -12.977 1 88.12 262 LYS B CA 1
ATOM 4214 C C . LYS B 1 262 ? -20.469 -20.109 -13.852 1 88.12 262 LYS B C 1
ATOM 4216 O O . LYS B 1 262 ? -19.812 -19.781 -14.844 1 88.12 262 LYS B O 1
ATOM 4221 N N . LYS B 1 263 ? -21.562 -19.547 -13.461 1 90.62 263 LYS B N 1
ATOM 4222 C CA . LYS B 1 263 ? -22.094 -18.406 -14.195 1 90.62 263 LYS B CA 1
ATOM 4223 C C . LYS B 1 263 ? -21.109 -17.25 -14.203 1 90.62 263 LYS B C 1
ATOM 4225 O O . LYS B 1 263 ? -20.875 -16.625 -15.242 1 90.62 263 LYS B O 1
ATOM 4230 N N . ASP B 1 264 ? -20.562 -17 -13.086 1 91.56 264 ASP B N 1
ATOM 4231 C CA . ASP B 1 264 ? -19.594 -15.906 -12.961 1 91.56 264 ASP B CA 1
ATOM 4232 C C . ASP B 1 264 ? -18.359 -16.172 -13.805 1 91.56 264 ASP B C 1
ATOM 4234 O O . ASP B 1 264 ? -17.781 -15.25 -14.391 1 91.56 264 ASP B O 1
ATOM 4238 N N . ILE B 1 265 ? -17.953 -17.391 -13.875 1 93 265 ILE B N 1
ATOM 4239 C CA . ILE B 1 265 ? -16.75 -17.766 -14.625 1 93 265 ILE B CA 1
ATOM 4240 C C . ILE B 1 265 ? -17 -17.547 -16.109 1 93 265 ILE B C 1
ATOM 4242 O O . ILE B 1 265 ? -16.141 -16.969 -16.812 1 93 265 ILE B O 1
ATOM 4246 N N . VAL B 1 266 ? -18.125 -17.953 -16.484 1 92.62 266 VAL B N 1
ATOM 4247 C CA . VAL B 1 266 ? -18.469 -17.797 -17.906 1 92.62 266 VAL B CA 1
ATOM 4248 C C . VAL B 1 266 ? -18.578 -16.312 -18.25 1 92.62 266 VAL B C 1
ATOM 4250 O O . VAL B 1 266 ? -18.094 -15.883 -19.312 1 92.62 266 VAL B O 1
ATOM 4253 N N . MET B 1 267 ? -19.156 -15.602 -17.406 1 93.56 267 MET B N 1
ATOM 4254 C CA . MET B 1 267 ? -19.266 -14.164 -17.625 1 93.56 267 MET B CA 1
ATOM 4255 C C . MET B 1 267 ? -17.891 -13.508 -17.625 1 93.56 267 MET B C 1
ATOM 4257 O O . MET B 1 267 ? -17.609 -12.625 -18.453 1 93.56 267 MET B O 1
ATOM 4261 N N . ALA B 1 268 ? -17.094 -13.922 -16.688 1 95 268 ALA B N 1
ATOM 4262 C CA . ALA B 1 268 ? -15.727 -13.398 -16.625 1 95 268 ALA B CA 1
ATOM 4263 C C . ALA B 1 268 ? -14.969 -13.688 -17.922 1 95 268 ALA B C 1
ATOM 4265 O O . ALA B 1 268 ? -14.25 -12.828 -18.438 1 95 268 ALA B O 1
ATOM 4266 N N . LYS B 1 269 ? -15.125 -14.898 -18.391 1 95.75 269 LYS B N 1
ATOM 4267 C CA . LYS B 1 269 ? -14.477 -15.273 -19.641 1 95.75 269 LYS B CA 1
ATOM 4268 C C . LYS B 1 269 ? -14.922 -14.359 -20.781 1 95.75 269 LYS B C 1
ATOM 4270 O O . LYS B 1 269 ? -14.094 -13.922 -21.594 1 95.75 269 LYS B O 1
ATOM 4275 N N . ALA B 1 270 ? -16.172 -14.109 -20.844 1 94.62 270 ALA B N 1
ATOM 4276 C CA . ALA B 1 270 ? -16.703 -13.266 -21.906 1 94.62 270 ALA B CA 1
ATOM 4277 C C . ALA B 1 270 ? -16.094 -11.867 -21.859 1 94.62 270 ALA B C 1
ATOM 4279 O O . ALA B 1 270 ? -15.703 -11.32 -22.891 1 94.62 270 ALA B O 1
ATOM 4280 N N . VAL B 1 271 ? -15.984 -11.352 -20.688 1 94.44 271 VAL B N 1
ATOM 4281 C CA . VAL B 1 271 ? -15.398 -10.031 -20.5 1 94.44 271 VAL B CA 1
ATOM 4282 C C . VAL B 1 271 ? -13.938 -10.039 -20.953 1 94.44 271 VAL B C 1
ATOM 4284 O O . VAL B 1 271 ? -13.508 -9.148 -21.688 1 94.44 271 VAL B O 1
ATOM 4287 N N . LEU B 1 272 ? -13.203 -11.023 -20.547 1 96.44 272 LEU B N 1
ATOM 4288 C CA . LEU B 1 272 ? -11.773 -11.102 -20.828 1 96.44 272 LEU B CA 1
ATOM 4289 C C . LEU B 1 272 ? -11.539 -11.359 -22.312 1 96.44 272 LEU B C 1
ATOM 4291 O O . LEU B 1 272 ? -10.617 -10.797 -22.906 1 96.44 272 LEU B O 1
ATOM 4295 N N . ASP B 1 273 ? -12.406 -12.195 -22.906 1 95.38 273 ASP B N 1
ATOM 4296 C CA . ASP B 1 273 ? -12.266 -12.492 -24.328 1 95.38 273 ASP B CA 1
ATOM 4297 C C . ASP B 1 273 ? -12.375 -11.227 -25.172 1 95.38 273 ASP B C 1
ATOM 4299 O O . ASP B 1 273 ? -11.664 -11.07 -26.172 1 95.38 273 ASP B O 1
ATOM 4303 N N . GLU B 1 274 ? -13.219 -10.383 -24.766 1 94.75 274 GLU B N 1
ATOM 4304 C CA . GLU B 1 274 ? -13.406 -9.133 -25.484 1 94.75 274 GLU B CA 1
ATOM 4305 C C . GLU B 1 274 ? -12.18 -8.227 -25.359 1 94.75 274 GLU B C 1
ATOM 4307 O O . GLU B 1 274 ? -11.805 -7.547 -26.312 1 94.75 274 GLU B O 1
ATOM 4312 N N . LEU B 1 275 ? -11.539 -8.266 -24.234 1 94.62 275 LEU B N 1
ATOM 4313 C CA . LEU B 1 275 ? -10.43 -7.367 -23.953 1 94.62 275 LEU B CA 1
ATOM 4314 C C . LEU B 1 275 ? -9.125 -7.918 -24.516 1 94.62 275 LEU B C 1
ATOM 4316 O O . LEU B 1 275 ? -8.195 -7.156 -24.812 1 94.62 275 LEU B O 1
ATOM 4320 N N . LEU B 1 276 ? -9.062 -9.18 -24.734 1 93.31 276 LEU B N 1
ATOM 4321 C CA . LEU B 1 276 ? -7.812 -9.828 -25.125 1 93.31 276 LEU B CA 1
ATOM 4322 C C . LEU B 1 276 ? -7.699 -9.898 -26.641 1 93.31 276 LEU B C 1
ATOM 4324 O O . LEU B 1 276 ? -6.664 -10.312 -27.172 1 93.31 276 LEU B O 1
ATOM 4328 N N . LYS B 1 277 ? -8.695 -9.539 -27.344 1 86.19 277 LYS B N 1
ATOM 4329 C CA . LYS B 1 277 ? -8.641 -9.445 -28.812 1 86.19 277 LYS B CA 1
ATOM 4330 C C . LYS B 1 277 ? -7.688 -8.344 -29.25 1 86.19 277 LYS B C 1
ATOM 4332 O O . LYS B 1 277 ? -7.508 -7.348 -28.562 1 86.19 277 LYS B O 1
#

Sequence (554 aa):
MRVGVLIEIFRDTDVDAKFAELRSMGMESCQLVCWDKEIMNQETADQVNAAAKHHDVDITAFWCGWEGPRVWDFYDGQLTLGLVPEAFRFERVKMLQKGVAFAAMIHVKDVATHVGYMPENPYDPNYAGVLACLKELVKQCRENGQNFLFETGQETPVTLKRAIQDIEKELGKGNVGINLDPANLVMYGKANPVDALEVFGEYVMGIHGKDGKYPTDGHMLGDEVPLGQGKVNYPAFVAKLKEIGYAGDITIEREISGEEQKKDIVMAKAVLDELLKMRVGVLIEIFRDTDVDAKFAELRSMGMESCQLVCWDKEIMNQETADQVNAAAKHHDVDITAFWCGWEGPRVWDFYDGQLTLGLVPEAFRFERVKMLQKGVAFAAMIHVKDVATHVGYMPENPYDPNYAGVLACLKELVKQCRENGQNFLFETGQETPVTLKRAIQDIEKELGKGNVGINLDPANLVMYGKANPVDALEVFGEYVMGIHGKDGKYPTDGHMLGDEVPLGQGKVNYPAFVAKLKEIGYAGDITIEREISGEEQKKDIVMAKAVLDELLK

Radius of gyration: 25.65 Å; Cα contacts (8 Å, |Δi|>4): 1209; chains: 2; bounding box: 46×84×53 Å